Protein AF-0000000067694926 (afdb_homodimer)

Sequence (454 aa):
MHTILTSVLLLLLLIFFNCFLLGLPHVFVLHGKDLHLDIEKPVKLDEQTDLFWKVNSRNNIAKCGFNNDPVVYNKYAGRVELFGPNFSLKLKNNVQHSDSGNYTAVTISGKEQRVAEYEVIVQDSVTPTKLTVDPVSSSSDSCNLTVTCSTVDFNISSSFRCDGKNCSHAGEKELKATKKCSSLKVYLQQDTIFCNHSNKVSWNQTMKMLKSYCETKTGENKGHNNEMHTILTSVLLLLLLIFFNCFLLGLPHVFVLHGKDLHLDIEKPVKLDEQTDLFWKVNSRNNIAKCGFNNDPVVYNKYAGRVELFGPNFSLKLKNNVQHSDSGNYTAVTISGKEQRVAEYEVIVQDSVTPTKLTVDPVSSSSDSCNLTVTCSTVDFNISSSFRCDGKNCSHAGEKELKATKKCSSLKVYLQQDTIFCNHSNKVSWNQTMKMLKSYCETKTGENKGHNNE

Nearest PDB structures (foldseek):
  7tps-assembly1_A  TM=8.224E-01  e=8.759E-07  Homo sapiens
  6df0-assembly1_L  TM=3.811E-01  e=6.032E-06  synthetic construct
  8tzy-assembly1_B  TM=4.540E-01  e=6.641E-05  Homo sapiens
  7n62-assembly1_L  TM=3.344E-01  e=1.389E-05  Homo sapiens
  4ouo-assembly1_A-2  TM=3.636E-01  e=1.452E-04  Gallus gallus

InterPro domains:
  IPR013783 Immunoglobulin-like fold [G3DSA:2.60.40.10] (24-134)
  IPR015631 CD2/SLAM family receptor [PTHR12080] (29-214)
  IPR036179 Immunoglobulin-like domain superfamily [SSF48726] (24-124)

Secondary structure (DSSP, 8-state):
-HHHHHHHHHHHHHHHT--------EEEEETTS-EEE---S-----TT-EEEEEETTTEEEEEE-TTS--EE-GGGTTTEEEETTTTEEEE-S---GGG-EEEEEEEESSSEEEEEEEEEEEEPPPPPPEEEEEEEEE-SSEEEEEEEEE-SS-EEEEEEEEETTEEEESSSS-EEEEETTEEEEEEEETTEEEEEEEESS-EEEEEEEGGGGS-------------/-HHHHHHHHHHHHHHHT--------EEEEETTS-EEE---S-----TT-EEEEEETTTEEEEEE-TTS--EE-GGGTTTEEEETTTTEEEE-S---GGG-EEEEEEEESSSEEEEEEEEEEEEPPPPPPEEEEEEEEE-SSEEEEEEEEE-SS-EEEEEEEEETTEEEESSSS-EEEEETTEEEEEEEETTEEEEEEEESS-EEEEEEEGGGGS-------------

Foldseek 3Di:
DVVVVVVVVVVVVVVVVCPVPPDFAEDEDEFQAKDWFDQPDADDADQQKKKWKAFPVPRTAWIDHDPDDIDGDPVCPPQWAFDDRRRIIMGHGGDDQVNFGKMWMWMDGVHIDTRHIYGYGYDHAFFAKDKDKDWDDADQFKTKIKIWIDDPVDIWIAIWMDGHQFIGGPDDDWRKDDDDFWIWGWDDDTQKIKIKIDGPYYIYMDMDRRVVNHDNPPVPPPPPPPD/DVVVVVVVVVVVVVVVVCPPVPDFAEDEDEFQAKDWFDQPDADDADQQKKKWKAFPVPGTAWIDHDPDDIDGDPVCPPQWAQDDRRRIIMGHGGDDQVNFGKMWMWMDGVHIDTRHIYGYGYDHAFFAKDKDKDWDDADQFKTKIKIWIDGPPDIWIAIWMDGHQFIDGPDDDWRKDDDDFWIWGWDDDTQKIKIWIDGPYYIYMDMDRRVVNHDNPPVPPPPPPPD

Organism: Oreochromis niloticus (NCBI:txid8128)

Structure (mmCIF, N/CA/C/O backbone):
data_AF-0000000067694926-model_v1
#
loop_
_entity.id
_entity.type
_entity.pdbx_description
1 polymer 'Immunoglobulin subtype domain-containing protein'
#
loop_
_atom_site.group_PDB
_atom_site.id
_atom_site.type_symbol
_atom_site.label_atom_id
_atom_site.label_alt_id
_atom_site.label_comp_id
_atom_site.label_asym_id
_atom_site.label_entity_id
_atom_site.label_seq_id
_atom_site.pdbx_PDB_ins_code
_atom_site.Cartn_x
_atom_site.Cartn_y
_atom_site.Cartn_z
_atom_site.occupancy
_atom_site.B_iso_or_equiv
_atom_site.auth_seq_id
_atom_site.auth_comp_id
_atom_site.auth_asym_id
_atom_site.auth_atom_id
_atom_site.pdbx_PDB_model_num
ATOM 1 N N . MET A 1 1 ? 33.188 -12.484 35.344 1 51.16 1 MET A N 1
ATOM 2 C CA . MET A 1 1 ? 33.219 -12.07 33.969 1 51.16 1 MET A CA 1
ATOM 3 C C . MET A 1 1 ? 31.859 -12.305 33.312 1 51.16 1 MET A C 1
ATOM 5 O O . MET A 1 1 ? 31.531 -11.648 32.312 1 51.16 1 MET A O 1
ATOM 9 N N . HIS A 1 2 ? 31.031 -13.195 33.938 1 69 2 HIS A N 1
ATOM 10 C CA . HIS A 1 2 ? 29.766 -13.555 33.312 1 69 2 HIS A CA 1
ATOM 11 C C . HIS A 1 2 ? 28.672 -12.523 33.625 1 69 2 HIS A C 1
ATOM 13 O O . HIS A 1 2 ? 27.797 -12.297 32.812 1 69 2 HIS A O 1
ATOM 19 N N . THR A 1 3 ? 28.75 -11.852 34.75 1 72 3 THR A N 1
ATOM 20 C CA . THR A 1 3 ? 27.719 -10.891 35.188 1 72 3 THR A CA 1
ATOM 21 C C . THR A 1 3 ? 27.875 -9.578 34.406 1 72 3 THR A C 1
ATOM 23 O O . THR A 1 3 ? 26.875 -8.93 34.094 1 72 3 THR A O 1
ATOM 26 N N . ILE A 1 4 ? 29.109 -9.273 34.031 1 71.94 4 ILE A N 1
ATOM 27 C CA . ILE A 1 4 ? 29.359 -8.047 33.281 1 71.94 4 ILE A CA 1
ATOM 28 C C . ILE A 1 4 ? 28.906 -8.242 31.828 1 71.94 4 ILE A C 1
ATOM 30 O O . ILE A 1 4 ? 28.281 -7.355 31.234 1 71.94 4 ILE A O 1
ATOM 34 N N . LEU A 1 5 ? 29 -9.492 31.328 1 67.81 5 LEU A N 1
ATOM 35 C CA . LEU A 1 5 ? 28.641 -9.773 29.938 1 67.81 5 LEU A CA 1
ATOM 36 C C . LEU A 1 5 ? 27.125 -9.766 29.766 1 67.81 5 LEU A C 1
ATOM 38 O O . LEU A 1 5 ? 26.609 -9.227 28.766 1 67.81 5 LEU A O 1
ATOM 42 N N . THR A 1 6 ? 26.406 -10.195 30.812 1 74.81 6 THR A N 1
ATOM 43 C CA . THR A 1 6 ? 24.938 -10.188 30.766 1 74.81 6 THR A CA 1
ATOM 44 C C . THR A 1 6 ? 24.406 -8.766 30.891 1 74.81 6 THR A C 1
ATOM 46 O O . THR A 1 6 ? 23.422 -8.406 30.25 1 74.81 6 THR A O 1
ATOM 49 N N . SER A 1 7 ? 25.094 -7.91 31.625 1 69.5 7 SER A N 1
ATOM 50 C CA . SER A 1 7 ? 24.672 -6.527 31.812 1 69.5 7 SER A CA 1
ATOM 51 C C . SER A 1 7 ? 24.953 -5.691 30.562 1 69.5 7 SER A C 1
ATOM 53 O O . SER A 1 7 ? 24.125 -4.863 30.172 1 69.5 7 SER A O 1
ATOM 55 N N . VAL A 1 8 ? 26.047 -6.016 29.891 1 72.38 8 VAL A N 1
ATOM 56 C CA . VAL A 1 8 ? 26.375 -5.32 28.656 1 72.38 8 VAL A CA 1
ATOM 57 C C . VAL A 1 8 ? 25.422 -5.777 27.547 1 72.38 8 VAL A C 1
ATOM 59 O O . VAL A 1 8 ? 24.969 -4.969 26.734 1 72.38 8 VAL A O 1
ATOM 62 N N . LEU A 1 9 ? 25 -7.062 27.547 1 67.31 9 LEU A N 1
ATOM 63 C CA . LEU A 1 9 ? 24.062 -7.578 26.547 1 67.31 9 LEU A CA 1
ATOM 64 C C . LEU A 1 9 ? 22.672 -7.008 26.781 1 67.31 9 LEU A C 1
ATOM 66 O O . LEU A 1 9 ? 21.984 -6.637 25.828 1 67.31 9 LEU A O 1
ATOM 70 N N . LEU A 1 10 ? 22.25 -6.797 28.031 1 65 10 LEU A N 1
ATOM 71 C CA . LEU A 1 10 ? 20.969 -6.184 28.359 1 65 10 LEU A CA 1
ATOM 72 C C . LEU A 1 10 ? 20.984 -4.691 28.047 1 65 10 LEU A C 1
ATOM 74 O O . LEU A 1 10 ? 20 -4.152 27.531 1 65 10 LEU A O 1
ATOM 78 N N . LEU A 1 11 ? 22.141 -4.027 28.25 1 63.97 11 LEU A N 1
ATOM 79 C CA . LEU A 1 11 ? 22.266 -2.617 27.906 1 63.97 11 LEU A CA 1
ATOM 80 C C . LEU A 1 11 ? 22.281 -2.424 26.391 1 63.97 11 LEU A C 1
ATOM 82 O O . LEU A 1 11 ? 21.672 -1.485 25.875 1 63.97 11 LEU A O 1
ATOM 86 N N . LEU A 1 12 ? 22.938 -3.381 25.625 1 62.53 12 LEU A N 1
ATOM 87 C CA . LEU A 1 12 ? 22.953 -3.309 24.156 1 62.53 12 LEU A CA 1
ATOM 88 C C . LEU A 1 12 ? 21.562 -3.611 23.594 1 62.53 12 LEU A C 1
ATOM 90 O O . LEU A 1 12 ? 21.141 -2.988 22.625 1 62.53 12 LEU A O 1
ATOM 94 N N . LEU A 1 13 ? 20.812 -4.52 24.25 1 61.38 13 LEU A N 1
ATOM 95 C CA . LEU A 1 13 ? 19.438 -4.762 23.844 1 61.38 13 LEU A CA 1
ATOM 96 C C . LEU A 1 13 ? 18.547 -3.557 24.156 1 61.38 13 LEU A C 1
ATOM 98 O O . LEU A 1 13 ? 17.656 -3.227 23.391 1 61.38 13 LEU A O 1
ATOM 102 N N . LEU A 1 14 ? 18.844 -2.799 25.281 1 58.53 14 LEU A N 1
ATOM 103 C CA . LEU A 1 14 ? 18.094 -1.601 25.625 1 58.53 14 LEU A CA 1
ATOM 104 C C . LEU A 1 14 ? 18.406 -0.46 24.656 1 58.53 14 LEU A C 1
ATOM 106 O O . LEU A 1 14 ? 17.531 0.329 24.312 1 58.53 14 LEU A O 1
ATOM 110 N N . ILE A 1 15 ? 19.719 -0.35 24.25 1 56.19 15 ILE A N 1
ATOM 111 C CA . ILE A 1 15 ? 20.078 0.702 23.297 1 56.19 15 ILE A CA 1
ATOM 112 C C . ILE A 1 15 ? 19.453 0.415 21.938 1 56.19 15 ILE A C 1
ATOM 114 O O . ILE A 1 15 ? 19.016 1.335 21.25 1 56.19 15 ILE A O 1
ATOM 118 N N . PHE A 1 16 ? 19.453 -0.868 21.484 1 52.91 16 PHE A N 1
ATOM 119 C CA . PHE A 1 16 ? 18.891 -1.175 20.172 1 52.91 16 PHE A CA 1
ATOM 120 C C . PHE A 1 16 ? 17.391 -0.962 20.156 1 52.91 16 PHE A C 1
ATOM 122 O O . PHE A 1 16 ? 16.797 -0.685 19.109 1 52.91 16 PHE A O 1
ATOM 129 N N . PHE A 1 17 ? 16.781 -1.168 21.281 1 48.72 17 PHE A N 1
ATOM 130 C CA . PHE A 1 17 ? 15.328 -0.988 21.25 1 48.72 17 PHE A CA 1
ATOM 131 C C . PHE A 1 17 ? 14.969 0.491 21.297 1 48.72 17 PHE A C 1
ATOM 133 O O . PHE A 1 17 ? 13.797 0.844 21.422 1 48.72 17 PHE A O 1
ATOM 140 N N . ASN A 1 18 ? 15.914 1.276 21.578 1 43.69 18 ASN A N 1
ATOM 141 C CA . ASN A 1 18 ? 15.438 2.65 21.469 1 43.69 18 ASN A CA 1
ATOM 142 C C . ASN A 1 18 ? 15.055 3.004 20.047 1 43.69 18 ASN A C 1
ATOM 144 O O . ASN A 1 18 ? 15.727 3.812 19.391 1 43.69 18 ASN A O 1
ATOM 148 N N . CYS A 1 19 ? 14.836 2.068 19.141 1 45.72 19 CYS A N 1
ATOM 149 C CA . CYS A 1 19 ? 14.047 2.545 18.016 1 45.72 19 CYS A CA 1
ATOM 150 C C . CYS A 1 19 ? 12.984 3.545 18.469 1 45.72 19 CYS A C 1
ATOM 152 O O . CYS A 1 19 ? 12.008 3.168 19.109 1 45.72 19 CYS A O 1
ATOM 154 N N . PHE A 1 20 ? 13.375 4.605 19.031 1 45.47 20 PHE A N 1
ATOM 155 C CA . PHE A 1 20 ? 12.539 5.789 19.188 1 45.47 20 PHE A CA 1
ATOM 156 C C . PHE A 1 20 ? 11.375 5.762 18.203 1 45.47 20 PHE A C 1
ATOM 158 O O . PHE A 1 20 ? 11.586 5.641 17 1 45.47 20 PHE A O 1
ATOM 165 N N . LEU A 1 21 ? 10.328 5.133 18.422 1 48.47 21 LEU A N 1
ATOM 166 C CA . LEU A 1 21 ? 9.055 5.48 17.797 1 48.47 21 LEU A CA 1
ATOM 167 C C . LEU A 1 21 ? 9.016 6.957 17.422 1 48.47 21 LEU A C 1
ATOM 169 O O . LEU A 1 21 ? 8.602 7.797 18.219 1 48.47 21 LEU A O 1
ATOM 173 N N . LEU A 1 22 ? 10.078 7.578 17.047 1 54.12 22 LEU A N 1
ATOM 174 C CA . LEU A 1 22 ? 9.914 8.945 16.562 1 54.12 22 LEU A CA 1
ATOM 175 C C . LEU A 1 22 ? 8.617 9.102 15.789 1 54.12 22 LEU A C 1
ATOM 177 O O . LEU A 1 22 ? 8.391 8.398 14.805 1 54.12 22 LEU A O 1
ATOM 181 N N . GLY A 1 23 ? 7.551 9.305 16.5 1 70.88 23 GLY A N 1
ATOM 182 C CA . GLY A 1 23 ? 6.293 9.68 15.883 1 70.88 23 GLY A CA 1
ATOM 183 C C . GLY A 1 23 ? 6.473 10.492 14.609 1 70.88 23 GLY A C 1
ATOM 184 O O . GLY A 1 23 ? 7.539 11.062 14.375 1 70.88 23 GLY A O 1
ATOM 185 N N . LEU A 1 24 ? 5.629 10.391 13.602 1 83.25 24 LEU A N 1
ATOM 186 C CA . LEU A 1 24 ? 5.656 11.211 12.398 1 83.25 24 LEU A CA 1
ATOM 187 C C . LEU A 1 24 ? 5.836 12.688 12.75 1 83.25 24 LEU A C 1
ATOM 189 O O . LEU A 1 24 ? 5.211 13.188 13.688 1 83.25 24 LEU A O 1
ATOM 193 N N . PRO A 1 25 ? 6.832 13.344 12.203 1 91.75 25 PRO A N 1
ATOM 194 C CA . PRO A 1 25 ? 6.91 14.797 12.391 1 91.75 25 PRO A CA 1
ATOM 195 C C . PRO A 1 25 ? 5.57 15.492 12.172 1 91.75 25 PRO A C 1
ATOM 197 O O . PRO A 1 25 ? 4.859 15.188 11.211 1 91.75 25 PRO A O 1
ATOM 200 N N . HIS A 1 26 ? 5.219 16.312 13.062 1 95.44 26 HIS A N 1
ATOM 201 C CA . HIS A 1 26 ? 3.996 17.094 12.945 1 95.44 26 HIS A CA 1
ATOM 202 C C . HIS A 1 26 ? 4.25 18.406 12.211 1 95.44 26 HIS A C 1
ATOM 204 O O . HIS A 1 26 ? 5.266 19.062 12.445 1 95.44 26 HIS A O 1
ATOM 210 N N . VAL A 1 27 ? 3.352 18.656 11.375 1 97.5 27 VAL A N 1
ATOM 211 C CA . VAL A 1 27 ? 3.355 19.969 10.711 1 97.5 27 VAL A CA 1
ATOM 212 C C . VAL A 1 27 ? 2.039 20.688 10.984 1 97.5 27 VAL A C 1
ATOM 214 O O . VAL A 1 27 ? 0.971 20.219 10.586 1 97.5 27 VAL A O 1
ATOM 217 N N . PHE A 1 28 ? 2.143 21.812 11.672 1 97.5 28 PHE A N 1
ATOM 218 C CA . PHE A 1 28 ? 0.966 22.625 11.945 1 97.5 28 PHE A CA 1
ATOM 219 C C . PHE A 1 28 ? 0.85 23.766 10.938 1 97.5 28 PHE A C 1
ATOM 221 O O . PHE A 1 28 ? 1.838 24.438 10.633 1 97.5 28 PHE A O 1
ATOM 228 N N . VAL A 1 29 ? -0.358 23.938 10.445 1 97.5 29 VAL A N 1
ATOM 229 C CA . VAL A 1 29 ? -0.537 24.969 9.438 1 97.5 29 VAL A CA 1
ATOM 230 C C . VAL A 1 29 ? -1.807 25.766 9.727 1 97.5 29 VAL A C 1
ATOM 232 O O . VAL A 1 29 ? -2.803 25.203 10.188 1 97.5 29 VAL A O 1
ATOM 235 N N . LEU A 1 30 ? -1.661 27.094 9.477 1 97.5 30 LEU A N 1
ATOM 236 C CA . LEU A 1 30 ? -2.805 27.984 9.648 1 97.5 30 LEU A CA 1
ATOM 237 C C . LEU A 1 30 ? -3.83 27.781 8.539 1 97.5 30 LEU A C 1
ATOM 239 O O . LEU A 1 30 ? -3.475 27.734 7.359 1 97.5 30 LEU A O 1
ATOM 243 N N . HIS A 1 31 ? -5.082 27.656 8.977 1 97.5 31 HIS A N 1
ATOM 244 C CA . HIS A 1 31 ? -6.18 27.547 8.023 1 97.5 31 HIS A CA 1
ATOM 245 C C . HIS A 1 31 ? -6.109 28.656 6.977 1 97.5 31 HIS A C 1
ATOM 247 O O . HIS A 1 31 ? -5.895 29.828 7.316 1 97.5 31 HIS A O 1
ATOM 253 N N . GLY A 1 32 ? -6.266 28.297 5.734 1 97 32 GLY A N 1
ATOM 254 C CA . GLY A 1 32 ? -6.316 29.25 4.648 1 97 32 GLY A CA 1
ATOM 255 C C . GLY A 1 32 ? -4.949 29.578 4.07 1 97 32 GLY A C 1
ATOM 256 O O . GLY A 1 32 ? -4.844 30.281 3.062 1 97 32 GLY A O 1
ATOM 257 N N . LYS A 1 33 ? -3.883 29.109 4.691 1 96.69 33 LYS A N 1
ATOM 258 C CA . LYS A 1 33 ? -2.535 29.391 4.207 1 96.69 33 LYS A CA 1
ATOM 259 C C . LYS A 1 33 ? -1.991 28.234 3.381 1 96.69 33 LYS A C 1
ATOM 261 O O . LYS A 1 33 ? -2.738 27.328 3.008 1 96.69 33 LYS A O 1
ATOM 266 N N . ASP A 1 34 ? -0.751 28.391 2.949 1 97.25 34 ASP A N 1
ATOM 267 C CA . ASP A 1 34 ? -0.106 27.344 2.17 1 97.25 34 ASP A CA 1
ATOM 268 C C . ASP A 1 34 ? 0.532 26.297 3.08 1 97.25 34 ASP A C 1
ATOM 270 O O . ASP A 1 34 ? 0.939 26.609 4.203 1 97.25 34 ASP A O 1
ATOM 274 N N . LEU A 1 35 ? 0.521 25.141 2.59 1 97.88 35 LEU A N 1
ATOM 275 C CA . LEU A 1 35 ? 1.226 24.031 3.244 1 97.88 35 LEU A CA 1
ATOM 276 C C . LEU A 1 35 ? 2.432 23.594 2.422 1 97.88 35 LEU A C 1
ATOM 278 O O . LEU A 1 35 ? 2.314 23.359 1.219 1 97.88 35 LEU A O 1
ATOM 282 N N . HIS A 1 36 ? 3.551 23.516 3.037 1 97 36 HIS A N 1
ATOM 283 C CA . HIS A 1 36 ? 4.773 23.062 2.393 1 97 36 HIS A CA 1
ATOM 284 C C . HIS A 1 36 ? 5.309 21.797 3.07 1 97 36 HIS A C 1
ATOM 286 O O . HIS A 1 36 ? 5.535 21.797 4.281 1 97 36 HIS A O 1
ATOM 292 N N . LEU A 1 37 ? 5.492 20.812 2.334 1 97.75 37 LEU A N 1
ATOM 293 C CA . LEU A 1 37 ? 6.09 19.578 2.816 1 97.75 37 LEU A CA 1
ATOM 294 C C . LEU A 1 37 ? 7.34 19.234 2.012 1 97.75 37 LEU A C 1
ATOM 296 O O . LEU A 1 37 ? 7.25 18.891 0.832 1 97.75 37 LEU A O 1
ATOM 300 N N . ASP A 1 38 ? 8.43 19.203 2.68 1 96.69 38 ASP A N 1
ATOM 301 C CA . ASP A 1 38 ? 9.711 19.062 1.985 1 96.69 38 ASP A CA 1
ATOM 302 C C . ASP A 1 38 ? 10.227 17.625 2.068 1 96.69 38 ASP A C 1
ATOM 304 O O . ASP A 1 38 ? 10.023 16.953 3.076 1 96.69 38 ASP A O 1
ATOM 308 N N . ILE A 1 39 ? 10.82 17.219 0.986 1 96.38 39 ILE A N 1
ATOM 309 C CA . ILE A 1 39 ? 11.648 16.031 1.037 1 96.38 39 ILE A CA 1
ATOM 310 C C . ILE A 1 39 ? 13.094 16.406 1.353 1 96.38 39 ILE A C 1
ATOM 312 O O . ILE A 1 39 ? 13.742 17.109 0.57 1 96.38 39 ILE A O 1
ATOM 316 N N . GLU A 1 40 ? 13.602 15.945 2.455 1 89.38 40 GLU A N 1
ATOM 317 C CA . GLU A 1 40 ? 14.891 16.406 2.959 1 89.38 40 GLU A CA 1
ATOM 318 C C . GLU A 1 40 ? 16.047 15.75 2.213 1 89.38 40 GLU A C 1
ATOM 320 O O . GLU A 1 40 ? 17.031 16.406 1.882 1 89.38 40 GLU A O 1
ATOM 325 N N . LYS A 1 41 ? 15.852 14.492 1.928 1 89.56 41 LYS A N 1
ATOM 326 C CA . LYS A 1 41 ? 16.922 13.773 1.243 1 89.56 41 LYS A CA 1
ATOM 327 C C . LYS A 1 41 ? 16.719 13.797 -0.27 1 89.56 41 LYS A C 1
ATOM 329 O O . LYS A 1 41 ? 15.594 13.688 -0.754 1 89.56 41 LYS A O 1
ATOM 334 N N . PRO A 1 42 ? 17.828 13.969 -0.938 1 91.06 42 PRO A N 1
ATOM 335 C CA . PRO A 1 42 ? 17.703 14.016 -2.396 1 91.06 42 PRO A CA 1
ATOM 336 C C . PRO A 1 42 ? 17.062 12.758 -2.973 1 91.06 42 PRO A C 1
ATOM 338 O O . PRO A 1 42 ? 17.344 11.648 -2.512 1 91.06 42 PRO A O 1
ATOM 341 N N . VAL A 1 43 ? 16.188 13.047 -3.887 1 89.75 43 VAL A N 1
ATOM 342 C CA . VAL A 1 43 ? 15.516 11.961 -4.594 1 89.75 43 VAL A CA 1
ATOM 343 C C . VAL A 1 43 ? 15.945 11.953 -6.059 1 89.75 43 VAL A C 1
ATOM 345 O O . VAL A 1 43 ? 15.758 12.945 -6.766 1 89.75 43 VAL A O 1
ATOM 348 N N . LYS A 1 44 ? 16.609 10.93 -6.449 1 88.62 44 LYS A N 1
ATOM 349 C CA . LYS A 1 44 ? 16.984 10.789 -7.852 1 88.62 44 LYS A CA 1
ATOM 350 C C . LYS A 1 44 ? 15.969 9.938 -8.609 1 88.62 44 LYS A C 1
ATOM 352 O O . LYS A 1 44 ? 15.742 8.773 -8.266 1 88.62 44 LYS A O 1
ATOM 357 N N . LEU A 1 45 ? 15.414 10.617 -9.57 1 93.12 45 LEU A N 1
ATOM 358 C CA . LEU A 1 45 ? 14.492 9.883 -10.43 1 93.12 45 LEU A CA 1
ATOM 359 C C . LEU A 1 45 ? 15.203 9.367 -11.672 1 93.12 45 LEU A C 1
ATOM 361 O O . LEU A 1 45 ? 16 10.086 -12.281 1 93.12 45 LEU A O 1
ATOM 365 N N . ASP A 1 46 ? 15.102 8.109 -11.938 1 93.38 46 ASP A N 1
ATOM 366 C CA . ASP A 1 46 ? 15.562 7.5 -13.18 1 93.38 46 ASP A CA 1
ATOM 367 C C . ASP A 1 46 ? 14.453 6.684 -13.844 1 93.38 46 ASP A C 1
ATOM 369 O O . ASP A 1 46 ? 13.289 6.809 -13.477 1 93.38 46 ASP A O 1
ATOM 373 N N . GLU A 1 47 ? 14.758 5.996 -14.859 1 91.25 47 GLU A N 1
ATOM 374 C CA . GLU A 1 47 ? 13.758 5.273 -15.641 1 91.25 47 GLU A CA 1
ATOM 375 C C . GLU A 1 47 ? 13.039 4.234 -14.781 1 91.25 47 GLU A C 1
ATOM 377 O O . GLU A 1 47 ? 11.898 3.867 -15.078 1 91.25 47 GLU A O 1
ATOM 382 N N . GLN A 1 48 ? 13.695 3.883 -13.695 1 93 48 GLN A N 1
ATOM 383 C CA . GLN A 1 48 ? 13.172 2.805 -12.859 1 93 48 GLN A CA 1
ATOM 384 C C . GLN A 1 48 ? 12.383 3.357 -11.68 1 93 48 GLN A C 1
ATOM 386 O O . GLN A 1 48 ? 11.727 2.604 -10.953 1 93 48 GLN A O 1
ATOM 391 N N . THR A 1 49 ? 12.469 4.625 -11.531 1 95.19 49 THR A N 1
ATOM 392 C CA . THR A 1 49 ? 11.992 5.152 -10.266 1 95.19 49 THR A CA 1
ATOM 393 C C . THR A 1 49 ? 10.938 6.238 -10.484 1 95.19 49 THR A C 1
ATOM 395 O O . THR A 1 49 ? 11.148 7.156 -11.281 1 95.19 49 THR A O 1
ATOM 398 N N . ASP A 1 50 ? 9.805 6.164 -9.797 1 95.38 50 ASP A N 1
ATOM 399 C CA . ASP A 1 50 ? 8.773 7.191 -9.758 1 95.38 50 ASP A CA 1
ATOM 400 C C . ASP A 1 50 ? 8.555 7.695 -8.328 1 95.38 50 ASP A C 1
ATOM 402 O O . ASP A 1 50 ? 8.836 6.98 -7.363 1 95.38 50 ASP A O 1
ATOM 406 N N . LEU A 1 51 ? 8.164 8.898 -8.258 1 97.25 51 LEU A N 1
ATOM 407 C CA . LEU A 1 51 ? 7.816 9.484 -6.961 1 97.25 51 LEU A CA 1
ATOM 408 C C . LEU A 1 51 ? 6.316 9.742 -6.863 1 97.25 51 LEU A C 1
ATOM 410 O O . LEU A 1 51 ? 5.707 10.242 -7.812 1 97.25 51 LEU A O 1
ATOM 414 N N . PHE A 1 52 ? 5.75 9.352 -5.719 1 97.31 52 PHE A N 1
ATOM 415 C CA . PHE A 1 52 ? 4.336 9.594 -5.445 1 97.31 52 PHE A CA 1
ATOM 416 C C . PHE A 1 52 ? 4.156 10.312 -4.117 1 97.31 52 PHE A C 1
ATOM 418 O O . PHE A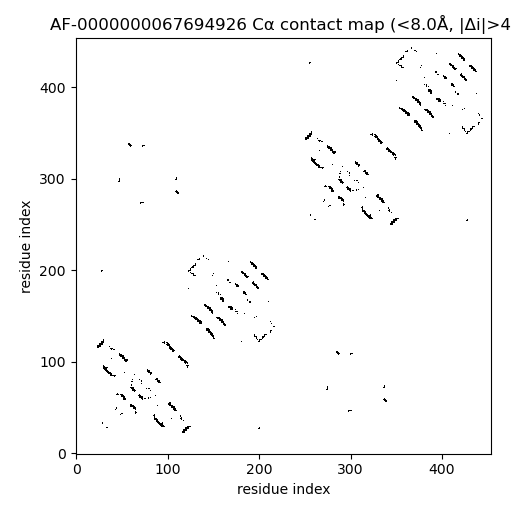 1 52 ? 4.828 10 -3.135 1 97.31 52 PHE A O 1
ATOM 425 N N . TRP A 1 53 ? 3.312 11.289 -4.102 1 98 53 TRP A N 1
ATOM 426 C CA . TRP A 1 53 ? 2.797 11.844 -2.855 1 98 53 TRP A CA 1
ATOM 427 C C . TRP A 1 53 ? 1.405 11.297 -2.551 1 98 53 TRP A C 1
ATOM 429 O O . TRP A 1 53 ? 0.535 11.281 -3.424 1 98 53 TRP A O 1
ATOM 439 N N . LYS A 1 54 ? 1.248 10.898 -1.34 1 97.75 54 LYS A N 1
ATOM 440 C CA . LYS A 1 54 ? -0.014 10.32 -0.891 1 97.75 54 LYS A CA 1
ATOM 441 C C . LYS A 1 54 ? -0.469 10.945 0.425 1 97.75 54 LYS A C 1
ATOM 443 O O . LYS A 1 54 ? 0.348 11.461 1.186 1 97.75 54 LYS A O 1
ATOM 448 N N . VAL A 1 55 ? -1.763 10.914 0.589 1 97.5 55 VAL A N 1
ATOM 449 C CA . VAL A 1 55 ? -2.309 11.32 1.88 1 97.5 55 VAL A CA 1
ATOM 450 C C . VAL A 1 55 ? -3.193 10.211 2.441 1 97.5 55 VAL A C 1
ATOM 452 O O . VAL A 1 55 ? -3.953 9.586 1.702 1 97.5 55 VAL A O 1
ATOM 455 N N . ASN A 1 56 ? -2.969 9.859 3.664 1 96.38 56 ASN A N 1
ATOM 456 C CA . ASN A 1 56 ? -3.697 8.828 4.391 1 96.38 56 ASN A CA 1
ATOM 457 C C . ASN A 1 56 ? -3.588 7.473 3.703 1 96.38 56 ASN A C 1
ATOM 459 O O . ASN A 1 56 ? -4.578 6.75 3.584 1 96.38 56 ASN A O 1
ATOM 463 N N . SER A 1 57 ? -2.516 7.152 3.123 1 89.75 57 SER A N 1
ATOM 464 C CA . SER A 1 57 ? -2.068 5.875 2.58 1 89.75 57 SER A CA 1
ATOM 465 C C . SER A 1 57 ? -2.816 5.527 1.296 1 89.75 57 SER A C 1
ATOM 467 O O . SER A 1 57 ? -2.26 4.883 0.403 1 89.75 57 SER A O 1
ATOM 469 N N . ARG A 1 58 ? -3.955 6.062 1.006 1 87.94 58 ARG A N 1
ATOM 470 C CA . ARG A 1 58 ? -4.766 5.516 -0.078 1 87.94 58 ARG A CA 1
ATOM 471 C C . ARG A 1 58 ? -5.023 6.566 -1.152 1 87.94 58 ARG A C 1
ATOM 473 O O . ARG A 1 58 ? -5.438 6.234 -2.266 1 87.94 58 ARG A O 1
ATOM 480 N N . ASN A 1 59 ? -4.879 7.734 -0.739 1 95.25 59 ASN A N 1
ATOM 481 C CA . ASN A 1 59 ? -5.191 8.797 -1.687 1 95.25 59 ASN A CA 1
ATOM 482 C C . ASN A 1 59 ? -3.926 9.383 -2.312 1 95.25 59 ASN A C 1
ATOM 484 O O . ASN A 1 59 ? -3.092 9.961 -1.614 1 95.25 59 ASN A O 1
ATOM 488 N N . ASN A 1 60 ? -3.869 9.211 -3.594 1 97.62 60 ASN A N 1
ATOM 489 C CA . ASN A 1 60 ? -2.725 9.773 -4.301 1 97.62 60 ASN A CA 1
ATOM 490 C C . ASN A 1 60 ? -2.955 11.242 -4.668 1 97.62 60 ASN A C 1
ATOM 492 O O . ASN A 1 60 ? -4.035 11.602 -5.133 1 97.62 60 ASN A O 1
ATOM 496 N N . ILE A 1 61 ? -1.982 12.031 -4.434 1 97.94 61 ILE A N 1
ATOM 497 C CA . ILE A 1 61 ? -2.086 13.469 -4.664 1 97.94 61 ILE A CA 1
ATOM 498 C C . ILE A 1 61 ? -1.431 13.82 -5.996 1 97.94 61 ILE A C 1
ATOM 500 O O . ILE A 1 61 ? -2.035 14.5 -6.832 1 97.94 61 ILE A O 1
ATOM 504 N N . ALA A 1 62 ? -0.209 13.398 -6.203 1 97.62 62 ALA A N 1
ATOM 505 C CA . ALA A 1 62 ? 0.583 13.727 -7.383 1 97.62 62 ALA A CA 1
ATOM 506 C C . ALA A 1 62 ? 1.693 12.703 -7.605 1 97.62 62 ALA A C 1
ATOM 508 O O . ALA A 1 62 ? 2.055 11.969 -6.684 1 97.62 62 ALA A O 1
ATOM 509 N N . LYS A 1 63 ? 2.197 12.664 -8.836 1 96.81 63 LYS A N 1
ATOM 510 C CA . LYS A 1 63 ? 3.312 11.789 -9.18 1 96.81 63 LYS A CA 1
ATOM 511 C C . LYS A 1 63 ? 4.32 12.5 -10.078 1 96.81 63 LYS A C 1
ATOM 513 O O . LYS A 1 63 ? 3.979 13.484 -10.742 1 96.81 63 LYS A O 1
ATOM 518 N N . CYS A 1 64 ? 5.547 12.008 -10.008 1 95.56 64 CYS A N 1
ATOM 519 C CA . CYS A 1 64 ? 6.594 12.492 -10.898 1 95.56 64 CYS A CA 1
ATOM 520 C C . CYS A 1 64 ? 7.504 11.352 -11.344 1 95.56 64 CYS A C 1
ATOM 522 O O . CYS A 1 64 ? 7.996 10.586 -10.516 1 95.56 64 CYS A O 1
ATOM 524 N N . GLY A 1 65 ? 7.633 11.289 -12.656 1 92 65 GLY A N 1
ATOM 525 C CA . GLY A 1 65 ? 8.523 10.289 -13.227 1 92 65 GLY A CA 1
ATOM 526 C C . GLY A 1 65 ? 9.75 10.891 -13.891 1 92 65 GLY A C 1
ATOM 527 O O . GLY A 1 65 ? 9.875 12.109 -13.977 1 92 65 GLY A O 1
ATOM 528 N N . PHE A 1 66 ? 10.586 9.977 -14.398 1 89.12 66 PHE A N 1
ATOM 529 C CA . PHE A 1 66 ? 11.852 10.367 -15.023 1 89.12 66 PHE A CA 1
ATOM 530 C C . PHE A 1 66 ? 11.602 11.227 -16.25 1 89.12 66 PHE A C 1
ATOM 532 O O . PHE A 1 66 ? 10.828 10.844 -17.141 1 89.12 66 PHE A O 1
ATOM 539 N N . ASN A 1 67 ? 12.109 12.367 -16.234 1 87.12 67 ASN A N 1
ATOM 540 C CA . ASN A 1 67 ? 12.07 13.297 -17.359 1 87.12 67 ASN A CA 1
ATOM 541 C C . ASN A 1 67 ? 10.633 13.664 -17.719 1 87.12 67 ASN A C 1
ATOM 543 O O . ASN A 1 67 ? 10.32 13.859 -18.906 1 87.12 67 ASN A O 1
ATOM 547 N N . ASN A 1 68 ? 9.734 13.633 -16.922 1 88.38 68 ASN A N 1
ATOM 548 C CA . ASN A 1 68 ? 8.344 14.031 -17.125 1 88.38 68 ASN A CA 1
ATOM 549 C C . ASN A 1 68 ? 7.93 15.125 -16.156 1 88.38 68 ASN A C 1
ATOM 551 O O . ASN A 1 68 ? 8.477 15.234 -15.055 1 88.38 68 ASN A O 1
ATOM 555 N N . ASP A 1 69 ? 7.008 15.891 -16.594 1 91.25 69 ASP A N 1
ATOM 556 C CA . ASP A 1 69 ? 6.406 16.859 -15.68 1 91.25 69 ASP A CA 1
ATOM 557 C C . ASP A 1 69 ? 5.559 16.172 -14.617 1 91.25 69 ASP A C 1
ATOM 559 O O . ASP A 1 69 ? 4.977 15.109 -14.883 1 91.25 69 ASP A O 1
ATOM 563 N N . PRO A 1 70 ? 5.477 16.781 -13.523 1 95.31 70 PRO A N 1
ATOM 564 C CA . PRO A 1 70 ? 4.621 16.203 -12.492 1 95.31 70 PRO A CA 1
ATOM 565 C C . PRO A 1 70 ? 3.152 16.141 -12.906 1 95.31 70 PRO A C 1
ATOM 567 O O . PRO A 1 70 ? 2.676 17.016 -13.633 1 95.31 70 PRO A O 1
ATOM 570 N N . VAL A 1 71 ? 2.539 15.102 -12.477 1 95.5 71 VAL A N 1
ATOM 571 C CA . VAL A 1 71 ? 1.107 14.938 -12.711 1 95.5 71 VAL A CA 1
ATOM 572 C C . VAL A 1 71 ? 0.351 15.055 -11.383 1 95.5 71 VAL A C 1
ATOM 574 O O . VAL A 1 71 ? 0.608 14.297 -10.445 1 95.5 71 VAL A O 1
ATOM 577 N N . VAL A 1 72 ? -0.534 16.031 -11.328 1 97.31 72 VAL A N 1
ATOM 578 C CA . VAL A 1 72 ? -1.423 16.172 -10.18 1 97.31 72 VAL A CA 1
ATOM 579 C C . VAL A 1 72 ? -2.758 15.484 -10.469 1 97.31 72 VAL A C 1
ATOM 581 O O . VAL A 1 72 ? -3.373 15.727 -11.508 1 97.31 72 VAL A O 1
ATOM 584 N N . TYR A 1 73 ? -3.127 14.672 -9.578 1 97.12 73 TYR A N 1
ATOM 585 C CA . TYR A 1 73 ? -4.355 13.922 -9.812 1 97.12 73 TYR A CA 1
ATOM 586 C C . TYR A 1 73 ? -5.578 14.828 -9.711 1 97.12 73 TYR A C 1
ATOM 588 O O . TYR A 1 73 ? -5.547 15.852 -9.016 1 97.12 73 TYR A O 1
ATOM 596 N N . ASN A 1 74 ? -6.629 14.375 -10.305 1 95.69 74 ASN A N 1
ATOM 597 C CA . ASN A 1 74 ? -7.789 15.219 -10.555 1 95.69 74 ASN A CA 1
ATOM 598 C C . ASN A 1 74 ? -8.359 15.797 -9.258 1 95.69 74 ASN A C 1
ATOM 600 O O . ASN A 1 74 ? -8.734 16.969 -9.211 1 95.69 74 ASN A O 1
ATOM 604 N N . LYS A 1 75 ? -8.391 15.047 -8.242 1 94.06 75 LYS A N 1
ATOM 605 C CA . LYS A 1 75 ? -8.961 15.492 -6.973 1 94.06 75 LYS A CA 1
ATOM 606 C C . LYS A 1 75 ? -8.219 16.719 -6.43 1 94.06 75 LYS A C 1
ATOM 608 O O . LYS A 1 75 ? -8.789 17.516 -5.688 1 94.06 75 LYS A O 1
ATOM 613 N N . TYR A 1 76 ? -7 16.922 -6.84 1 95.94 76 TYR A N 1
ATOM 614 C CA . TYR A 1 76 ? -6.176 17.984 -6.277 1 95.94 76 TYR A CA 1
ATOM 615 C C . TYR A 1 76 ? -5.762 18.984 -7.355 1 95.94 76 TYR A C 1
ATOM 617 O O . TYR A 1 76 ? -4.859 19.797 -7.145 1 95.94 76 TYR A O 1
ATOM 625 N N . ALA A 1 77 ? -6.398 18.875 -8.461 1 94.38 77 ALA A N 1
ATOM 626 C CA . ALA A 1 77 ? -6.059 19.75 -9.578 1 94.38 77 ALA A CA 1
ATOM 627 C C . ALA A 1 77 ? -6.188 21.219 -9.172 1 94.38 77 ALA A C 1
ATOM 629 O O . ALA A 1 77 ? -7.195 21.625 -8.586 1 94.38 77 ALA A O 1
ATOM 630 N N . GLY A 1 78 ? -5.184 21.984 -9.438 1 94.44 78 GLY A N 1
ATOM 631 C CA . GLY A 1 78 ? -5.203 23.422 -9.18 1 94.44 78 GLY A CA 1
ATOM 632 C C . GLY A 1 78 ? -4.832 23.766 -7.75 1 94.44 78 GLY A C 1
ATOM 633 O O . GLY A 1 78 ? -4.625 24.938 -7.43 1 94.44 78 GLY A O 1
ATOM 634 N N . ARG A 1 79 ? -4.746 22.766 -6.891 1 95.88 79 ARG A N 1
ATOM 635 C CA . ARG A 1 79 ? -4.512 23.031 -5.473 1 95.88 79 ARG A CA 1
ATOM 636 C C . ARG A 1 79 ? -3.088 22.656 -5.074 1 95.88 79 ARG A C 1
ATOM 638 O O . ARG A 1 79 ? -2.602 23.078 -4.027 1 95.88 79 ARG A O 1
ATOM 645 N N . VAL A 1 80 ? -2.455 21.844 -5.941 1 96.69 80 VAL A N 1
ATOM 646 C CA . VAL A 1 80 ? -1.18 21.266 -5.531 1 96.69 80 VAL A CA 1
ATOM 647 C C . VAL A 1 80 ? -0.117 21.547 -6.59 1 96.69 80 VAL A C 1
ATOM 649 O O . VAL A 1 80 ? -0.425 21.641 -7.777 1 96.69 80 VAL A O 1
ATOM 652 N N . GLU A 1 81 ? 1.067 21.688 -6.051 1 96.31 81 GLU A N 1
ATOM 653 C CA . GLU A 1 81 ? 2.244 21.828 -6.902 1 96.31 81 GLU A CA 1
ATOM 654 C C . GLU A 1 81 ? 3.449 21.109 -6.305 1 96.31 81 GLU A C 1
ATOM 656 O O . GLU A 1 81 ? 3.658 21.156 -5.09 1 96.31 81 GLU A O 1
ATOM 661 N N . LEU A 1 82 ? 4.137 20.438 -7.152 1 96.75 82 LEU A N 1
ATOM 662 C CA . LEU A 1 82 ? 5.434 19.922 -6.734 1 96.75 82 LEU A CA 1
ATOM 663 C C . LEU A 1 82 ? 6.555 20.891 -7.102 1 96.75 82 LEU A C 1
ATOM 665 O O . LEU A 1 82 ? 6.574 21.422 -8.203 1 96.75 82 LEU A O 1
ATOM 669 N N . PHE A 1 83 ? 7.41 21.062 -6.105 1 93.5 83 PHE A N 1
ATOM 670 C CA . PHE A 1 83 ? 8.414 22.094 -6.363 1 93.5 83 PHE A CA 1
ATOM 671 C C . PHE A 1 83 ? 9.789 21.641 -5.902 1 93.5 83 PHE A C 1
ATOM 673 O O . PHE A 1 83 ? 9.906 20.703 -5.113 1 93.5 83 PHE A O 1
ATOM 680 N N . GLY A 1 84 ? 10.836 22.328 -6.523 1 92.12 84 GLY A N 1
ATOM 681 C CA . GLY A 1 84 ? 12.211 22.062 -6.145 1 92.12 84 GLY A CA 1
ATOM 682 C C . GLY A 1 84 ? 12.789 20.828 -6.801 1 92.12 84 GLY A C 1
ATOM 683 O O . GLY A 1 84 ? 12.078 20.094 -7.496 1 92.12 84 GLY A O 1
ATOM 684 N N . PRO A 1 85 ? 14.008 20.609 -6.523 1 90.31 85 PRO A N 1
ATOM 685 C CA . PRO A 1 85 ? 14.68 19.469 -7.152 1 90.31 85 PRO A CA 1
ATOM 686 C C . PRO A 1 85 ? 14.234 18.125 -6.582 1 90.31 85 PRO A C 1
ATOM 688 O O . PRO A 1 85 ? 14.391 17.094 -7.234 1 90.31 85 PRO A O 1
ATOM 691 N N . ASN A 1 86 ? 13.633 18.172 -5.352 1 93.25 86 ASN A N 1
ATOM 692 C CA . ASN A 1 86 ? 13.258 16.938 -4.695 1 93.25 86 ASN A CA 1
ATOM 693 C C . ASN A 1 86 ? 11.758 16.672 -4.789 1 93.25 86 ASN A C 1
ATOM 695 O O . ASN A 1 86 ? 11.234 15.75 -4.172 1 93.25 86 ASN A O 1
ATOM 699 N N . PHE A 1 87 ? 11.078 17.531 -5.496 1 96.12 87 PHE A N 1
ATOM 700 C CA . PHE A 1 87 ? 9.648 17.344 -5.727 1 96.12 87 PHE A CA 1
ATOM 701 C C . PHE A 1 87 ? 8.875 17.438 -4.418 1 96.12 87 PHE A C 1
ATOM 703 O O . PHE A 1 87 ? 8.039 16.578 -4.125 1 96.12 87 PHE A O 1
ATOM 710 N N . SER A 1 88 ? 9.188 18.375 -3.658 1 97.44 88 SER A N 1
ATOM 711 C CA . SER A 1 88 ? 8.43 18.656 -2.445 1 97.44 88 SER A CA 1
ATOM 712 C C . SER A 1 88 ? 7.004 19.094 -2.771 1 97.44 88 SER A C 1
ATOM 714 O O . SER A 1 88 ? 6.719 19.516 -3.896 1 97.44 88 SER A O 1
ATOM 716 N N . LEU A 1 89 ? 6.148 19.016 -1.782 1 98.19 89 LEU A N 1
ATOM 717 C CA . LEU A 1 89 ? 4.73 19.234 -2.031 1 98.19 89 LEU A CA 1
ATOM 718 C C . LEU A 1 89 ? 4.281 20.578 -1.451 1 98.19 89 LEU A C 1
ATOM 720 O O . LEU A 1 89 ? 4.598 20.891 -0.304 1 98.19 89 LEU A O 1
ATOM 724 N N . LYS A 1 90 ? 3.621 21.344 -2.262 1 98 90 LYS A N 1
ATOM 725 C CA . LYS A 1 90 ? 2.973 22.562 -1.81 1 98 90 LYS A CA 1
ATOM 726 C C . LYS A 1 90 ? 1.468 22.516 -2.053 1 98 90 LYS A C 1
ATOM 728 O O . LYS A 1 90 ? 1.022 22.312 -3.184 1 98 90 LYS A O 1
ATOM 733 N N . LEU A 1 91 ? 0.7 22.531 -1.038 1 97.38 91 LEU A N 1
ATOM 734 C CA . LEU A 1 91 ? -0.73 22.781 -1.178 1 97.38 91 LEU A CA 1
ATOM 735 C C . LEU A 1 91 ? -1.021 24.281 -1.156 1 97.38 91 LEU A C 1
ATOM 737 O O . LEU A 1 91 ? -0.696 24.969 -0.185 1 97.38 91 LEU A O 1
ATOM 741 N N . LYS A 1 92 ? -1.575 24.609 -2.25 1 93.75 92 LYS A N 1
ATOM 742 C CA . LYS A 1 92 ? -1.695 26.047 -2.469 1 93.75 92 LYS A CA 1
ATOM 743 C C . LYS A 1 92 ? -2.873 26.625 -1.691 1 93.75 92 LYS A C 1
ATOM 745 O O . LYS A 1 92 ? -3.846 25.922 -1.41 1 93.75 92 LYS A O 1
ATOM 750 N N . ASN A 1 93 ? -2.828 27.875 -1.558 1 84.56 93 ASN A N 1
ATOM 751 C CA . ASN A 1 93 ? -3.689 28.828 -0.867 1 84.56 93 ASN A CA 1
ATOM 752 C C . ASN A 1 93 ? -5.051 28.219 -0.537 1 84.56 93 ASN A C 1
ATOM 754 O O . ASN A 1 93 ? -5.633 27.516 -1.36 1 84.56 93 ASN A O 1
ATOM 758 N N . ASN A 1 94 ? -5.363 28.188 0.84 1 90.06 94 ASN A N 1
ATOM 759 C CA . ASN A 1 94 ? -6.691 27.828 1.32 1 90.06 94 ASN A CA 1
ATOM 760 C C . ASN A 1 94 ? -6.727 26.391 1.857 1 90.06 94 ASN A C 1
ATOM 762 O O . ASN A 1 94 ? -7.602 25.609 1.493 1 90.06 94 ASN A O 1
ATOM 766 N N . VAL A 1 95 ? -5.641 26.062 2.5 1 97.12 95 VAL A N 1
ATOM 767 C CA . VAL A 1 95 ? -5.66 24.766 3.172 1 97.12 95 VAL A CA 1
ATOM 768 C C . VAL A 1 95 ? -6.859 24.688 4.113 1 97.12 95 VAL A C 1
ATOM 770 O O . VAL A 1 95 ? -7.16 25.641 4.824 1 97.12 95 VAL A O 1
ATOM 773 N N . GLN A 1 96 ? -7.613 23.594 4.051 1 97.31 96 GLN A N 1
ATOM 774 C CA . GLN A 1 96 ? -8.812 23.375 4.852 1 97.31 96 GLN A CA 1
ATOM 775 C C . GLN A 1 96 ? -8.562 22.359 5.957 1 97.31 96 GLN A C 1
ATOM 777 O O . GLN A 1 96 ? -7.594 21.609 5.906 1 97.31 96 GLN A O 1
ATOM 782 N N . HIS A 1 97 ? -9.469 22.391 6.934 1 97.5 97 HIS A N 1
ATOM 783 C CA . HIS A 1 97 ? -9.352 21.422 8.016 1 97.5 97 HIS A CA 1
ATOM 784 C C . HIS A 1 97 ? -9.383 20 7.48 1 97.5 97 HIS A C 1
ATOM 786 O O . HIS A 1 97 ? -8.734 19.109 8.039 1 97.5 97 HIS A O 1
ATOM 792 N N . SER A 1 98 ? -10.062 19.797 6.359 1 96.56 98 SER A N 1
ATOM 793 C CA . SER A 1 98 ? -10.18 18.469 5.75 1 96.56 98 SER A CA 1
ATOM 794 C C . SER A 1 98 ? -8.867 18.031 5.121 1 96.56 98 SER A C 1
ATOM 796 O O . SER A 1 98 ? -8.703 16.859 4.766 1 96.56 98 SER A O 1
ATOM 798 N N . ASP A 1 99 ? -7.926 18.938 5.023 1 97.56 99 ASP A N 1
ATOM 799 C CA . ASP A 1 99 ? -6.625 18.594 4.457 1 97.56 99 ASP A CA 1
ATOM 800 C C . ASP A 1 99 ? -5.691 18.031 5.523 1 97.56 99 ASP A C 1
ATOM 802 O O . ASP A 1 99 ? -4.574 17.609 5.219 1 97.56 99 ASP A O 1
ATOM 806 N N . SER A 1 100 ? -6.102 18.031 6.758 1 97.81 100 SER A N 1
ATOM 807 C CA . SER A 1 100 ? -5.301 17.375 7.781 1 97.81 100 SER A CA 1
ATOM 808 C C . SER A 1 100 ? -5.184 15.875 7.508 1 97.81 100 SER A C 1
ATOM 810 O O . SER A 1 100 ? -6.098 15.266 6.945 1 97.81 100 SER A O 1
ATOM 812 N N . GLY A 1 101 ? -4.02 15.344 7.934 1 97.56 101 GLY A N 1
ATOM 813 C CA . GLY A 1 101 ? -3.805 13.922 7.723 1 97.56 101 GLY A CA 1
ATOM 814 C C . GLY A 1 101 ? -2.338 13.547 7.621 1 97.56 101 GLY A C 1
ATOM 815 O O . GLY A 1 101 ? -1.462 14.367 7.906 1 97.56 101 GLY A O 1
ATOM 816 N N . ASN A 1 102 ? -2.135 12.305 7.312 1 97.88 102 ASN A N 1
ATOM 817 C CA . ASN A 1 102 ? -0.786 11.766 7.164 1 97.88 102 ASN A CA 1
ATOM 818 C C . ASN A 1 102 ? -0.331 11.789 5.707 1 97.88 102 ASN A C 1
ATOM 820 O O . ASN A 1 102 ? -0.865 11.055 4.871 1 97.88 102 ASN A O 1
ATOM 824 N N . TYR A 1 103 ? 0.624 12.609 5.414 1 97.94 103 TYR A N 1
ATOM 825 C CA . TYR A 1 103 ? 1.181 12.742 4.074 1 97.94 103 TYR A CA 1
ATOM 826 C C . TYR A 1 103 ? 2.48 11.953 3.941 1 97.94 103 TYR A C 1
ATOM 828 O O . TYR A 1 103 ? 3.316 11.969 4.848 1 97.94 103 TYR A O 1
ATOM 836 N N . THR A 1 104 ? 2.627 11.328 2.838 1 97.62 104 THR A N 1
ATOM 837 C CA . THR A 1 104 ? 3.828 10.531 2.613 1 97.62 104 THR A CA 1
ATOM 838 C C . THR A 1 104 ? 4.312 10.68 1.173 1 97.62 104 THR A C 1
ATOM 840 O O . THR A 1 104 ? 3.506 10.68 0.24 1 97.62 104 THR A O 1
ATOM 843 N N . ALA A 1 105 ? 5.59 10.883 1.001 1 97.56 105 ALA A N 1
ATOM 844 C CA . ALA A 1 105 ? 6.238 10.734 -0.3 1 97.56 105 ALA A CA 1
ATOM 845 C C . ALA A 1 105 ? 6.863 9.352 -0.451 1 97.56 105 ALA A C 1
ATOM 847 O O . ALA A 1 105 ? 7.625 8.914 0.415 1 97.56 105 ALA A O 1
ATOM 848 N N . VAL A 1 106 ? 6.57 8.68 -1.54 1 96.44 106 VAL A N 1
ATOM 849 C CA . VAL A 1 106 ? 7.039 7.312 -1.758 1 96.44 106 VAL A CA 1
ATOM 850 C C . VAL A 1 106 ? 7.734 7.215 -3.113 1 96.44 106 VAL A C 1
ATOM 852 O O . VAL A 1 106 ? 7.211 7.691 -4.121 1 96.44 106 VAL A O 1
ATOM 855 N N . THR A 1 107 ? 8.883 6.691 -3.16 1 96.19 107 THR A N 1
ATOM 856 C CA . THR A 1 107 ? 9.508 6.32 -4.426 1 96.19 107 THR A CA 1
ATOM 857 C C . THR A 1 107 ? 9.219 4.859 -4.762 1 96.19 107 THR A C 1
ATOM 859 O O . THR A 1 107 ? 9.289 3.992 -3.891 1 96.19 107 THR A O 1
ATOM 862 N N . ILE A 1 108 ? 8.82 4.613 -5.992 1 94.56 108 ILE A N 1
ATOM 863 C CA . ILE A 1 108 ? 8.523 3.26 -6.445 1 94.56 108 ILE A CA 1
ATOM 864 C C . ILE A 1 108 ? 9.531 2.838 -7.512 1 94.56 108 ILE A C 1
ATOM 866 O O . ILE A 1 108 ? 9.617 3.461 -8.57 1 94.56 108 ILE A O 1
ATOM 870 N N . SER A 1 109 ? 10.266 1.861 -7.281 1 94.81 109 SER A N 1
ATOM 871 C CA . SER A 1 109 ? 11.125 1.113 -8.195 1 94.81 109 SER A CA 1
ATOM 872 C C . SER A 1 109 ? 10.906 -0.389 -8.055 1 94.81 109 SER A C 1
ATOM 874 O O . SER A 1 109 ? 9.766 -0.863 -8.086 1 94.81 109 SER A O 1
ATOM 876 N N . GLY A 1 110 ? 11.953 -1.13 -7.883 1 93.12 110 GLY A N 1
ATOM 877 C CA . GLY A 1 110 ? 11.758 -2.531 -7.547 1 93.12 110 GLY A CA 1
ATOM 878 C C . GLY A 1 110 ? 11.047 -2.734 -6.223 1 93.12 110 GLY A C 1
ATOM 879 O O . GLY A 1 110 ? 10.32 -3.713 -6.047 1 93.12 110 GLY A O 1
ATOM 880 N N . LYS A 1 111 ? 11.25 -1.798 -5.441 1 93.94 111 LYS A N 1
ATOM 881 C CA . LYS A 1 111 ? 10.578 -1.744 -4.148 1 93.94 111 LYS A CA 1
ATOM 882 C C . LYS A 1 111 ? 10.07 -0.337 -3.85 1 93.94 111 LYS A C 1
ATOM 884 O O . LYS A 1 111 ? 10.453 0.622 -4.523 1 93.94 111 LYS A O 1
ATOM 889 N N . GLU A 1 112 ? 9.211 -0.279 -2.916 1 93.38 112 GLU A N 1
ATOM 890 C CA . GLU A 1 112 ? 8.688 1.013 -2.477 1 93.38 112 GLU A CA 1
ATOM 891 C C . GLU A 1 112 ? 9.461 1.539 -1.271 1 93.38 112 GLU A C 1
ATOM 893 O O . GLU A 1 112 ? 9.797 0.777 -0.362 1 93.38 112 GLU A O 1
ATOM 898 N N . GLN A 1 113 ? 9.797 2.789 -1.292 1 94.31 113 GLN A N 1
ATOM 899 C CA . GLN A 1 113 ? 10.5 3.424 -0.183 1 94.31 113 GLN A CA 1
ATOM 900 C C . GLN A 1 113 ? 9.852 4.754 0.192 1 94.31 113 GLN A C 1
ATOM 902 O O . GLN A 1 113 ? 9.609 5.598 -0.672 1 94.31 113 GLN A O 1
ATOM 907 N N . ARG A 1 114 ? 9.57 4.918 1.467 1 95 114 ARG A N 1
ATOM 908 C CA . ARG A 1 114 ? 9.102 6.207 1.954 1 95 114 ARG A CA 1
ATOM 909 C C . ARG A 1 114 ? 10.25 7.191 2.113 1 95 114 ARG A C 1
ATOM 911 O O . ARG A 1 114 ? 11.25 6.887 2.773 1 95 114 ARG A O 1
ATOM 918 N N . VAL A 1 115 ? 10.133 8.336 1.533 1 96.62 115 VAL A N 1
ATOM 919 C CA . VAL A 1 115 ? 11.25 9.273 1.569 1 96.62 115 VAL A CA 1
ATOM 920 C C . VAL A 1 115 ? 10.867 10.508 2.379 1 96.62 115 VAL A C 1
ATOM 922 O O . VAL A 1 115 ? 11.727 11.312 2.746 1 96.62 115 VAL A O 1
ATOM 925 N N . ALA A 1 116 ? 9.594 10.68 2.717 1 96.69 116 ALA A N 1
ATOM 926 C CA . ALA A 1 116 ? 9.102 11.719 3.619 1 96.69 116 ALA A CA 1
ATOM 927 C C . ALA A 1 116 ? 7.762 11.32 4.23 1 96.69 116 ALA A C 1
ATOM 929 O O . ALA A 1 116 ? 6.949 10.656 3.582 1 96.69 116 ALA A O 1
ATOM 930 N N . GLU A 1 117 ? 7.555 11.758 5.445 1 96.69 117 GLU A N 1
ATOM 931 C CA . GLU A 1 117 ? 6.301 11.516 6.148 1 96.69 117 GLU A CA 1
ATOM 932 C C . GLU A 1 117 ? 5.98 12.656 7.109 1 96.69 117 GLU A C 1
ATOM 934 O O . GLU A 1 117 ? 6.852 13.117 7.855 1 96.69 117 GLU A O 1
ATOM 939 N N . TYR A 1 118 ? 4.75 13.047 7.055 1 97.56 118 TYR A N 1
ATOM 940 C CA . TYR A 1 118 ? 4.305 14.141 7.914 1 97.56 118 TYR A CA 1
ATOM 941 C C . TYR A 1 118 ? 2.896 13.883 8.438 1 97.56 118 TYR A C 1
ATOM 943 O O . TYR A 1 118 ? 2.045 13.367 7.711 1 97.56 118 TYR A O 1
ATOM 951 N N . GLU A 1 119 ? 2.67 14.297 9.594 1 98.06 119 GLU A N 1
ATOM 952 C CA . GLU A 1 119 ? 1.303 14.484 10.07 1 98.06 119 GLU A CA 1
ATOM 953 C C . GLU A 1 119 ? 0.91 15.961 10.039 1 98.06 119 GLU A C 1
ATOM 955 O O . GLU A 1 119 ? 1.438 16.766 10.805 1 98.06 119 GLU A O 1
ATOM 960 N N . VAL A 1 120 ? 0.01 16.219 9.234 1 98.19 120 VAL A N 1
ATOM 961 C CA . VAL A 1 120 ? -0.397 17.609 9.055 1 98.19 120 VAL A CA 1
ATOM 962 C C . VAL A 1 120 ? -1.621 17.906 9.914 1 98.19 120 VAL A C 1
ATOM 964 O O . VAL A 1 120 ? -2.598 17.141 9.898 1 98.19 120 VAL A O 1
ATOM 967 N N . ILE A 1 121 ? -1.586 18.984 10.617 1 97.56 121 ILE A N 1
ATOM 968 C CA . ILE A 1 121 ? -2.697 19.453 11.445 1 97.56 121 ILE A CA 1
ATOM 9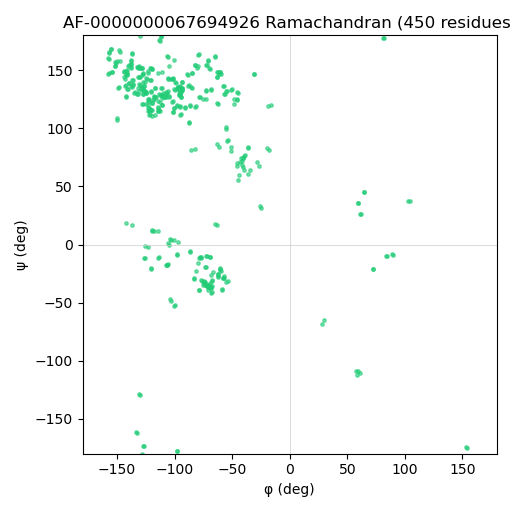69 C C . ILE A 1 121 ? -3.023 20.906 11.094 1 97.56 121 ILE A C 1
ATOM 971 O O . ILE A 1 121 ? -2.178 21.797 11.242 1 97.56 121 ILE A O 1
ATOM 975 N N . VAL A 1 122 ? -4.23 21.109 10.68 1 97.69 122 VAL A N 1
ATOM 976 C CA . VAL A 1 122 ? -4.672 22.453 10.328 1 97.69 122 VAL A CA 1
ATOM 977 C C . VAL A 1 122 ? -5.375 23.094 11.523 1 97.69 122 VAL A C 1
ATOM 979 O O . VAL A 1 122 ? -6.262 22.484 12.125 1 97.69 122 VAL A O 1
ATOM 982 N N . GLN A 1 123 ? -4.992 24.312 11.859 1 97.44 123 GLN A N 1
ATOM 983 C CA . GLN A 1 123 ? -5.586 25.031 12.984 1 97.44 123 GLN A CA 1
ATOM 984 C C . GLN A 1 123 ? -6.012 26.438 12.586 1 97.44 123 GLN A C 1
ATOM 986 O O . GLN A 1 123 ? -5.43 27.031 11.672 1 97.44 123 GLN A O 1
ATOM 991 N N . ASP A 1 124 ? -7.031 26.953 13.273 1 96.38 124 ASP A N 1
ATOM 992 C CA . ASP A 1 124 ? -7.422 28.359 13.125 1 96.38 124 ASP A CA 1
ATOM 993 C C . ASP A 1 124 ? -6.551 29.266 13.992 1 96.38 124 ASP A C 1
ATOM 995 O O . ASP A 1 124 ? -5.953 28.812 14.969 1 96.38 124 ASP A O 1
ATOM 999 N N . SER A 1 125 ? -6.473 30.531 13.516 1 96.5 125 SER A N 1
ATOM 1000 C CA . SER A 1 125 ? -5.852 31.516 14.398 1 96.5 125 SER A CA 1
ATOM 1001 C C . SER A 1 125 ? -6.617 31.641 15.711 1 96.5 125 SER A C 1
ATOM 1003 O O . SER A 1 125 ? -7.84 31.484 15.742 1 96.5 125 SER A O 1
ATOM 1005 N N . VAL A 1 126 ? -5.93 31.922 16.719 1 97.19 126 VAL A N 1
ATOM 1006 C CA . VAL A 1 126 ? -6.598 32.062 18 1 97.19 126 VAL A CA 1
ATOM 1007 C C . VAL A 1 126 ? -7.391 33.375 18.016 1 97.19 126 VAL A C 1
ATOM 1009 O O . VAL A 1 126 ? -7.086 34.312 17.266 1 97.19 126 VAL A O 1
ATOM 1012 N N . THR A 1 127 ? -8.477 33.375 18.891 1 96.69 127 THR A N 1
ATOM 1013 C CA . THR A 1 127 ? -9.281 34.594 19.016 1 96.69 127 THR A CA 1
ATOM 1014 C C . THR A 1 127 ? -8.594 35.594 19.922 1 96.69 127 THR A C 1
ATOM 1016 O O . THR A 1 127 ? -7.793 35.25 20.781 1 96.69 127 THR A O 1
ATOM 1019 N N . PRO A 1 128 ? -8.867 36.875 19.734 1 97.69 128 PRO A N 1
ATOM 1020 C CA . PRO A 1 128 ? -8.25 37.938 20.547 1 97.69 128 PRO A CA 1
ATOM 1021 C C . PRO A 1 128 ? -8.602 37.812 22.031 1 97.69 128 PRO A C 1
ATOM 1023 O O . PRO A 1 128 ? -9.711 37.375 22.375 1 97.69 128 PRO A O 1
ATOM 1026 N N . THR A 1 129 ? -7.676 38.188 22.828 1 98 129 THR A N 1
ATOM 1027 C CA . THR A 1 129 ? -7.863 38.156 24.281 1 98 129 THR A CA 1
ATOM 1028 C C . THR A 1 129 ? -8.461 39.469 24.766 1 98 129 THR A C 1
ATOM 1030 O O . THR A 1 129 ? -8.203 40.531 24.188 1 98 129 THR A O 1
ATOM 1033 N N . LYS A 1 130 ? -9.281 39.312 25.812 1 97.94 130 LYS A N 1
ATOM 1034 C CA . LYS A 1 130 ? -9.789 40.469 26.562 1 97.94 130 LYS A CA 1
ATOM 1035 C C . LYS A 1 130 ? -9.297 40.438 28.016 1 97.94 130 LYS A C 1
ATOM 1037 O O . LYS A 1 130 ? -9.422 39.406 28.703 1 97.94 130 LYS A O 1
ATOM 1042 N N . LEU A 1 131 ? -8.711 41.562 28.391 1 97.75 131 LEU A N 1
ATOM 1043 C CA . LEU A 1 131 ? -8.18 41.656 29.734 1 97.75 131 LEU A CA 1
ATOM 1044 C C . LEU A 1 131 ? -8.859 42.781 30.5 1 97.75 131 LEU A C 1
ATOM 1046 O O . LEU A 1 131 ? -8.836 43.938 30.078 1 97.75 131 LEU A O 1
ATOM 1050 N N . THR A 1 132 ? -9.484 42.438 31.625 1 96.94 132 THR A N 1
ATOM 1051 C CA . THR A 1 132 ? -10.117 43.438 32.469 1 96.94 132 THR A CA 1
ATOM 1052 C C . THR A 1 132 ? -9.523 43.406 33.875 1 96.94 132 THR A C 1
ATOM 1054 O O . THR A 1 132 ? -9.164 42.344 34.406 1 96.94 132 THR A O 1
ATOM 1057 N N . VAL A 1 133 ? -9.383 44.531 34.406 1 95.19 133 VAL A N 1
ATOM 1058 C CA . VAL A 1 133 ? -8.906 44.719 35.781 1 95.19 133 VAL A CA 1
ATOM 1059 C C . VAL A 1 133 ? -9.93 45.5 36.562 1 95.19 133 VAL A C 1
ATOM 1061 O O . VAL A 1 133 ? -10.305 46.594 36.219 1 95.19 133 VAL A O 1
ATOM 1064 N N . ASP A 1 134 ? -10.297 44.844 37.688 1 93.69 134 ASP A N 1
ATOM 1065 C CA . ASP A 1 134 ? -11.297 45.469 38.531 1 93.69 134 ASP A CA 1
ATOM 1066 C C . ASP A 1 134 ? -10.766 45.656 39.938 1 93.69 134 ASP A C 1
ATOM 1068 O O . ASP A 1 134 ? -10.43 44.656 40.625 1 93.69 134 ASP A O 1
ATOM 1072 N N . PRO A 1 135 ? -10.781 46.938 40.438 1 92 135 PRO A N 1
ATOM 1073 C CA . PRO A 1 135 ? -10.406 47.125 41.844 1 92 135 PRO A CA 1
ATOM 1074 C C . PRO A 1 135 ? -11.438 46.531 42.812 1 92 135 PRO A C 1
ATOM 1076 O O . PRO A 1 135 ? -12.641 46.719 42.625 1 92 135 PRO A O 1
ATOM 1079 N N . VAL A 1 136 ? -10.914 45.844 43.719 1 88.06 136 VAL A N 1
ATOM 1080 C CA . VAL A 1 136 ? -11.797 45.219 44.719 1 88.06 136 VAL A CA 1
ATOM 1081 C C . VAL A 1 136 ? -11.734 46 46 1 88.06 136 VAL A C 1
ATOM 1083 O O . VAL A 1 136 ? -12.773 46.312 46.625 1 88.06 136 VAL A O 1
ATOM 1086 N N . SER A 1 137 ? -10.578 46.312 46.469 1 84.38 137 SER A N 1
ATOM 1087 C CA . SER A 1 137 ? -10.375 47.062 47.719 1 84.38 137 SER A CA 1
ATOM 1088 C C . SER A 1 137 ? -9.039 47.812 47.688 1 84.38 137 SER A C 1
ATOM 1090 O O . SER A 1 137 ? -8.133 47.438 46.938 1 84.38 137 SER A O 1
ATOM 1092 N N . SER A 1 138 ? -9.164 49 48.438 1 83.12 138 SER A N 1
ATOM 1093 C CA . SER A 1 138 ? -7.918 49.781 48.531 1 83.12 138 SER A CA 1
ATOM 1094 C C . SER A 1 138 ? -7.688 50.25 49.969 1 83.12 138 SER A C 1
ATOM 1096 O O . SER A 1 138 ? -8.641 50.562 50.688 1 83.12 138 SER A O 1
ATOM 1098 N N . SER A 1 139 ? -6.516 50 50.344 1 82.62 139 SER A N 1
ATOM 1099 C CA . SER A 1 139 ? -6.047 50.625 51.562 1 82.62 139 SER A CA 1
ATOM 1100 C C . SER A 1 139 ? -4.934 51.625 51.281 1 82.62 139 SER A C 1
ATOM 1102 O O . SER A 1 139 ? -4.559 51.844 50.125 1 82.62 139 SER A O 1
ATOM 1104 N N . SER A 1 140 ? -4.422 52.375 52.344 1 78.62 140 SER A N 1
ATOM 1105 C CA . SER A 1 140 ? -3.383 53.406 52.188 1 78.62 140 SER A CA 1
ATOM 1106 C C . SER A 1 140 ? -2.125 52.781 51.562 1 78.62 140 SER A C 1
ATOM 1108 O O . SER A 1 140 ? -1.399 53.469 50.844 1 78.62 140 SER A O 1
ATOM 1110 N N . ASP A 1 141 ? -1.937 51.5 51.812 1 82.25 141 ASP A N 1
ATOM 1111 C CA . ASP A 1 141 ? -0.643 50.969 51.406 1 82.25 141 ASP A CA 1
ATOM 1112 C C . ASP A 1 141 ? -0.814 49.781 50.438 1 82.25 141 ASP A C 1
ATOM 1114 O O . ASP A 1 141 ? 0.161 49.125 50.094 1 82.25 141 ASP A O 1
ATOM 1118 N N . SER A 1 142 ? -2.135 49.469 50.219 1 87.5 142 SER A N 1
ATOM 1119 C CA . SER A 1 142 ? -2.295 48.281 49.375 1 87.5 142 SER A CA 1
ATOM 1120 C C . SER A 1 142 ? -3.594 48.344 48.594 1 87.5 142 SER A C 1
ATOM 1122 O O . SER A 1 142 ? -4.512 49.062 48.938 1 87.5 142 SER A O 1
ATOM 1124 N N . CYS A 1 143 ? -3.537 47.594 47.531 1 89.88 143 CYS A N 1
ATOM 1125 C CA . CYS A 1 143 ? -4.723 47.5 46.688 1 89.88 143 CYS A CA 1
ATOM 1126 C C . CYS A 1 143 ? -4.957 46.062 46.219 1 89.88 143 CYS A C 1
ATOM 1128 O O . CYS A 1 143 ? -4.004 45.344 45.906 1 89.88 143 CYS A O 1
ATOM 1130 N N . ASN A 1 144 ? -6.23 45.625 46.281 1 91.06 144 ASN A N 1
ATOM 1131 C CA . ASN A 1 144 ? -6.652 44.312 45.781 1 91.06 144 ASN A CA 1
ATOM 1132 C C . ASN A 1 144 ? -7.406 44.438 44.469 1 91.06 144 ASN A C 1
ATOM 1134 O O . ASN A 1 144 ? -8.328 45.25 44.344 1 91.06 144 ASN A O 1
ATOM 1138 N N . LEU A 1 145 ? -6.891 43.656 43.531 1 93.12 145 LEU A N 1
ATOM 1139 C CA . LEU A 1 145 ? -7.461 43.719 42.188 1 93.12 145 LEU A CA 1
ATOM 1140 C C . LEU A 1 145 ? -7.93 42.375 41.719 1 93.12 145 LEU A C 1
ATOM 1142 O O . LEU A 1 145 ? -7.309 41.344 42.031 1 93.12 145 LEU A O 1
ATOM 1146 N N . THR A 1 146 ? -9 42.312 41.031 1 93.62 146 THR A N 1
ATOM 1147 C CA . THR A 1 146 ? -9.414 41.094 40.281 1 93.62 146 THR A CA 1
ATOM 1148 C C . THR A 1 146 ? -9.109 41.25 38.812 1 93.62 146 THR A C 1
ATOM 1150 O O . THR A 1 146 ? -9.539 42.219 38.156 1 93.62 146 THR A O 1
ATOM 1153 N N . VAL A 1 147 ? -8.359 40.312 38.375 1 94.94 147 VAL A N 1
ATOM 1154 C CA . VAL A 1 147 ? -7.992 40.312 36.969 1 94.94 147 VAL A CA 1
ATOM 1155 C C . VAL A 1 147 ? -8.758 39.188 36.25 1 94.94 147 VAL A C 1
ATOM 1157 O O . VAL A 1 147 ? -8.836 38.062 36.719 1 94.94 147 VAL A O 1
ATOM 1160 N N . THR A 1 148 ? -9.383 39.562 35.094 1 96.25 148 THR A N 1
ATOM 1161 C CA . THR A 1 148 ? -10.094 38.594 34.25 1 96.25 148 THR A CA 1
ATOM 1162 C C . THR A 1 148 ? -9.539 38.594 32.844 1 96.25 148 THR A C 1
ATOM 1164 O O . THR A 1 148 ? -9.461 39.625 32.188 1 96.25 148 THR A O 1
ATOM 1167 N N . CYS A 1 149 ? -9.07 37.5 32.469 1 97.25 149 CYS A N 1
ATOM 1168 C CA . CYS A 1 149 ? -8.656 37.25 31.078 1 97.25 149 CYS A CA 1
ATOM 1169 C C . CYS A 1 149 ? -9.641 36.312 30.375 1 97.25 149 CYS A C 1
ATOM 1171 O O . CYS A 1 149 ? -9.922 35.219 30.844 1 97.25 149 CYS A O 1
ATOM 1173 N N . SER A 1 150 ? -10.125 36.844 29.156 1 96.88 150 SER A N 1
ATOM 1174 C CA . SER A 1 150 ? -11.148 36.031 28.484 1 96.88 150 SER A CA 1
ATOM 1175 C C . SER A 1 150 ? -10.961 36.031 26.984 1 96.88 150 SER A C 1
ATOM 1177 O O . SER A 1 150 ? -10.336 36.969 26.438 1 96.88 150 SER A O 1
ATOM 1179 N N . THR A 1 151 ? -11.352 34.969 26.359 1 96.81 151 THR A N 1
ATOM 1180 C CA . THR A 1 151 ? -11.555 34.812 24.922 1 96.81 151 THR A CA 1
ATOM 1181 C C . THR A 1 151 ? -12.922 34.188 24.625 1 96.81 151 THR A C 1
ATOM 1183 O O . THR A 1 151 ? -13.734 34.031 25.531 1 96.81 151 THR A O 1
ATOM 1186 N N . VAL A 1 152 ? -13.234 34 23.359 1 94.38 152 VAL A N 1
ATOM 1187 C CA . VAL A 1 152 ? -14.492 33.344 23.016 1 94.38 152 VAL A CA 1
ATOM 1188 C C . VAL A 1 152 ? -14.602 32 23.734 1 94.38 152 VAL A C 1
ATOM 1190 O O . VAL A 1 152 ? -15.688 31.609 24.172 1 94.38 152 VAL A O 1
ATOM 1193 N N . ASP A 1 153 ? -13.445 31.281 24 1 93.5 153 ASP A N 1
ATOM 1194 C CA . ASP A 1 153 ? -13.461 29.906 24.484 1 93.5 153 ASP A CA 1
ATOM 1195 C C . ASP A 1 153 ? -13.055 29.844 25.953 1 93.5 153 ASP A C 1
ATOM 1197 O O . ASP A 1 153 ? -13.273 28.844 26.625 1 93.5 153 ASP A O 1
ATOM 1201 N N . PHE A 1 154 ? -12.445 30.875 26.438 1 96.12 154 PHE A N 1
ATOM 1202 C CA . PHE A 1 154 ? -11.844 30.828 27.75 1 96.12 154 PHE A CA 1
ATOM 1203 C C . PHE A 1 154 ? -12.297 32 28.609 1 96.12 154 PHE A C 1
ATOM 1205 O O . PHE A 1 154 ? -12.641 33.062 28.078 1 96.12 154 PHE A O 1
ATOM 1212 N N . ASN A 1 155 ? -12.312 31.766 29.953 1 95.38 155 ASN A N 1
ATOM 1213 C CA . ASN A 1 155 ? -12.531 32.781 30.953 1 95.38 155 ASN A CA 1
ATOM 1214 C C . ASN A 1 155 ? -11.812 32.469 32.25 1 95.38 155 ASN A C 1
ATOM 1216 O O . ASN A 1 155 ? -12.234 31.578 33 1 95.38 155 ASN A O 1
ATOM 1220 N N . ILE A 1 156 ? -10.789 33.156 32.531 1 94.31 156 ILE A N 1
ATOM 1221 C CA . ILE A 1 156 ? -9.992 32.938 33.719 1 94.31 156 ILE A CA 1
ATOM 1222 C C . ILE A 1 156 ? -9.992 34.219 34.562 1 94.31 156 ILE A C 1
ATOM 1224 O O . ILE A 1 156 ? -9.766 35.312 34.062 1 94.31 156 ILE A O 1
ATOM 1228 N N . SER A 1 157 ? -10.242 34.062 35.781 1 93.12 157 SER A N 1
ATOM 1229 C CA . SER A 1 157 ? -10.203 35.188 36.688 1 93.12 157 SER A CA 1
ATOM 1230 C C . SER A 1 157 ? -9.391 34.875 37.938 1 93.12 157 SER A C 1
ATOM 1232 O O . SER A 1 157 ? -9.422 33.75 38.438 1 93.12 157 SER A O 1
ATOM 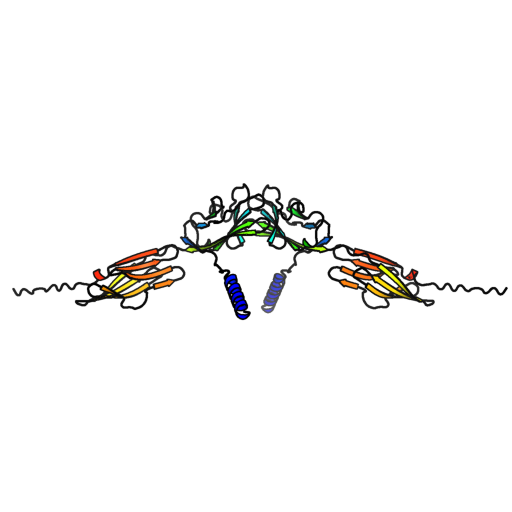1234 N N . SER A 1 158 ? -8.68 35.906 38.438 1 92.62 158 SER A N 1
ATOM 1235 C CA . SER A 1 158 ? -7.906 35.719 39.656 1 92.62 158 SER A CA 1
ATOM 1236 C C . SER A 1 158 ? -7.68 37.031 40.375 1 92.62 158 SER A C 1
ATOM 1238 O O . SER A 1 158 ? -7.922 38.094 39.781 1 92.62 158 SER A O 1
ATOM 1240 N N . SER A 1 159 ? -7.184 36.844 41.656 1 91.75 159 SER A N 1
ATOM 1241 C CA . SER A 1 159 ? -6.953 38.031 42.438 1 91.75 159 SER A CA 1
ATOM 1242 C C . SER A 1 159 ? -5.465 38.344 42.562 1 91.75 159 SER A C 1
ATOM 1244 O O . SER A 1 159 ? -4.645 37.438 42.719 1 91.75 159 SER A O 1
ATOM 1246 N N . PHE A 1 160 ? -5.273 39.625 42.531 1 92.06 160 PHE A N 1
ATOM 1247 C CA . PHE A 1 160 ? -3.918 40.125 42.688 1 92.06 160 PHE A CA 1
ATOM 1248 C C . PHE A 1 160 ? -3.885 41.219 43.75 1 92.06 160 PHE A C 1
ATOM 1250 O O . PHE A 1 160 ? -4.891 41.906 43.969 1 92.06 160 PHE A O 1
ATOM 1257 N N . ARG A 1 161 ? -2.689 41.281 44.344 1 90.69 161 ARG A N 1
ATOM 1258 C CA . ARG A 1 161 ? -2.488 42.312 45.344 1 90.69 161 ARG A CA 1
ATOM 1259 C C . ARG A 1 161 ? -1.263 43.188 45.031 1 90.69 161 ARG A C 1
ATOM 1261 O O . ARG A 1 161 ? -0.214 42.656 44.656 1 90.69 161 ARG A O 1
ATOM 1268 N N . CYS A 1 162 ? -1.526 44.438 45.125 1 90.44 162 CYS A N 1
ATOM 1269 C CA . CYS A 1 162 ? -0.406 45.375 44.969 1 90.44 162 CYS A CA 1
ATOM 1270 C C . CYS A 1 162 ? -0.111 46.094 46.281 1 90.44 162 CYS A C 1
ATOM 1272 O O . CYS A 1 162 ? -1.009 46.688 46.875 1 90.44 162 CYS A O 1
ATOM 1274 N N . ASP A 1 163 ? 1.18 45.875 46.656 1 85.38 163 ASP A N 1
ATOM 1275 C CA . ASP A 1 163 ? 1.646 46.562 47.844 1 85.38 163 ASP A CA 1
ATOM 1276 C C . ASP A 1 163 ? 2.787 47.531 47.531 1 85.38 163 ASP A C 1
ATOM 1278 O O . ASP A 1 163 ? 3.887 47.094 47.188 1 85.38 163 ASP A O 1
ATOM 1282 N N . GLY A 1 164 ? 2.518 48.812 47.656 1 75.56 164 GLY A N 1
ATOM 1283 C CA . GLY A 1 164 ? 3.562 49.781 47.312 1 75.56 164 GLY A CA 1
ATOM 1284 C C . GLY A 1 164 ? 4.023 49.656 45.875 1 75.56 164 GLY A C 1
ATOM 1285 O O . GLY A 1 164 ? 3.215 49.781 44.938 1 75.56 164 GLY A O 1
ATOM 1286 N N . LYS A 1 165 ? 5.367 49.094 45.75 1 71.25 165 LYS A N 1
ATOM 1287 C CA . LYS A 1 165 ? 5.953 49.125 44.406 1 71.25 165 LYS A CA 1
ATOM 1288 C C . LYS A 1 165 ? 5.816 47.75 43.75 1 71.25 165 LYS A C 1
ATOM 1290 O O . LYS A 1 165 ? 6.18 47.594 42.562 1 71.25 165 LYS A O 1
ATOM 1295 N N . ASN A 1 166 ? 5.129 46.844 44.5 1 85.38 166 ASN A N 1
ATOM 1296 C CA . ASN A 1 166 ? 5.129 45.5 43.906 1 85.38 166 ASN A CA 1
ATOM 1297 C C . ASN A 1 166 ? 3.723 44.906 43.875 1 85.38 166 ASN A C 1
ATOM 1299 O O . ASN A 1 166 ? 2.941 45.094 44.812 1 85.38 166 ASN A O 1
ATOM 1303 N N . CYS A 1 167 ? 3.461 44.375 42.781 1 90.06 167 CYS A N 1
ATOM 1304 C CA . CYS A 1 167 ? 2.229 43.625 42.656 1 90.06 167 CYS A CA 1
ATOM 1305 C C . CYS A 1 167 ? 2.523 42.125 42.688 1 90.06 167 CYS A C 1
ATOM 1307 O O . CYS A 1 167 ? 3.57 41.688 42.219 1 90.06 167 CYS A O 1
ATOM 1309 N N . SER A 1 168 ? 1.619 41.281 43.344 1 89.44 168 SER A N 1
ATOM 1310 C CA . SER A 1 168 ? 1.78 39.812 43.406 1 89.44 168 SER A CA 1
ATOM 1311 C C . SER A 1 168 ? 0.444 39.094 43.25 1 89.44 168 SER A C 1
ATOM 1313 O O . SER A 1 168 ? -0.615 39.688 43.469 1 89.44 168 SER A O 1
ATOM 1315 N N . HIS A 1 169 ? 0.543 37.844 42.75 1 87.88 169 HIS A N 1
ATOM 1316 C CA . HIS A 1 169 ? -0.642 37 42.656 1 87.88 169 HIS A CA 1
ATOM 1317 C C . HIS A 1 169 ? -1.082 36.5 44.031 1 87.88 169 HIS A C 1
ATOM 1319 O O . HIS A 1 169 ? -0.278 35.938 44.812 1 87.88 169 HIS A O 1
ATOM 1325 N N . ALA A 1 170 ? -2.32 36.781 44.281 1 73.25 170 ALA A N 1
ATOM 1326 C CA . ALA A 1 170 ? -2.814 36.344 45.594 1 73.25 170 ALA A CA 1
ATOM 1327 C C . ALA A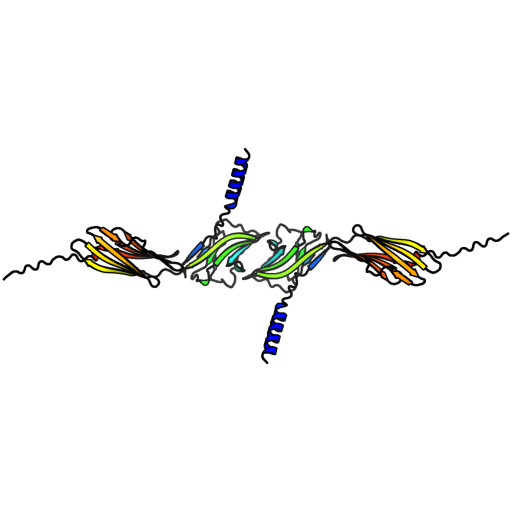 1 170 ? -2.9 34.812 45.656 1 73.25 170 ALA A C 1
ATOM 1329 O O . ALA A 1 170 ? -2.814 34.25 46.75 1 73.25 170 ALA A O 1
ATOM 1330 N N . GLY A 1 171 ? -3.066 34.25 44.438 1 67.25 171 GLY A N 1
ATOM 1331 C CA . GLY A 1 171 ? -3.172 32.781 44.406 1 67.25 171 GLY A CA 1
ATOM 1332 C C . GLY A 1 171 ? -1.885 32.094 44 1 67.25 171 GLY A C 1
ATOM 1333 O O . GLY A 1 171 ? -0.888 32.75 43.688 1 67.25 171 GLY A O 1
ATOM 1334 N N . GLU A 1 172 ? -1.682 30.75 44.344 1 59.34 172 GLU A N 1
ATOM 1335 C CA . GLU A 1 172 ? -0.459 29.953 44.25 1 59.34 172 GLU A CA 1
ATOM 1336 C C . GLU A 1 172 ? -0.254 29.438 42.812 1 59.34 172 GLU A C 1
ATOM 1338 O O . GLU A 1 172 ? 0.835 28.969 42.469 1 59.34 172 GLU A O 1
ATOM 1343 N N . LYS A 1 173 ? -1.233 29.312 41.969 1 63.06 173 LYS A N 1
ATOM 1344 C CA . LYS A 1 173 ? -1.039 28.438 40.812 1 63.06 173 LYS A CA 1
ATOM 1345 C C . LYS A 1 173 ? -0.959 29.219 39.5 1 63.06 173 LYS A C 1
ATOM 1347 O O . LYS A 1 173 ? -1.451 30.344 39.438 1 63.06 173 LYS A O 1
ATOM 1352 N N . GLU A 1 174 ? -0.243 28.719 38.625 1 69.75 174 GLU A N 1
ATOM 1353 C CA . GLU A 1 174 ? -0.2 29.219 37.281 1 69.75 174 GLU A CA 1
ATOM 1354 C C . GLU A 1 174 ? -1.605 29.422 36.719 1 69.75 174 GLU A C 1
ATOM 1356 O O . GLU A 1 174 ? -2.475 28.578 36.875 1 69.75 174 GLU A O 1
ATOM 1361 N N . LEU A 1 175 ? -1.899 30.609 36.25 1 89.5 175 LEU A N 1
ATOM 1362 C CA . LEU A 1 175 ? -3.201 30.875 35.656 1 89.5 175 LEU A CA 1
ATOM 1363 C C . LEU A 1 175 ? -3.203 30.5 34.188 1 89.5 175 LEU A C 1
ATOM 1365 O O . LEU A 1 175 ? -2.877 31.328 33.312 1 89.5 175 LEU A O 1
ATOM 1369 N N . LYS A 1 176 ? -3.389 29.172 33.969 1 91.62 176 LYS A N 1
ATOM 1370 C CA . LYS A 1 176 ? -3.406 28.641 32.625 1 91.62 176 LYS A CA 1
ATOM 1371 C C . LYS A 1 176 ? -4.621 27.734 32.406 1 91.62 176 LYS A C 1
ATOM 1373 O O . LYS A 1 176 ? -5.004 26.969 33.281 1 91.62 176 LYS A O 1
ATOM 1378 N N . ALA A 1 177 ? -5.223 27.859 31.312 1 93.94 177 ALA A N 1
ATOM 1379 C CA . ALA A 1 177 ? -6.297 27 30.844 1 93.94 177 ALA A CA 1
ATOM 1380 C C . ALA A 1 177 ? -6.004 26.469 29.438 1 93.94 177 ALA A C 1
ATOM 1382 O O . ALA A 1 177 ? -5.445 27.188 28.594 1 93.94 177 ALA A O 1
ATOM 1383 N N . THR A 1 178 ? -6.324 25.141 29.172 1 94.19 178 THR A N 1
ATOM 1384 C CA . THR A 1 178 ? -6.082 24.531 27.875 1 94.19 178 THR A CA 1
ATOM 1385 C C . THR A 1 178 ? -7.352 23.875 27.328 1 94.19 178 THR A C 1
ATOM 1387 O O . THR A 1 178 ? -8.078 23.219 28.078 1 94.19 178 THR A O 1
ATOM 1390 N N . LYS A 1 179 ? -7.699 24.062 26.125 1 90.06 179 LYS A N 1
ATOM 1391 C CA . LYS A 1 179 ? -8.766 23.375 25.391 1 90.06 179 LYS A CA 1
ATOM 1392 C C . LYS A 1 179 ? -8.266 22.859 24.047 1 90.06 179 LYS A C 1
ATOM 1394 O O . LYS A 1 179 ? -7.742 23.625 23.234 1 90.06 179 LYS A O 1
ATOM 1399 N N . LYS A 1 180 ? -8.641 21.75 23.5 1 80.88 180 LYS A N 1
ATOM 1400 C CA . LYS A 1 180 ? -8.469 21.031 22.234 1 80.88 180 LYS A CA 1
ATOM 1401 C C . LYS A 1 180 ? -7.113 21.359 21.594 1 80.88 180 LYS A C 1
ATOM 1403 O O . LYS A 1 180 ? -6.238 20.484 21.516 1 80.88 180 LYS A O 1
ATOM 1408 N N . CYS A 1 181 ? -6.977 22.766 21.188 1 87.94 181 CYS A N 1
ATOM 1409 C CA . CYS A 1 181 ? -5.738 23.031 20.469 1 87.94 181 CYS A CA 1
ATOM 1410 C C . CYS A 1 181 ? -5.16 24.391 20.859 1 87.94 181 CYS A C 1
ATOM 1412 O O . CYS A 1 181 ? -4.359 24.969 20.109 1 87.94 181 CYS A O 1
ATOM 1414 N N . SER A 1 182 ? -5.586 24.953 21.984 1 96.19 182 SER A N 1
ATOM 1415 C CA . SER A 1 182 ? -5.07 26.266 22.391 1 96.19 182 SER A CA 1
ATOM 1416 C C . SER A 1 182 ? -5.004 26.391 23.906 1 96.19 182 SER A C 1
ATOM 1418 O O . SER A 1 182 ? -5.504 25.531 24.625 1 96.19 182 SER A O 1
ATOM 1420 N N . SER A 1 183 ? -4.312 27.375 24.281 1 96.69 183 SER A N 1
ATOM 1421 C CA . SER A 1 183 ? -4.191 27.625 25.719 1 96.69 183 SER A CA 1
ATOM 1422 C C . SER A 1 183 ? -4.23 29.109 26.031 1 96.69 183 SER A C 1
ATOM 1424 O O . SER A 1 183 ? -3.885 29.938 25.172 1 96.69 183 SER A O 1
ATOM 1426 N N . LEU A 1 184 ? -4.809 29.359 27.203 1 96.81 184 LEU A N 1
ATOM 1427 C CA . LEU A 1 184 ? -4.828 30.703 27.734 1 96.81 184 LEU A CA 1
ATOM 1428 C C . LEU A 1 184 ? -3.971 30.812 29 1 96.81 184 LEU A C 1
ATOM 1430 O O . LEU A 1 184 ? -4.105 30 29.906 1 96.81 184 LEU A O 1
ATOM 1434 N N . LYS A 1 185 ? -3.107 31.781 28.984 1 95.81 185 LYS A N 1
ATOM 1435 C CA . LYS A 1 185 ? -2.209 31.953 30.125 1 95.81 185 LYS A CA 1
ATOM 1436 C C . LYS A 1 185 ? -2.242 33.375 30.656 1 95.81 185 LYS A C 1
ATOM 1438 O O . LYS A 1 185 ? -2.236 34.344 29.875 1 95.81 185 LYS A O 1
ATOM 1443 N N . VAL A 1 186 ? -2.312 33.469 31.969 1 95.06 186 VAL A N 1
ATOM 1444 C CA . VAL A 1 186 ? -2.23 34.781 32.656 1 95.06 186 VAL A CA 1
ATOM 1445 C C . VAL A 1 186 ? -1.003 34.812 33.562 1 95.06 186 VAL A C 1
ATOM 1447 O O . VAL A 1 186 ? -0.796 33.906 34.375 1 95.06 186 VAL A O 1
ATOM 1450 N N . TYR A 1 187 ? -0.279 35.812 33.344 1 93.12 187 TYR A N 1
ATOM 1451 C CA . TYR A 1 187 ? 0.892 35.875 34.219 1 93.12 187 TYR A CA 1
ATOM 1452 C C . TYR A 1 187 ? 1.289 37.312 34.469 1 93.12 187 TYR A C 1
ATOM 1454 O O . TYR A 1 187 ? 0.968 38.219 33.688 1 93.12 187 TYR A O 1
ATOM 1462 N N . LEU A 1 188 ? 2.023 37.438 35.594 1 92.31 188 LEU A N 1
ATOM 1463 C CA . LEU A 1 188 ? 2.473 38.75 36.031 1 92.31 188 LEU A CA 1
ATOM 1464 C C . LEU A 1 188 ? 3.98 38.875 35.875 1 92.31 188 LEU A C 1
ATOM 1466 O O . LEU A 1 188 ? 4.746 38 36.25 1 92.31 188 LEU A O 1
ATOM 1470 N N . GLN A 1 189 ? 4.352 39.906 35.188 1 90.19 189 GLN A N 1
ATOM 1471 C CA . GLN A 1 189 ? 5.754 40.312 35.094 1 90.19 189 GLN A CA 1
ATOM 1472 C C . GLN A 1 189 ? 5.961 41.719 35.594 1 90.19 189 GLN A C 1
ATOM 1474 O O . GLN A 1 189 ? 5.492 42.688 35 1 90.19 189 GLN A O 1
ATOM 1479 N N . GLN A 1 190 ? 6.645 41.781 36.688 1 86.88 190 GLN A N 1
ATOM 1480 C CA . GLN A 1 190 ? 6.758 43.031 37.406 1 86.88 190 GLN A CA 1
ATOM 1481 C C . GLN A 1 190 ? 5.383 43.594 37.781 1 86.88 190 GLN A C 1
ATOM 1483 O O . GLN A 1 190 ? 4.645 42.969 38.531 1 86.88 190 GLN A O 1
ATOM 1488 N N . ASP A 1 191 ? 4.898 44.688 37.156 1 88.69 191 ASP A N 1
ATOM 1489 C CA . ASP A 1 191 ? 3.609 45.281 37.531 1 88.69 191 ASP A CA 1
ATOM 1490 C C . ASP A 1 191 ? 2.637 45.219 36.344 1 88.69 191 ASP A C 1
ATOM 1492 O O . ASP A 1 191 ? 1.565 45.812 36.375 1 88.69 191 ASP A O 1
ATOM 1496 N N . THR A 1 192 ? 3.133 44.438 35.406 1 93.06 192 THR A N 1
ATOM 1497 C CA . THR A 1 192 ? 2.309 44.312 34.219 1 93.06 192 THR A CA 1
ATOM 1498 C C . THR A 1 192 ? 1.718 42.906 34.125 1 93.06 192 THR A C 1
ATOM 1500 O O . THR A 1 192 ? 2.439 41.906 34.219 1 93.06 192 THR A O 1
ATOM 1503 N N . ILE A 1 193 ? 0.41 42.875 33.906 1 94.19 193 ILE A N 1
ATOM 1504 C CA . ILE A 1 193 ? -0.275 41.594 33.75 1 94.19 193 ILE A CA 1
ATOM 1505 C C . ILE A 1 193 ? -0.438 41.281 32.25 1 94.19 193 ILE A C 1
ATOM 1507 O O . ILE A 1 193 ? -0.771 42.188 31.469 1 94.19 193 ILE A O 1
ATOM 1511 N N . PHE A 1 194 ? -0.133 40 31.953 1 95.69 194 PHE A N 1
ATOM 1512 C CA . PHE A 1 194 ? -0.246 39.562 30.562 1 95.69 194 PHE A CA 1
ATOM 1513 C C . PHE A 1 194 ? -1.307 38.469 30.438 1 95.69 194 PHE A C 1
ATOM 1515 O O . PHE A 1 194 ? -1.401 37.594 31.281 1 95.69 194 PHE A O 1
ATOM 1522 N N . CYS A 1 195 ? -2.102 38.656 29.422 1 97.12 195 CYS A N 1
ATOM 1523 C CA . CYS A 1 195 ? -3.041 37.625 28.969 1 97.12 195 CYS A CA 1
ATOM 1524 C C . CYS A 1 195 ? -2.684 37.125 27.578 1 97.12 195 CYS A C 1
ATOM 1526 O O . CYS A 1 195 ? -2.768 37.875 26.609 1 97.12 195 CYS A O 1
ATOM 1528 N N . ASN A 1 196 ? -2.307 35.844 27.531 1 97.38 196 ASN A N 1
ATOM 1529 C CA . ASN A 1 196 ? -1.795 35.312 26.281 1 97.38 196 ASN A CA 1
ATOM 1530 C C . ASN A 1 196 ? -2.619 34.094 25.812 1 97.38 196 ASN A C 1
ATOM 1532 O O . ASN A 1 196 ? -2.707 33.094 26.516 1 97.38 196 ASN A O 1
ATOM 1536 N N . HIS A 1 197 ? -3.271 34.281 24.703 1 97.88 197 HIS A N 1
ATOM 1537 C CA . HIS A 1 197 ? -3.945 33.188 24.016 1 97.88 197 HIS A CA 1
ATOM 1538 C C . HIS A 1 197 ? -3.088 32.625 22.875 1 97.88 197 HIS A C 1
ATOM 1540 O O . HIS A 1 197 ? -2.691 33.375 21.969 1 97.88 197 HIS A O 1
ATOM 1546 N N . SER A 1 198 ? -2.723 31.312 22.922 1 97 198 SER A N 1
ATOM 1547 C CA . SER A 1 198 ? -1.796 30.797 21.906 1 97 198 SER A CA 1
ATOM 1548 C C . SER A 1 198 ? -2.141 29.375 21.531 1 97 198 SER A C 1
ATOM 1550 O O . SER A 1 198 ? -2.744 28.641 22.312 1 97 198 SER A O 1
ATOM 1552 N N . ASN A 1 199 ? -1.866 29.031 20.312 1 96.75 199 ASN A N 1
ATOM 1553 C CA . ASN A 1 199 ? -1.809 27.656 19.844 1 96.75 199 ASN A CA 1
ATOM 1554 C C . ASN A 1 199 ? -0.554 27.406 19 1 96.75 199 ASN A C 1
ATOM 1556 O O . ASN A 1 199 ? 0.427 28.141 19.125 1 96.75 199 ASN A O 1
ATOM 1560 N N . LYS A 1 200 ? -0.526 26.344 18.188 1 97.06 200 LYS A N 1
ATOM 1561 C CA . LYS A 1 200 ? 0.71 25.953 17.516 1 97.06 200 LYS A CA 1
ATOM 1562 C C . LYS A 1 200 ? 0.998 26.859 16.312 1 97.06 200 LYS A C 1
ATOM 1564 O O . LYS A 1 200 ? 2.123 26.891 15.812 1 97.06 200 LYS A O 1
ATOM 1569 N N . VAL A 1 201 ? -0.038 27.703 15.938 1 97.56 201 VAL A N 1
ATOM 1570 C CA . VAL A 1 201 ? 0.172 28.422 14.68 1 97.56 201 VAL A CA 1
ATOM 1571 C C . VAL A 1 201 ? -0.002 29.922 14.891 1 97.56 201 VAL A C 1
ATOM 1573 O O . VAL A 1 201 ? 0.308 30.719 14.008 1 97.56 201 VAL A O 1
ATOM 1576 N N . SER A 1 202 ? -0.529 30.328 16.047 1 97.19 202 SER A N 1
ATOM 1577 C CA . SER A 1 202 ? -0.763 31.75 16.266 1 97.19 202 SER A CA 1
ATOM 1578 C C . SER A 1 202 ? -0.817 32.094 17.75 1 97.19 202 SER A C 1
ATOM 1580 O O . SER A 1 202 ? -0.92 31.188 18.578 1 97.19 202 SER A O 1
ATOM 1582 N N . TRP A 1 203 ? -0.709 33.406 17.984 1 97.06 203 TRP A N 1
ATOM 1583 C CA . TRP A 1 203 ? -0.898 33.875 19.359 1 97.06 203 TRP A CA 1
ATOM 1584 C C . TRP A 1 203 ? -1.434 35.312 19.375 1 97.06 203 TRP A C 1
ATOM 1586 O O . TRP A 1 203 ? -1.28 36.062 18.391 1 97.06 203 TRP A O 1
ATOM 1596 N N . ASN A 1 204 ? -2.129 35.625 20.453 1 98 204 ASN A N 1
ATOM 1597 C CA . ASN A 1 204 ? -2.629 36.969 20.781 1 98 204 ASN A CA 1
ATOM 1598 C C . ASN A 1 204 ? -2.404 37.312 22.234 1 98 204 ASN A C 1
ATOM 1600 O O . ASN A 1 204 ? -2.609 36.5 23.125 1 98 204 ASN A O 1
ATOM 1604 N N . GLN A 1 205 ? -1.992 38.531 22.422 1 97.69 205 GLN A N 1
ATOM 1605 C CA . GLN A 1 205 ? -1.69 38.906 23.797 1 97.69 205 GLN A CA 1
ATOM 1606 C C . GLN A 1 205 ? -2.17 40.312 24.094 1 97.69 205 GLN A C 1
ATOM 1608 O O . GLN A 1 205 ? -2.039 41.219 23.25 1 97.69 205 GLN A O 1
ATOM 1613 N N . THR A 1 206 ? -2.729 40.5 25.281 1 98.06 206 THR A N 1
ATOM 1614 C CA . THR A 1 206 ? -3.047 41.812 25.844 1 98.06 206 THR A CA 1
ATOM 1615 C C . THR A 1 206 ? -2.359 42 27.203 1 98.06 206 THR A C 1
ATOM 1617 O O . THR A 1 206 ? -2.033 41.031 27.875 1 98.06 206 THR A O 1
ATOM 1620 N N . MET A 1 207 ? -2.057 43.25 27.438 1 97.06 207 MET A N 1
ATOM 1621 C CA . MET A 1 207 ? -1.4 43.531 28.719 1 97.06 207 MET A CA 1
ATOM 1622 C C . MET A 1 207 ? -1.949 44.781 29.359 1 97.06 207 MET A C 1
ATOM 1624 O O . MET A 1 207 ? -2.475 45.656 28.656 1 97.06 207 MET A O 1
ATOM 1628 N N . LYS A 1 208 ? -1.889 44.875 30.672 1 96.31 208 LYS A N 1
ATOM 1629 C CA . LYS A 1 208 ? -2.26 46.062 31.453 1 96.31 208 LYS A CA 1
ATOM 1630 C C . LYS A 1 208 ? -1.336 46.219 32.656 1 96.31 208 LYS A C 1
ATOM 1632 O O . LYS A 1 208 ? -0.926 45.25 33.281 1 96.31 208 LYS A O 1
ATOM 1637 N N . MET A 1 209 ? -1.065 47.438 32.938 1 93.56 209 MET A N 1
ATOM 1638 C CA . MET A 1 209 ? -0.312 47.75 34.125 1 93.56 209 MET A CA 1
ATOM 1639 C C . MET A 1 209 ? -1.231 47.781 35.344 1 93.56 209 MET A C 1
ATOM 1641 O O . MET A 1 209 ? -2.098 48.656 35.438 1 93.56 209 MET A O 1
ATOM 1645 N N . LEU A 1 210 ? -0.978 46.906 36.312 1 92.19 210 LEU A N 1
ATOM 1646 C CA . LEU A 1 210 ? -1.906 46.75 37.438 1 92.19 210 LEU A CA 1
ATOM 1647 C C . LEU A 1 210 ? -1.927 48 38.344 1 92.19 210 LEU A C 1
ATOM 1649 O O . LEU A 1 210 ? -2.988 48.406 38.812 1 92.19 210 LEU A O 1
ATOM 1653 N N . LYS A 1 211 ? -0.799 48.625 38.531 1 86.81 211 LYS A N 1
ATOM 1654 C CA . LYS A 1 211 ? -0.69 49.75 39.469 1 86.81 211 LYS A CA 1
ATOM 1655 C C . LYS A 1 211 ? -1.586 50.906 39.031 1 86.81 211 LYS A C 1
ATOM 1657 O O . LYS A 1 211 ? -2.025 51.688 39.844 1 86.81 211 LYS A O 1
ATOM 1662 N N . SER A 1 212 ? -1.858 50.969 37.781 1 88.31 212 SER A N 1
ATOM 1663 C CA . SER A 1 212 ? -2.662 52.062 37.25 1 88.31 212 SER A CA 1
ATOM 1664 C C . SER A 1 212 ? -4.109 51.969 37.719 1 88.31 212 SER A C 1
ATOM 1666 O O . SER A 1 212 ? -4.867 52.938 37.625 1 88.31 212 SER A O 1
ATOM 1668 N N . TYR A 1 213 ? -4.422 50.906 38.281 1 89.19 213 TYR A N 1
ATOM 1669 C CA . TYR A 1 213 ? -5.805 50.688 38.688 1 89.19 213 TYR A CA 1
ATOM 1670 C C . TYR A 1 213 ? -5.949 50.844 40.219 1 89.19 213 TYR A C 1
ATOM 1672 O O . TYR A 1 213 ? -7.051 50.688 40.75 1 89.19 213 TYR A O 1
ATOM 1680 N N . CYS A 1 214 ? -4.879 51.125 40.875 1 85.5 214 CYS A N 1
ATOM 1681 C CA . CYS A 1 214 ? -4.914 51.344 42.344 1 85.5 214 CYS A CA 1
ATOM 1682 C C . CYS A 1 214 ? -5.234 52.812 42.656 1 85.5 214 CYS A C 1
ATOM 1684 O O . CYS A 1 214 ? -4.773 53.719 41.969 1 85.5 214 CYS A O 1
ATOM 1686 N N . GLU A 1 215 ? -6.473 53.219 43.094 1 72.19 215 GLU A N 1
ATOM 1687 C CA . GLU A 1 215 ? -6.887 54.594 43.438 1 72.19 215 GLU A CA 1
ATOM 1688 C C . GLU A 1 215 ? -5.945 55.188 44.5 1 72.19 215 GLU A C 1
ATOM 1690 O O . GLU A 1 215 ? -5.609 54.531 45.469 1 72.19 215 GLU A O 1
ATOM 1695 N N . THR A 1 216 ? -5.051 56 44.062 1 60 216 THR A N 1
ATOM 1696 C CA . THR A 1 216 ? -4.414 56.781 45.094 1 60 216 THR A CA 1
ATOM 1697 C C . THR A 1 216 ? -5.43 57.688 45.781 1 60 216 THR A C 1
ATOM 1699 O O . THR A 1 216 ? -6.16 58.438 45.125 1 60 216 THR A O 1
ATOM 1702 N N . LYS A 1 217 ? -6.184 57.344 46.781 1 54.06 217 LYS A N 1
ATOM 1703 C CA . LYS A 1 217 ? -6.902 58.344 47.594 1 54.06 217 LYS A CA 1
ATOM 1704 C C . LYS A 1 217 ? -6.031 59.562 47.844 1 54.06 217 LYS A C 1
ATOM 1706 O O . LYS A 1 217 ? -5.051 59.5 48.562 1 54.06 217 LYS A O 1
ATOM 1711 N N . THR A 1 218 ? -5.75 60.25 46.812 1 48.66 218 THR A N 1
ATOM 1712 C CA . THR A 1 218 ? -5.301 61.594 47.25 1 48.66 218 THR A CA 1
ATOM 1713 C C . THR A 1 218 ? -6.309 62.188 48.219 1 48.66 218 THR A C 1
ATOM 1715 O O . THR A 1 218 ? -7.484 62.344 47.875 1 48.66 218 THR A O 1
ATOM 1718 N N . GLY A 1 219 ? -6.246 61.875 49.438 1 44.91 219 GLY A N 1
ATOM 1719 C CA . GLY A 1 219 ? -6.926 62.625 50.469 1 44.91 219 GLY A CA 1
ATOM 1720 C C . GLY A 1 219 ? -7.113 64.125 50.094 1 44.91 219 GLY A C 1
ATOM 1721 O O . GLY A 1 219 ? -6.141 64.812 49.969 1 44.91 219 GLY A O 1
ATOM 1722 N N . GLU A 1 220 ? -7.961 64.438 49.156 1 44.31 220 GLU A N 1
ATOM 1723 C CA . GLU A 1 220 ? -8.352 65.812 49.094 1 44.31 220 GLU A CA 1
ATOM 1724 C C . GLU A 1 220 ? -8.695 66.375 50.5 1 44.31 220 GLU A C 1
ATOM 1726 O O . GLU A 1 220 ? -9.641 65.875 51.125 1 44.31 220 GLU A O 1
ATOM 1731 N N . ASN A 1 221 ? -7.672 66.5 51.375 1 42.19 221 ASN A N 1
ATOM 1732 C CA . ASN A 1 221 ? -7.926 67.375 52.5 1 42.19 221 ASN A CA 1
ATOM 1733 C C . ASN A 1 221 ? -8.656 68.625 52.094 1 42.19 221 ASN A C 1
ATOM 1735 O O . ASN A 1 221 ? -8.102 69.438 51.344 1 42.19 221 ASN A O 1
ATOM 1739 N N . LYS A 1 222 ? -9.922 68.562 51.75 1 46.34 222 LYS A N 1
ATOM 1740 C CA . LYS A 1 222 ? -10.758 69.75 51.719 1 46.34 222 LYS A CA 1
ATOM 1741 C C . LYS A 1 222 ? -10.484 70.688 52.906 1 46.34 222 LYS A C 1
ATOM 1743 O O . LYS A 1 222 ? -10.742 70.25 54.062 1 46.34 222 LYS A O 1
ATOM 1748 N N . GLY A 1 223 ? -9.414 71.375 52.875 1 41.84 223 GLY A N 1
ATOM 1749 C CA . GLY A 1 223 ? -9.273 72.562 53.75 1 41.84 223 GLY A CA 1
ATOM 1750 C C . GLY A 1 223 ? -10.555 73.375 53.875 1 41.84 223 GLY A C 1
ATOM 1751 O O . GLY A 1 223 ? -11.086 73.875 52.906 1 41.84 223 GLY A O 1
ATOM 1752 N N . HIS A 1 224 ? -11.445 72.875 54.656 1 40.94 224 HIS A N 1
ATOM 1753 C CA . HIS A 1 224 ? -12.531 73.688 55.156 1 40.94 224 HIS A CA 1
ATOM 1754 C C . HIS A 1 224 ? -12.023 75.062 55.594 1 40.94 224 HIS A C 1
ATOM 1756 O O . HIS A 1 224 ? -11.266 75.188 56.562 1 40.94 224 HIS A O 1
ATOM 1762 N N . ASN A 1 225 ? -11.625 75.938 54.594 1 35.22 225 ASN A N 1
ATOM 1763 C CA . ASN A 1 225 ? -11.484 77.312 54.969 1 35.22 225 ASN A CA 1
ATOM 1764 C C . ASN A 1 225 ? -12.758 77.875 55.625 1 35.22 225 ASN A C 1
ATOM 1766 O O . ASN A 1 225 ? -13.828 77.812 55 1 35.22 225 ASN A O 1
ATOM 1770 N N . ASN A 1 226 ? -12.859 77.75 56.906 1 36.81 226 ASN A N 1
ATOM 1771 C CA . ASN A 1 226 ? -13.727 78.562 57.75 1 36.81 226 ASN A CA 1
ATOM 1772 C C . ASN A 1 226 ? -13.656 80.062 57.375 1 36.81 226 ASN A C 1
ATOM 1774 O O . ASN A 1 226 ? -12.625 80.688 57.562 1 36.81 226 ASN A O 1
ATOM 1778 N N . GLU A 1 227 ? -14.008 80.438 56.094 1 26.94 227 GLU A N 1
ATOM 1779 C CA . GLU A 1 227 ? -14.547 81.75 56.094 1 26.94 227 GLU A CA 1
ATOM 1780 C C . GLU A 1 227 ? -15.945 81.812 56.688 1 26.94 227 GLU A C 1
ATOM 1782 O O . GLU A 1 227 ? -16.766 80.938 56.438 1 26.94 227 GLU A O 1
ATOM 1787 N N . MET B 1 1 ? -46.938 -11.414 10.164 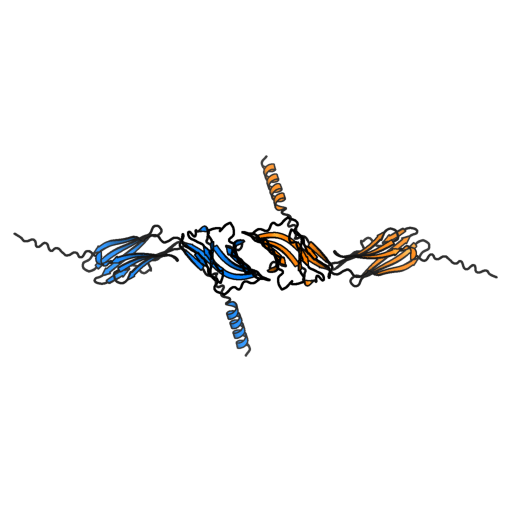1 52.78 1 MET B N 1
ATOM 1788 C CA . MET B 1 1 ? -46.219 -10.711 9.094 1 52.78 1 MET B CA 1
ATOM 1789 C C . MET B 1 1 ? -44.844 -10.289 9.547 1 52.78 1 MET B C 1
ATOM 1791 O O . MET B 1 1 ? -43.938 -10.133 8.719 1 52.78 1 MET B O 1
ATOM 1795 N N . HIS B 1 2 ? -44.625 -10.211 10.898 1 69.12 2 HIS B N 1
ATOM 1796 C CA . HIS B 1 2 ? -43.344 -9.703 11.406 1 69.12 2 HIS B CA 1
ATOM 1797 C C . HIS B 1 2 ? -42.281 -10.797 11.43 1 69.12 2 HIS B C 1
ATOM 1799 O O . HIS B 1 2 ? -41.125 -10.531 11.234 1 69.12 2 HIS B O 1
ATOM 1805 N N . THR B 1 3 ? -42.656 -12.07 11.609 1 72.06 3 THR B N 1
ATOM 1806 C CA . THR B 1 3 ? -41.75 -13.18 11.703 1 72.06 3 THR B CA 1
ATOM 1807 C C . THR B 1 3 ? -41.188 -13.531 10.32 1 72.06 3 THR B C 1
ATOM 1809 O O . THR B 1 3 ? -40 -13.906 10.195 1 72.06 3 THR B O 1
ATOM 1812 N N . ILE B 1 4 ? -42 -13.328 9.289 1 71.81 4 ILE B N 1
ATOM 1813 C CA . ILE B 1 4 ? -41.562 -13.609 7.926 1 71.81 4 ILE B CA 1
ATOM 1814 C C . ILE B 1 4 ? -40.594 -12.523 7.461 1 71.81 4 ILE B C 1
ATOM 1816 O O . ILE B 1 4 ? -39.594 -12.82 6.848 1 71.81 4 ILE B O 1
ATOM 1820 N N . LEU B 1 5 ? -40.781 -11.281 7.965 1 69.25 5 LEU B N 1
ATOM 1821 C CA . LEU B 1 5 ? -39.938 -10.164 7.566 1 69.25 5 LEU B CA 1
ATOM 1822 C C . LEU B 1 5 ? -38.562 -10.273 8.203 1 69.25 5 LEU B C 1
ATOM 1824 O O . LEU B 1 5 ? -37.531 -10.023 7.547 1 69.25 5 LEU B O 1
ATOM 1828 N N . THR B 1 6 ? -38.5 -10.812 9.438 1 74.44 6 THR B N 1
ATOM 1829 C CA . THR B 1 6 ? -37.219 -11 10.117 1 74.44 6 THR B CA 1
ATOM 1830 C C . THR B 1 6 ? -36.438 -12.164 9.508 1 74.44 6 THR B C 1
ATOM 1832 O O . THR B 1 6 ? -35.219 -12.109 9.383 1 74.44 6 THR B O 1
ATOM 1835 N N . SER B 1 7 ? -37.125 -13.195 9.023 1 69.5 7 SER B N 1
ATOM 1836 C CA . SER B 1 7 ? -36.5 -14.352 8.406 1 69.5 7 SER B CA 1
ATOM 1837 C C . SER B 1 7 ? -35.969 -14.016 7.012 1 69.5 7 SER B C 1
ATOM 1839 O O . SER B 1 7 ? -34.875 -14.438 6.633 1 69.5 7 SER B O 1
ATOM 1841 N N . VAL B 1 8 ? -36.688 -13.141 6.301 1 73.5 8 VAL B N 1
ATOM 1842 C CA . VAL B 1 8 ? -36.25 -12.703 4.984 1 73.5 8 VAL B CA 1
ATOM 1843 C C . VAL B 1 8 ? -35.094 -11.742 5.125 1 73.5 8 VAL B C 1
ATOM 1845 O O . VAL B 1 8 ? -34.125 -11.82 4.355 1 73.5 8 VAL B O 1
ATOM 1848 N N . LEU B 1 9 ? -35.031 -10.922 6.184 1 67 9 LEU B N 1
ATOM 1849 C CA . LEU B 1 9 ? -33.906 -10.008 6.426 1 67 9 LEU B CA 1
ATOM 1850 C C . LEU B 1 9 ? -32.656 -10.773 6.859 1 67 9 LEU B C 1
ATOM 1852 O O . LEU B 1 9 ? -31.562 -10.461 6.41 1 67 9 LEU B O 1
ATOM 1856 N N . LEU B 1 10 ? -32.812 -11.852 7.637 1 65.12 10 LEU B N 1
ATOM 1857 C CA . LEU B 1 10 ? -31.688 -12.703 8.039 1 65.12 10 LEU B CA 1
ATOM 1858 C C . LEU B 1 10 ? -31.172 -13.516 6.855 1 65.12 10 LEU B C 1
ATOM 1860 O O . LEU B 1 10 ? -29.969 -13.68 6.684 1 65.12 10 LEU B O 1
ATOM 1864 N N . LEU B 1 11 ? -32.094 -13.984 5.957 1 63.75 11 LEU B N 1
ATOM 1865 C CA . LEU B 1 11 ? -31.703 -14.711 4.762 1 63.75 11 LEU B CA 1
ATOM 1866 C C . LEU B 1 11 ? -31 -13.781 3.77 1 63.75 11 LEU B C 1
ATOM 1868 O O . LEU B 1 11 ? -30.016 -14.156 3.145 1 63.75 11 LEU B O 1
ATOM 1872 N N . LEU B 1 12 ? -31.469 -12.469 3.684 1 63.03 12 LEU B N 1
ATOM 1873 C CA . LEU B 1 12 ? -30.812 -11.492 2.812 1 63.03 12 LEU B CA 1
ATOM 1874 C C . LEU B 1 12 ? -29.453 -11.086 3.369 1 63.03 12 LEU B C 1
ATOM 1876 O O . LEU B 1 12 ? -28.5 -10.898 2.611 1 63.03 12 LEU B O 1
ATOM 1880 N N . LEU B 1 13 ? -29.328 -11.008 4.699 1 61.56 13 LEU B N 1
ATOM 1881 C CA . LEU B 1 13 ? -28.016 -10.758 5.305 1 61.56 13 LEU B CA 1
ATOM 1882 C C . LEU B 1 13 ? -27.078 -11.945 5.09 1 61.56 13 LEU B C 1
ATOM 1884 O O . LEU B 1 13 ? -25.891 -11.758 4.871 1 61.56 13 LEU B O 1
ATOM 1888 N N . LEU B 1 14 ? -27.625 -13.227 5.121 1 58.53 14 LEU B N 1
ATOM 1889 C CA . LEU B 1 14 ? -26.812 -14.406 4.863 1 58.53 14 LEU B CA 1
ATOM 1890 C C . LEU B 1 14 ? -26.391 -14.477 3.4 1 58.53 14 LEU B C 1
ATOM 1892 O O . LEU B 1 14 ? -25.266 -14.883 3.09 1 58.53 14 LEU B O 1
ATOM 1896 N N . ILE B 1 15 ? -27.297 -14.078 2.465 1 56.91 15 ILE B N 1
ATOM 1897 C CA . ILE B 1 15 ? -26.938 -14.086 1.047 1 56.91 15 ILE B CA 1
ATOM 1898 C C . ILE B 1 15 ? -25.891 -13.016 0.765 1 56.91 15 ILE B C 1
ATOM 1900 O O . ILE B 1 15 ? -24.984 -13.227 -0.043 1 56.91 15 ILE B O 1
ATOM 1904 N N . PHE B 1 16 ? -26.047 -11.789 1.383 1 53.03 16 PHE B N 1
ATOM 1905 C CA . PHE B 1 16 ? -25.078 -10.734 1.122 1 53.03 16 PHE B CA 1
ATOM 1906 C C . PHE B 1 16 ? -23.703 -11.086 1.709 1 53.03 16 PHE B C 1
ATOM 1908 O O . PHE B 1 16 ? -22.672 -10.625 1.216 1 53.03 16 PHE B O 1
ATOM 1915 N N . PHE B 1 17 ? -23.719 -11.797 2.781 1 48.06 17 PHE B N 1
ATOM 1916 C CA . PHE B 1 17 ? -22.406 -12.133 3.332 1 48.06 17 PHE B CA 1
ATOM 1917 C C . PHE B 1 17 ? -21.766 -13.25 2.533 1 48.06 17 PHE B C 1
ATOM 1919 O O . PHE B 1 17 ? -20.719 -13.766 2.922 1 48.06 17 PHE B O 1
ATOM 1926 N N . ASN B 1 18 ? -22.531 -13.859 1.694 1 43.62 18 ASN B N 1
ATOM 1927 C CA . ASN B 1 18 ? -21.75 -14.797 0.898 1 43.62 18 ASN B CA 1
ATOM 1928 C C . ASN B 1 18 ? -20.703 -14.07 0.057 1 43.62 18 ASN B C 1
ATOM 1930 O O . ASN B 1 18 ? -20.828 -13.992 -1.166 1 43.62 18 ASN B O 1
ATOM 1934 N N . CYS B 1 19 ? -20.359 -12.828 0.324 1 45.69 19 CYS B N 1
ATOM 1935 C CA . CYS B 1 19 ? -19.062 -12.469 -0.243 1 45.69 19 CYS B CA 1
ATOM 1936 C C . CYS B 1 19 ? -18.109 -13.664 -0.233 1 45.69 19 CYS B C 1
ATOM 1938 O O . CYS B 1 19 ? -17.656 -14.094 0.83 1 45.69 19 CYS B O 1
ATOM 1940 N N . PHE B 1 20 ? -18.391 -14.68 -0.938 1 45.59 20 PHE B N 1
ATOM 1941 C CA . PHE B 1 20 ? -17.484 -15.734 -1.35 1 45.59 20 PHE B CA 1
ATOM 1942 C C . PHE B 1 20 ? -16.031 -15.281 -1.206 1 45.59 20 PHE B C 1
ATOM 1944 O O . PHE B 1 20 ? -15.648 -14.25 -1.75 1 45.59 20 PHE B O 1
ATOM 1951 N N . LEU B 1 21 ? -15.406 -15.297 -0.146 1 48.66 21 LEU B N 1
ATOM 1952 C CA . LEU B 1 21 ? -13.953 -15.383 -0.083 1 48.66 21 LEU B CA 1
ATOM 1953 C C . LEU B 1 21 ? -13.391 -16.047 -1.332 1 48.66 21 LEU B C 1
ATOM 1955 O O . LEU B 1 21 ? -13.219 -17.281 -1.359 1 48.66 21 LEU B O 1
ATOM 1959 N N . LEU B 1 22 ? -13.984 -15.922 -2.459 1 54.03 22 LEU B N 1
ATOM 1960 C CA . LEU B 1 22 ? -13.305 -16.484 -3.619 1 54.03 22 LEU B CA 1
ATOM 1961 C C . LEU B 1 22 ? -11.789 -16.312 -3.5 1 54.03 22 LEU B C 1
ATOM 1963 O O . LEU B 1 22 ? -11.297 -15.188 -3.357 1 54.03 22 LEU B O 1
ATOM 1967 N N . GLY B 1 23 ? -11.188 -17.219 -2.812 1 71.12 23 GLY B N 1
ATOM 1968 C CA . GLY B 1 23 ? -9.734 -17.281 -2.807 1 71.12 23 GLY B CA 1
ATOM 1969 C C . GLY B 1 23 ? -9.109 -16.812 -4.102 1 71.12 23 GLY B C 1
ATOM 1970 O O . GLY B 1 23 ? -9.773 -16.75 -5.137 1 71.12 23 GLY B O 1
ATOM 1971 N N . LEU B 1 24 ? -7.949 -16.203 -4.113 1 83.06 24 LEU B N 1
ATOM 1972 C CA . LEU B 1 24 ? -7.219 -15.812 -5.316 1 83.06 24 LEU B CA 1
ATOM 1973 C C . LEU B 1 24 ? -7.195 -16.953 -6.328 1 83.06 24 LEU B C 1
ATOM 1975 O O . LEU B 1 24 ? -6.988 -18.109 -5.957 1 83.06 24 LEU B O 1
ATOM 1979 N N . PRO B 1 25 ? -7.645 -16.734 -7.551 1 91.62 25 PRO B N 1
ATOM 1980 C CA . PRO B 1 25 ? -7.457 -17.766 -8.578 1 91.62 25 PRO B CA 1
ATOM 1981 C C . PRO B 1 25 ? -6.051 -18.359 -8.57 1 91.62 25 PRO B C 1
ATOM 1983 O O . PRO B 1 25 ? -5.066 -17.625 -8.484 1 91.62 25 PRO B O 1
ATOM 1986 N N . HIS B 1 26 ? -5.984 -19.625 -8.57 1 95.31 26 HIS B N 1
ATOM 1987 C CA . HIS B 1 26 ? -4.703 -20.312 -8.633 1 95.31 26 HIS B CA 1
ATOM 1988 C C . HIS B 1 26 ? -4.262 -20.531 -10.078 1 95.31 26 HIS B C 1
ATOM 1990 O O . HIS B 1 26 ? -5.074 -20.875 -10.93 1 95.31 26 HIS B O 1
ATOM 1996 N N . VAL B 1 27 ? -3.051 -20.281 -10.234 1 97.5 27 VAL B N 1
ATOM 1997 C CA . VAL B 1 27 ? -2.432 -20.594 -11.516 1 97.5 27 VAL B CA 1
ATOM 1998 C C . VAL B 1 27 ? -1.272 -21.562 -11.305 1 97.5 27 VAL B C 1
ATOM 2000 O O . VAL B 1 27 ? -0.286 -21.234 -10.648 1 97.5 27 VAL B O 1
ATOM 2003 N N . PHE B 1 28 ? -1.416 -22.766 -11.852 1 97.5 28 PHE B N 1
ATOM 2004 C CA . PHE B 1 28 ? -0.351 -23.75 -11.773 1 97.5 28 PHE B CA 1
ATOM 2005 C C . PHE B 1 28 ? 0.492 -23.734 -13.047 1 97.5 28 PHE B C 1
ATOM 2007 O O . PHE B 1 28 ? -0.047 -23.703 -14.156 1 97.5 28 PHE B O 1
ATOM 2014 N N . VAL B 1 29 ? 1.781 -23.781 -12.828 1 97.5 29 VAL B N 1
ATOM 2015 C CA . VAL B 1 29 ? 2.656 -23.719 -14 1 97.5 29 VAL B CA 1
ATOM 2016 C C . VAL B 1 29 ? 3.781 -24.734 -13.852 1 97.5 29 VAL B C 1
ATOM 2018 O O . VAL B 1 29 ? 4.285 -24.969 -12.75 1 97.5 29 VAL B O 1
ATOM 2021 N N . LEU B 1 30 ? 4.094 -25.344 -15.023 1 97.5 30 LEU B N 1
ATOM 2022 C CA . LEU B 1 30 ? 5.191 -26.312 -15.062 1 97.5 30 LEU B CA 1
ATOM 2023 C C . LEU B 1 30 ? 6.539 -25.594 -14.953 1 97.5 30 LEU B C 1
ATOM 2025 O O . LEU B 1 30 ? 6.785 -24.609 -15.656 1 97.5 30 LEU B O 1
ATOM 2029 N N . HIS B 1 31 ? 7.359 -26.141 -14.07 1 97.5 31 HIS B N 1
ATOM 2030 C CA . HIS B 1 31 ? 8.719 -25.625 -13.922 1 97.5 31 HIS B CA 1
ATOM 2031 C C . HIS B 1 31 ? 9.422 -25.531 -15.273 1 97.5 31 HIS B C 1
ATOM 2033 O O . HIS B 1 31 ? 9.352 -26.453 -16.078 1 97.5 31 HIS B O 1
ATOM 2039 N N . GLY B 1 32 ? 10.039 -24.406 -15.508 1 97 32 GLY B N 1
ATOM 2040 C CA . GLY B 1 32 ? 10.828 -24.219 -16.719 1 97 32 GLY B CA 1
ATOM 2041 C C . GLY B 1 32 ? 10.023 -23.672 -17.875 1 97 32 GLY B C 1
ATOM 2042 O O . GLY B 1 32 ? 10.578 -23.328 -18.922 1 97 32 GLY B O 1
ATOM 2043 N N . LYS B 1 33 ? 8.727 -23.594 -17.75 1 96.62 33 LYS B N 1
ATOM 2044 C CA . LYS B 1 33 ? 7.879 -23.094 -18.828 1 96.62 33 LYS B CA 1
ATOM 2045 C C . LYS B 1 33 ? 7.531 -21.625 -18.609 1 96.62 33 LYS B C 1
ATOM 2047 O O . LYS B 1 33 ? 8.133 -20.953 -17.766 1 96.62 33 LYS B O 1
ATOM 2052 N N . ASP B 1 34 ? 6.727 -21.109 -19.516 1 97.19 34 ASP B N 1
ATOM 2053 C CA . ASP B 1 34 ? 6.297 -19.719 -19.422 1 97.19 34 ASP B CA 1
ATOM 2054 C C . ASP B 1 34 ? 5.078 -19.578 -18.516 1 97.19 34 ASP B C 1
ATOM 2056 O O . ASP B 1 34 ? 4.273 -20.516 -18.406 1 97.19 34 ASP B O 1
ATOM 2060 N N . LEU B 1 35 ? 5.035 -18.5 -17.891 1 97.81 35 LEU B N 1
ATOM 2061 C CA . LEU B 1 35 ? 3.867 -18.125 -17.094 1 97.81 35 LEU B CA 1
ATOM 2062 C C . LEU B 1 35 ? 3.129 -16.953 -17.719 1 97.81 35 LEU B C 1
ATOM 2064 O O . LEU B 1 35 ? 3.742 -15.938 -18.062 1 97.81 35 LEU B O 1
ATOM 2068 N N . HIS B 1 36 ? 1.87 -17.094 -17.906 1 96.94 36 HIS B N 1
ATOM 2069 C CA . HIS B 1 36 ? 1.026 -16.031 -18.438 1 96.94 36 HIS B CA 1
ATOM 2070 C C . HIS B 1 36 ? -0.043 -15.617 -17.438 1 96.94 36 HIS B C 1
ATOM 2072 O O . HIS B 1 36 ? -0.815 -16.453 -16.969 1 96.94 36 HIS B O 1
ATOM 2078 N N . LEU B 1 37 ? -0.086 -14.414 -17.156 1 97.81 37 LEU B N 1
ATOM 2079 C CA . LEU B 1 37 ? -1.115 -13.852 -16.281 1 97.81 37 LEU B CA 1
ATOM 2080 C C . LEU B 1 37 ? -1.879 -12.734 -17 1 97.81 37 LEU B C 1
ATOM 2082 O O . LEU B 1 37 ? -1.324 -11.672 -17.266 1 97.81 37 LEU B O 1
ATOM 2086 N N . ASP B 1 38 ? -3.129 -12.953 -17.172 1 96.75 38 ASP B N 1
ATOM 2087 C CA . ASP B 1 38 ? -3.916 -12.047 -18 1 96.75 38 ASP B CA 1
ATOM 2088 C C . ASP B 1 38 ? -4.734 -11.086 -17.141 1 96.75 38 ASP B C 1
ATOM 2090 O O . ASP B 1 38 ? -5.207 -11.453 -16.062 1 96.75 38 ASP B O 1
ATOM 2094 N N . ILE B 1 39 ? -4.824 -9.898 -17.641 1 96.44 39 ILE B N 1
ATOM 2095 C CA . ILE B 1 39 ? -5.84 -8.984 -17.125 1 96.44 39 ILE B CA 1
ATOM 2096 C C . ILE B 1 39 ? -7.121 -9.125 -17.938 1 96.44 39 ILE B C 1
ATOM 2098 O O . ILE B 1 39 ? -7.133 -8.828 -19.141 1 96.44 39 ILE B O 1
ATOM 2102 N N . GLU B 1 40 ? -8.18 -9.523 -17.312 1 89.5 40 GLU B N 1
ATOM 2103 C CA . GLU B 1 40 ? -9.398 -9.883 -18.016 1 89.5 40 GLU B CA 1
ATOM 2104 C C . GLU B 1 40 ? -10.188 -8.648 -18.438 1 89.5 40 GLU B C 1
ATOM 2106 O O . GLU B 1 40 ? -10.703 -8.578 -19.562 1 89.5 40 GLU B O 1
ATOM 2111 N N . LYS B 1 41 ? -10.188 -7.699 -17.547 1 89.75 41 LYS B N 1
ATOM 2112 C CA . LYS B 1 41 ? -10.945 -6.488 -17.859 1 89.75 41 LYS B CA 1
ATOM 2113 C C . LYS B 1 41 ? -10.055 -5.426 -18.5 1 89.75 41 LYS B C 1
ATOM 2115 O O . LYS B 1 41 ? -8.898 -5.27 -18.109 1 89.75 41 LYS B O 1
ATOM 2120 N N . PRO B 1 42 ? -10.625 -4.773 -19.469 1 91.31 42 PRO B N 1
ATOM 2121 C CA . PRO B 1 42 ? -9.82 -3.744 -20.141 1 91.31 42 PRO B CA 1
ATOM 2122 C C . PRO B 1 42 ? -9.305 -2.682 -19.172 1 91.31 42 PRO B C 1
ATOM 2124 O O . PRO B 1 42 ? -10.023 -2.262 -18.266 1 91.31 42 PRO B O 1
ATOM 2127 N N . VAL B 1 43 ? -8.062 -2.393 -19.406 1 89.94 43 VAL B N 1
ATOM 2128 C CA . VAL B 1 43 ? -7.426 -1.343 -18.609 1 89.94 43 VAL B CA 1
ATOM 2129 C C . VAL B 1 43 ? -7.094 -0.152 -19.516 1 89.94 43 VAL B C 1
ATOM 2131 O O . VAL B 1 43 ? -6.375 -0.295 -20.5 1 89.94 43 VAL B O 1
ATOM 2134 N N . LYS B 1 44 ? -7.711 0.947 -19.25 1 88.69 44 LYS B N 1
ATOM 2135 C CA . LYS B 1 44 ? -7.402 2.168 -19.984 1 88.69 44 LYS B CA 1
ATOM 2136 C C . LYS B 1 44 ? -6.383 3.021 -19.234 1 88.69 44 LYS B C 1
ATOM 2138 O O . LYS B 1 44 ? -6.625 3.441 -18.109 1 88.69 44 LYS B O 1
ATOM 2143 N N . LEU B 1 45 ? -5.289 3.164 -19.938 1 93.19 45 LEU B N 1
ATOM 2144 C CA . LEU B 1 45 ? -4.273 4.043 -19.375 1 93.19 45 LEU B CA 1
ATOM 2145 C C . LEU B 1 45 ? -4.41 5.457 -19.922 1 93.19 45 LEU B C 1
ATOM 2147 O O . LEU B 1 45 ? -4.641 5.648 -21.109 1 93.19 45 LEU B O 1
ATOM 2151 N N . ASP B 1 46 ? -4.488 6.43 -19.062 1 93.38 46 ASP B N 1
ATOM 2152 C CA . ASP B 1 46 ? -4.441 7.84 -19.422 1 93.38 46 ASP B CA 1
ATOM 2153 C C . ASP B 1 46 ? -3.383 8.586 -18.609 1 93.38 46 ASP B C 1
ATOM 2155 O O . ASP B 1 46 ? -2.533 7.957 -17.969 1 93.38 46 ASP B O 1
ATOM 2159 N N . GLU B 1 47 ? -3.324 9.836 -18.719 1 91.31 47 GLU B N 1
ATOM 2160 C CA . GLU B 1 47 ? -2.281 10.633 -18.078 1 91.31 47 GLU B CA 1
ATOM 2161 C C . GLU B 1 47 ? -2.32 10.477 -16.562 1 91.31 47 GLU B C 1
ATOM 2163 O O . GLU B 1 47 ? -1.303 10.648 -15.883 1 91.31 47 GLU B O 1
ATOM 2168 N N . GLN B 1 48 ? -3.49 10.047 -16.094 1 93.19 48 GLN B N 1
ATOM 2169 C CA . GLN B 1 48 ? -3.691 9.977 -14.648 1 93.19 48 GLN B CA 1
ATOM 2170 C C . GLN B 1 48 ? -3.453 8.562 -14.125 1 93.19 48 GLN B C 1
ATOM 2172 O O . GLN B 1 48 ? -3.422 8.344 -12.914 1 93.19 48 GLN B O 1
ATOM 2177 N N . THR B 1 49 ? -3.291 7.688 -15.031 1 95.31 49 THR B N 1
ATOM 2178 C CA . THR B 1 49 ? -3.363 6.301 -14.594 1 95.31 49 THR B CA 1
ATOM 2179 C C . THR B 1 49 ? -2.109 5.535 -15.016 1 95.31 49 THR B C 1
ATOM 2181 O O . THR B 1 49 ? -1.705 5.586 -16.172 1 95.31 49 THR B O 1
ATOM 2184 N N . ASP B 1 50 ? -1.49 4.805 -14.102 1 95.38 50 ASP B N 1
ATOM 2185 C CA . ASP B 1 50 ? -0.386 3.887 -14.359 1 95.38 50 ASP B CA 1
ATOM 2186 C C . ASP B 1 50 ? -0.755 2.461 -13.953 1 95.38 50 ASP B C 1
ATOM 2188 O O . ASP B 1 50 ? -1.623 2.256 -13.102 1 95.38 50 ASP B O 1
ATOM 2192 N N . LEU B 1 51 ? -0.162 1.559 -14.617 1 97.25 51 LEU B N 1
ATOM 2193 C CA . LEU B 1 51 ? -0.343 0.153 -14.266 1 97.25 51 LEU B CA 1
ATOM 2194 C C . LEU B 1 51 ? 0.945 -0.441 -13.711 1 97.25 51 LEU B C 1
ATOM 2196 O O . LEU B 1 51 ? 2.029 -0.192 -14.242 1 97.25 51 LEU B O 1
ATOM 2200 N N . PHE B 1 52 ? 0.792 -1.186 -12.609 1 97.31 52 PHE B N 1
ATOM 2201 C CA . PHE B 1 52 ? 1.921 -1.872 -11.992 1 97.31 52 PHE B CA 1
ATOM 2202 C C . PHE B 1 52 ? 1.618 -3.354 -11.805 1 97.31 52 PHE B C 1
ATOM 2204 O O . PHE B 1 52 ? 0.507 -3.723 -11.414 1 97.31 52 PHE B O 1
ATOM 2211 N N . TRP B 1 53 ? 2.555 -4.168 -12.117 1 98 53 TRP B N 1
ATOM 2212 C CA . TRP B 1 53 ? 2.535 -5.562 -11.695 1 98 53 TRP B CA 1
ATOM 2213 C C . TRP B 1 53 ? 3.445 -5.781 -10.492 1 98 53 TRP B C 1
ATOM 2215 O O . TRP B 1 53 ? 4.59 -5.324 -10.477 1 98 53 TRP B O 1
ATOM 2225 N N . LYS B 1 54 ? 2.916 -6.473 -9.547 1 97.75 54 LYS B N 1
ATOM 2226 C CA . LYS B 1 54 ? 3.639 -6.742 -8.305 1 97.75 54 LYS B CA 1
ATOM 2227 C C . LYS B 1 54 ? 3.549 -8.219 -7.93 1 97.75 54 LYS B C 1
ATOM 2229 O O . LYS B 1 54 ? 2.617 -8.914 -8.336 1 97.75 54 LYS B O 1
ATOM 2234 N N . VAL B 1 55 ? 4.555 -8.641 -7.223 1 97.5 55 VAL B N 1
ATOM 2235 C CA . VAL B 1 55 ? 4.5 -9.984 -6.656 1 97.5 55 VAL B CA 1
ATOM 2236 C C . VAL B 1 55 ? 4.723 -9.914 -5.145 1 97.5 55 VAL B C 1
ATOM 2238 O O . VAL B 1 55 ? 5.566 -9.156 -4.672 1 97.5 55 VAL B O 1
ATOM 2241 N N . ASN B 1 56 ? 3.879 -10.539 -4.41 1 96.44 56 ASN B N 1
ATOM 2242 C CA . ASN B 1 56 ? 3.906 -10.609 -2.953 1 96.44 56 ASN B CA 1
ATOM 2243 C C . ASN B 1 56 ? 3.816 -9.219 -2.326 1 96.44 56 ASN B C 1
ATOM 2245 O O . ASN B 1 56 ? 4.543 -8.914 -1.378 1 96.44 56 ASN B O 1
ATOM 2249 N N . SER B 1 57 ? 3.104 -8.336 -2.861 1 90 57 SER B N 1
ATOM 2250 C CA . SER B 1 57 ? 2.676 -7.023 -2.385 1 90 57 SER B CA 1
ATOM 2251 C C . SER B 1 57 ? 3.834 -6.031 -2.385 1 90 57 SER B C 1
ATOM 2253 O O . SER B 1 57 ? 3.633 -4.832 -2.605 1 90 57 SER B O 1
ATOM 2255 N N . ARG B 1 58 ? 5.066 -6.43 -2.377 1 88.12 58 ARG B N 1
ATOM 2256 C CA . ARG B 1 58 ? 6.133 -5.473 -2.105 1 88.12 58 ARG B CA 1
ATOM 2257 C C . ARG B 1 58 ? 7.117 -5.402 -3.268 1 88.12 58 ARG B C 1
ATOM 2259 O O . ARG B 1 58 ? 7.918 -4.469 -3.355 1 88.12 58 ARG B O 1
ATOM 2266 N N . ASN B 1 59 ? 7.078 -6.398 -4.016 1 95.44 59 ASN B N 1
ATOM 2267 C CA . ASN B 1 59 ? 8.039 -6.441 -5.109 1 95.44 59 ASN B CA 1
ATOM 2268 C C . ASN B 1 59 ? 7.402 -6.039 -6.438 1 95.44 59 ASN B C 1
ATOM 2270 O O . ASN B 1 59 ? 6.5 -6.719 -6.926 1 95.44 59 ASN B O 1
ATOM 2274 N N . ASN B 1 60 ? 7.93 -4.977 -6.941 1 97.62 60 ASN B N 1
ATOM 2275 C CA . ASN B 1 60 ? 7.422 -4.527 -8.234 1 97.62 60 ASN B CA 1
ATOM 2276 C C . ASN B 1 60 ? 8.141 -5.227 -9.391 1 97.62 60 ASN B C 1
ATOM 2278 O O . ASN B 1 60 ? 9.359 -5.371 -9.367 1 97.62 60 ASN B O 1
ATOM 2282 N N . ILE B 1 61 ? 7.395 -5.652 -10.328 1 97.94 61 ILE B N 1
ATOM 2283 C CA . ILE B 1 61 ? 7.93 -6.406 -11.453 1 97.94 61 ILE B CA 1
ATOM 2284 C C . ILE B 1 61 ? 8.086 -5.484 -12.664 1 97.94 61 ILE B C 1
ATOM 2286 O O . ILE B 1 61 ? 9.156 -5.434 -13.281 1 97.94 61 ILE B O 1
ATOM 2290 N N . ALA B 1 62 ? 7.035 -4.793 -13.023 1 97.56 62 ALA B N 1
ATOM 2291 C CA . ALA B 1 62 ? 7 -3.936 -14.203 1 97.56 62 ALA B CA 1
ATOM 2292 C C . ALA B 1 62 ? 5.918 -2.867 -14.078 1 97.56 62 ALA B C 1
ATOM 2294 O O . ALA B 1 62 ? 5.004 -2.998 -13.258 1 97.56 62 ALA B O 1
ATOM 2295 N N . LYS B 1 63 ? 6.066 -1.807 -14.859 1 96.81 63 LYS B N 1
ATOM 2296 C CA . LYS B 1 63 ? 5.074 -0.735 -14.891 1 96.81 63 LYS B CA 1
ATOM 2297 C C . LYS B 1 63 ? 4.812 -0.277 -16.328 1 96.81 63 LYS B C 1
ATOM 2299 O O . LYS B 1 63 ? 5.648 -0.483 -17.203 1 96.81 63 LYS B O 1
ATOM 2304 N N . CYS B 1 64 ? 3.629 0.283 -16.5 1 95.56 64 CYS B N 1
ATOM 2305 C CA . CYS B 1 64 ? 3.273 0.885 -17.781 1 95.56 64 CYS B CA 1
ATOM 2306 C C . CYS B 1 64 ? 2.445 2.148 -17.578 1 95.56 64 CYS B C 1
ATOM 2308 O O . CYS B 1 64 ? 1.452 2.135 -16.859 1 95.56 64 CYS B O 1
ATOM 2310 N N . GLY B 1 65 ? 2.943 3.189 -18.219 1 92 65 GLY B N 1
ATOM 2311 C CA . GLY B 1 65 ? 2.223 4.453 -18.172 1 92 65 GLY B CA 1
ATOM 2312 C C . GLY B 1 65 ? 1.638 4.855 -19.516 1 92 65 GLY B C 1
ATOM 2313 O O . GLY B 1 65 ? 1.851 4.172 -20.531 1 92 65 GLY B O 1
ATOM 2314 N N . PHE B 1 66 ? 0.952 6.012 -19.484 1 89.06 66 PHE B N 1
ATOM 2315 C CA . PHE B 1 66 ? 0.271 6.523 -20.672 1 89.06 66 PHE B CA 1
ATOM 2316 C C . PHE B 1 66 ? 1.271 6.836 -21.781 1 89.06 66 PHE B C 1
ATOM 2318 O O . PHE B 1 66 ? 2.252 7.543 -21.562 1 89.06 66 PHE B O 1
ATOM 2325 N N . ASN B 1 67 ? 1.081 6.223 -22.844 1 87.19 67 ASN B N 1
ATOM 2326 C CA . ASN B 1 67 ? 1.867 6.461 -24.047 1 87.19 67 ASN B CA 1
ATOM 2327 C C . ASN B 1 67 ? 3.346 6.164 -23.828 1 87.19 67 ASN B C 1
ATOM 2329 O O . ASN B 1 67 ? 4.211 6.84 -24.375 1 87.19 67 ASN B O 1
ATOM 2333 N N . ASN B 1 68 ? 3.732 5.375 -22.984 1 88.56 68 ASN B N 1
ATOM 2334 C CA . ASN B 1 68 ? 5.102 4.945 -22.719 1 88.56 68 ASN B CA 1
ATOM 2335 C C . ASN B 1 68 ? 5.258 3.434 -22.875 1 88.56 68 ASN B C 1
ATOM 2337 O O . ASN B 1 68 ? 4.297 2.686 -22.703 1 88.56 68 ASN B O 1
ATOM 2341 N N . ASP B 1 69 ? 6.434 3.062 -23.219 1 91.31 69 ASP B N 1
ATOM 2342 C CA . ASP B 1 69 ? 6.738 1.636 -23.219 1 91.31 69 ASP B CA 1
ATOM 2343 C C . ASP B 1 69 ? 6.793 1.085 -21.797 1 91.31 69 ASP B C 1
ATOM 2345 O O . ASP B 1 69 ? 7.156 1.801 -20.859 1 91.31 69 ASP B O 1
ATOM 2349 N N . PRO B 1 70 ? 6.488 -0.142 -21.703 1 95.38 70 PRO B N 1
ATOM 2350 C CA . PRO B 1 70 ? 6.59 -0.745 -20.375 1 95.38 70 PRO B CA 1
ATOM 2351 C C . PRO B 1 70 ? 8.016 -0.75 -19.828 1 95.38 70 PRO B C 1
ATOM 2353 O O . PRO B 1 70 ? 8.969 -0.874 -20.609 1 95.38 70 PRO B O 1
ATOM 2356 N N . VAL B 1 71 ? 8.086 -0.562 -18.562 1 95.5 71 VAL B N 1
ATOM 2357 C CA . VAL B 1 71 ? 9.375 -0.625 -17.875 1 95.5 71 VAL B CA 1
ATOM 2358 C C . VAL B 1 71 ? 9.422 -1.857 -16.984 1 95.5 71 VAL B C 1
ATOM 2360 O O . VAL B 1 71 ? 8.57 -2.021 -16.094 1 95.5 71 VAL B O 1
ATOM 2363 N N . VAL B 1 72 ? 10.375 -2.715 -17.25 1 97.31 72 VAL B N 1
ATOM 2364 C CA . VAL B 1 72 ? 10.617 -3.867 -16.375 1 97.31 72 VAL B CA 1
ATOM 2365 C C . VAL B 1 72 ? 11.727 -3.541 -15.383 1 97.31 72 VAL B C 1
ATOM 2367 O O . VAL B 1 72 ? 12.797 -3.066 -15.766 1 97.31 72 VAL B O 1
ATOM 2370 N N . TYR B 1 73 ? 11.414 -3.785 -14.188 1 97.12 73 TYR B N 1
ATOM 2371 C CA . TYR B 1 73 ? 12.383 -3.434 -13.156 1 97.12 73 TYR B CA 1
ATOM 2372 C C . TYR B 1 73 ? 13.586 -4.367 -13.203 1 97.12 73 TYR B C 1
ATOM 2374 O O . TYR B 1 73 ? 13.477 -5.516 -13.648 1 97.12 73 TYR B O 1
ATOM 2382 N N . ASN B 1 74 ? 14.664 -3.889 -12.656 1 95.69 74 ASN B N 1
ATOM 2383 C CA . ASN B 1 74 ? 15.969 -4.508 -12.859 1 95.69 74 ASN B CA 1
ATOM 2384 C C . ASN B 1 74 ? 15.977 -5.965 -12.398 1 95.69 74 ASN B C 1
ATOM 2386 O O . ASN B 1 74 ? 16.547 -6.824 -13.07 1 95.69 74 ASN B O 1
ATOM 2390 N N . LYS B 1 75 ? 15.344 -6.27 -11.352 1 94.06 75 LYS B N 1
ATOM 2391 C CA . LYS B 1 75 ? 15.336 -7.625 -10.805 1 94.06 75 LYS B CA 1
ATOM 2392 C C . LYS B 1 75 ? 14.742 -8.617 -11.805 1 94.06 75 LYS B C 1
ATOM 2394 O O . LYS B 1 75 ? 15.062 -9.805 -11.773 1 94.06 75 LYS B O 1
ATOM 2399 N N . TYR B 1 76 ? 13.953 -8.148 -12.734 1 95.94 76 TYR B N 1
ATOM 2400 C CA . TYR B 1 76 ? 13.234 -9.031 -13.648 1 95.94 76 TYR B CA 1
ATOM 2401 C C . TYR B 1 76 ? 13.625 -8.758 -15.094 1 95.94 76 TYR B C 1
ATOM 2403 O O . TYR B 1 76 ? 12.953 -9.203 -16.016 1 95.94 76 TYR B O 1
ATOM 2411 N N . ALA B 1 77 ? 14.656 -8.008 -15.234 1 94.38 77 ALA B N 1
ATOM 2412 C CA . ALA B 1 77 ? 15.102 -7.652 -16.578 1 94.38 77 ALA B CA 1
ATOM 2413 C C . ALA B 1 77 ? 15.367 -8.898 -17.422 1 94.38 77 ALA B C 1
ATOM 2415 O O . ALA B 1 77 ? 16.047 -9.828 -16.953 1 94.38 77 ALA B O 1
ATOM 2416 N N . GLY B 1 78 ? 14.82 -8.953 -18.594 1 94.38 78 GLY B N 1
ATOM 2417 C CA . GLY B 1 78 ? 15.047 -10.047 -19.516 1 94.38 78 GLY B CA 1
ATOM 2418 C C . GLY B 1 78 ? 14.148 -11.242 -19.266 1 94.38 78 GLY B C 1
ATOM 2419 O O . GLY B 1 78 ? 14.094 -12.164 -20.078 1 94.38 78 GLY B O 1
ATOM 2420 N N . ARG B 1 79 ? 13.438 -11.234 -18.156 1 95.88 79 ARG B N 1
ATOM 2421 C CA . ARG B 1 79 ? 12.633 -12.391 -17.781 1 95.88 79 ARG B CA 1
ATOM 2422 C C . ARG B 1 79 ? 11.148 -12.117 -17.984 1 95.88 79 ARG B C 1
ATOM 2424 O O . ARG B 1 79 ? 10.336 -13.047 -18.031 1 95.88 79 ARG B O 1
ATOM 2431 N N . VAL B 1 80 ? 10.82 -10.812 -18.094 1 96.75 80 VAL B N 1
ATOM 2432 C CA . VAL B 1 80 ? 9.406 -10.453 -18.062 1 96.75 80 VAL B CA 1
ATOM 2433 C C . VAL B 1 80 ? 9.07 -9.594 -19.281 1 96.75 80 VAL B C 1
ATOM 2435 O O . VAL B 1 80 ? 9.914 -8.836 -19.766 1 96.75 80 VAL B O 1
ATOM 2438 N N . GLU B 1 81 ? 7.852 -9.797 -19.703 1 96.31 81 GLU B N 1
ATOM 2439 C CA . GLU B 1 81 ? 7.289 -8.969 -20.766 1 96.31 81 GLU B CA 1
ATOM 2440 C C . GLU B 1 81 ? 5.812 -8.68 -20.516 1 96.31 81 GLU B C 1
ATOM 2442 O O . GLU B 1 81 ? 5.066 -9.555 -20.062 1 96.31 81 GLU B O 1
ATOM 2447 N N . LEU B 1 82 ? 5.473 -7.469 -20.75 1 96.75 82 LEU B N 1
ATOM 2448 C CA . LEU B 1 82 ? 4.055 -7.141 -20.766 1 96.75 82 LEU B CA 1
ATOM 2449 C C . LEU B 1 82 ? 3.504 -7.211 -22.188 1 96.75 82 LEU B C 1
ATOM 2451 O O . LEU B 1 82 ? 4.141 -6.734 -23.125 1 96.75 82 LEU B O 1
ATOM 2455 N N . PHE B 1 83 ? 2.35 -7.852 -22.266 1 93.56 83 PHE B N 1
ATOM 2456 C CA . PHE B 1 83 ? 1.867 -8.07 -23.609 1 93.56 83 PHE B CA 1
ATOM 2457 C C . PHE B 1 83 ? 0.37 -7.801 -23.703 1 93.56 83 PHE B C 1
ATOM 2459 O O . PHE B 1 83 ? -0.324 -7.77 -22.688 1 93.56 83 PHE B O 1
ATOM 2466 N N . GLY B 1 84 ? -0.055 -7.52 -25.016 1 92.19 84 GLY B N 1
ATOM 2467 C CA . GLY B 1 84 ? -1.468 -7.309 -25.281 1 92.19 84 GLY B CA 1
ATOM 2468 C C . GLY B 1 84 ? -1.938 -5.906 -24.953 1 92.19 84 GLY B C 1
ATOM 2469 O O . GLY B 1 84 ? -1.178 -5.102 -24.406 1 92.19 84 GLY B O 1
ATOM 2470 N N . PRO B 1 85 ? -3.16 -5.68 -25.219 1 90.31 85 PRO B N 1
ATOM 2471 C CA . PRO B 1 85 ? -3.707 -4.34 -25 1 90.31 85 PRO B CA 1
ATOM 2472 C C . PRO B 1 85 ? -3.918 -4.031 -23.516 1 90.31 85 PRO B C 1
ATOM 2474 O O . PRO B 1 85 ? -3.994 -2.861 -23.141 1 90.31 85 PRO B O 1
ATOM 2477 N N . ASN B 1 86 ? -3.967 -5.125 -22.688 1 93.31 86 ASN B N 1
ATOM 2478 C CA . ASN B 1 86 ? -4.25 -4.922 -21.281 1 93.31 86 ASN B CA 1
ATOM 2479 C C . ASN B 1 86 ? -2.99 -5.051 -20.422 1 93.31 86 ASN B C 1
ATOM 2481 O O . ASN B 1 86 ? -3.062 -5.047 -19.203 1 93.31 86 ASN B O 1
ATOM 2485 N N . PHE B 1 87 ? -1.886 -5.215 -21.078 1 96.12 87 PHE B N 1
ATOM 2486 C CA . PHE B 1 87 ? -0.607 -5.266 -20.375 1 96.12 87 PHE B CA 1
ATOM 2487 C C . PHE B 1 87 ? -0.544 -6.473 -19.453 1 96.12 87 PHE B C 1
ATOM 2489 O O . PHE B 1 87 ? -0.174 -6.348 -18.281 1 96.12 87 PHE B O 1
ATOM 2496 N N . SER B 1 88 ? -0.951 -7.555 -19.938 1 97.44 88 SER B N 1
ATOM 2497 C CA . SER B 1 88 ? -0.815 -8.812 -19.203 1 97.44 88 SER B CA 1
ATOM 2498 C C . SER B 1 88 ? 0.652 -9.188 -19.016 1 97.44 88 SER B C 1
ATOM 2500 O O . SER B 1 88 ? 1.523 -8.68 -19.719 1 97.44 88 SER B O 1
ATOM 2502 N N . LEU B 1 89 ? 0.879 -10.062 -18.078 1 98.19 89 LEU B N 1
ATOM 2503 C CA . LEU B 1 89 ? 2.256 -10.359 -17.688 1 98.19 89 LEU B CA 1
ATOM 2504 C C . LEU B 1 89 ? 2.678 -11.734 -18.203 1 98.19 89 LEU B C 1
ATOM 2506 O O . LEU B 1 89 ? 1.94 -12.711 -18.047 1 98.19 89 LEU B O 1
ATOM 2510 N N . LYS B 1 90 ? 3.811 -11.781 -18.828 1 98 90 LYS B N 1
ATOM 2511 C CA . LYS B 1 90 ? 4.438 -13.039 -19.219 1 98 90 LYS B CA 1
ATOM 2512 C C . LYS B 1 90 ? 5.816 -13.188 -18.594 1 98 90 LYS B C 1
ATOM 2514 O O . LYS B 1 90 ? 6.684 -12.328 -18.766 1 98 90 LYS B O 1
ATOM 2519 N N . LEU B 1 91 ? 5.988 -14.133 -17.766 1 97.38 91 LEU B N 1
ATOM 2520 C CA . LEU B 1 91 ? 7.328 -14.531 -17.344 1 97.38 91 LEU B CA 1
ATOM 2521 C C . LEU B 1 91 ? 7.922 -15.555 -18.297 1 97.38 91 LEU B C 1
ATOM 2523 O O . LEU B 1 91 ? 7.355 -16.625 -18.5 1 97.38 91 LEU B O 1
ATOM 2527 N N . LYS B 1 92 ? 8.992 -15.07 -18.812 1 93.75 92 LYS B N 1
ATOM 2528 C CA . LYS B 1 92 ? 9.539 -15.844 -19.922 1 93.75 92 LYS B CA 1
ATOM 2529 C C . LYS B 1 92 ? 10.297 -17.062 -19.422 1 93.75 92 LYS B C 1
ATOM 2531 O O . LYS B 1 92 ? 10.812 -17.062 -18.297 1 93.75 92 LYS B O 1
ATOM 2536 N N . ASN B 1 93 ? 10.508 -17.922 -20.312 1 84.44 93 ASN B N 1
ATOM 2537 C CA . ASN B 1 93 ? 11.133 -19.25 -20.281 1 84.44 93 ASN B CA 1
ATOM 2538 C C . ASN B 1 93 ? 11.992 -19.438 -19.047 1 84.44 93 ASN B C 1
ATOM 2540 O O . ASN B 1 93 ? 12.734 -18.531 -18.656 1 84.44 93 ASN B O 1
ATOM 2544 N N . ASN B 1 94 ? 11.586 -20.5 -18.188 1 89.94 94 ASN B N 1
ATOM 2545 C CA . ASN B 1 94 ? 12.406 -20.938 -17.062 1 89.94 94 ASN B CA 1
ATOM 2546 C C . ASN B 1 94 ? 11.844 -20.453 -15.727 1 89.94 94 ASN B C 1
ATOM 2548 O O . ASN B 1 94 ? 12.578 -19.906 -14.906 1 89.94 94 ASN B O 1
ATOM 2552 N N . VAL B 1 95 ? 10.531 -20.469 -15.695 1 97.06 95 VAL B N 1
ATOM 2553 C CA . VAL B 1 95 ? 9.93 -20.156 -14.398 1 97.06 95 VAL B CA 1
ATOM 2554 C C . VAL B 1 95 ? 10.484 -21.094 -13.328 1 97.06 95 VAL B C 1
ATOM 2556 O O . VAL B 1 95 ? 10.633 -22.297 -13.562 1 97.06 95 VAL B O 1
ATOM 2559 N N . GLN B 1 96 ? 10.898 -20.547 -12.195 1 97.25 96 GLN B N 1
ATOM 2560 C CA . GLN B 1 96 ? 11.492 -21.281 -11.086 1 97.25 96 GLN B CA 1
ATOM 2561 C C . GLN B 1 96 ? 10.516 -21.406 -9.922 1 97.25 96 GLN B C 1
ATOM 2563 O O . GLN B 1 96 ? 9.539 -20.656 -9.844 1 97.25 96 GLN B O 1
ATOM 2568 N N . HIS B 1 97 ? 10.82 -22.375 -9.055 1 97.5 97 HIS B N 1
ATOM 2569 C CA . HIS B 1 97 ? 9.984 -22.531 -7.875 1 97.5 97 HIS B CA 1
ATOM 2570 C C . HIS B 1 97 ? 9.922 -21.25 -7.059 1 97.5 97 HIS B C 1
ATOM 2572 O O . HIS B 1 97 ? 8.898 -20.953 -6.438 1 97.5 97 HIS B O 1
ATOM 2578 N N . SER B 1 98 ? 10.977 -20.453 -7.133 1 96.56 98 SER B N 1
ATOM 2579 C CA . SER B 1 98 ? 11.055 -19.203 -6.387 1 96.56 98 SER B CA 1
ATOM 2580 C C . SER B 1 98 ? 10.125 -18.141 -6.98 1 96.56 98 SER B C 1
ATOM 2582 O O . SER B 1 98 ? 9.883 -17.109 -6.359 1 96.56 98 SER B O 1
ATOM 2584 N N . ASP B 1 99 ? 9.586 -18.422 -8.133 1 97.56 99 ASP B N 1
ATOM 2585 C CA . ASP B 1 99 ? 8.672 -17.484 -8.773 1 97.56 99 ASP B CA 1
ATOM 2586 C C . ASP B 1 99 ? 7.238 -17.703 -8.281 1 97.56 99 ASP B C 1
ATOM 2588 O O . ASP B 1 99 ? 6.332 -16.953 -8.648 1 97.56 99 ASP B O 1
ATOM 2592 N N . SER B 1 100 ? 7.012 -18.703 -7.512 1 97.81 100 SER B N 1
ATOM 2593 C CA . SER B 1 100 ? 5.695 -18.859 -6.902 1 97.81 100 SER B CA 1
ATOM 2594 C C . SER B 1 100 ? 5.371 -17.688 -5.984 1 97.81 100 SER B C 1
ATOM 2596 O O . SER B 1 100 ? 6.27 -17.109 -5.367 1 97.81 100 SER B O 1
ATOM 2598 N N . GLY B 1 101 ? 4.051 -17.391 -5.938 1 97.56 101 GLY B N 1
ATOM 2599 C CA . GLY B 1 101 ? 3.633 -16.281 -5.086 1 97.56 101 GLY B CA 1
ATOM 2600 C C . GLY B 1 101 ? 2.346 -15.625 -5.551 1 97.56 101 GLY B C 1
ATOM 2601 O O . GLY B 1 101 ? 1.667 -16.141 -6.441 1 97.56 101 GLY B O 1
ATOM 2602 N N . ASN B 1 102 ? 2.018 -14.57 -4.867 1 97.94 102 ASN B N 1
ATOM 2603 C CA . ASN B 1 102 ? 0.817 -13.805 -5.176 1 97.94 102 ASN B CA 1
ATOM 2604 C C . ASN B 1 102 ? 1.126 -12.633 -6.105 1 97.94 102 ASN B C 1
ATOM 2606 O O . ASN B 1 102 ? 1.796 -11.68 -5.703 1 97.94 102 ASN B O 1
ATOM 2610 N N . TYR B 1 103 ? 0.643 -12.711 -7.297 1 98 103 TYR B N 1
ATOM 2611 C CA . TYR B 1 103 ? 0.837 -11.664 -8.297 1 98 103 TYR B CA 1
ATOM 2612 C C . TYR B 1 103 ? -0.391 -10.766 -8.391 1 98 103 TYR B C 1
ATOM 2614 O O . TYR B 1 103 ? -1.525 -11.25 -8.359 1 98 103 TYR B O 1
ATOM 2622 N N . THR B 1 104 ? -0.14 -9.516 -8.523 1 97.62 104 THR B N 1
ATOM 2623 C CA . THR B 1 104 ? -1.243 -8.562 -8.609 1 97.62 104 THR B CA 1
ATOM 2624 C C . THR B 1 104 ? -0.938 -7.469 -9.625 1 97.62 104 THR B C 1
ATOM 2626 O O . THR B 1 104 ? 0.188 -6.969 -9.695 1 97.62 104 THR B O 1
ATOM 2629 N N . ALA B 1 105 ? -1.886 -7.168 -10.469 1 97.62 105 ALA B N 1
ATOM 2630 C CA . ALA B 1 105 ? -1.856 -5.961 -11.289 1 97.62 105 ALA B CA 1
ATOM 2631 C C . ALA B 1 105 ? -2.646 -4.832 -10.633 1 97.62 105 ALA B C 1
ATOM 2633 O O . ALA B 1 105 ? -3.805 -5.016 -10.25 1 97.62 105 ALA B O 1
ATOM 2634 N N . VAL B 1 106 ? -2.043 -3.666 -10.508 1 96.44 106 VAL B N 1
ATOM 2635 C CA . VAL B 1 106 ? -2.664 -2.539 -9.82 1 96.44 106 VAL B CA 1
ATOM 2636 C C . VAL B 1 106 ? -2.637 -1.307 -10.719 1 96.44 106 VAL B C 1
ATOM 2638 O O . VAL B 1 106 ? -1.602 -0.98 -11.305 1 96.44 106 VAL B O 1
ATOM 2641 N N . THR B 1 107 ? -3.701 -0.67 -10.898 1 96.25 107 THR B N 1
ATOM 2642 C CA . THR B 1 107 ? -3.723 0.649 -11.516 1 96.25 107 THR B CA 1
ATOM 2643 C C . THR B 1 107 ? -3.674 1.746 -10.461 1 96.25 107 THR B C 1
ATOM 2645 O O . THR B 1 107 ? -4.355 1.66 -9.438 1 96.25 107 THR B O 1
ATOM 2648 N N . ILE B 1 108 ? -2.814 2.721 -10.664 1 94.62 108 ILE B N 1
ATOM 2649 C CA . ILE B 1 108 ? -2.67 3.83 -9.727 1 94.62 108 ILE B CA 1
ATOM 2650 C C . ILE B 1 108 ? -3.117 5.129 -10.398 1 94.62 108 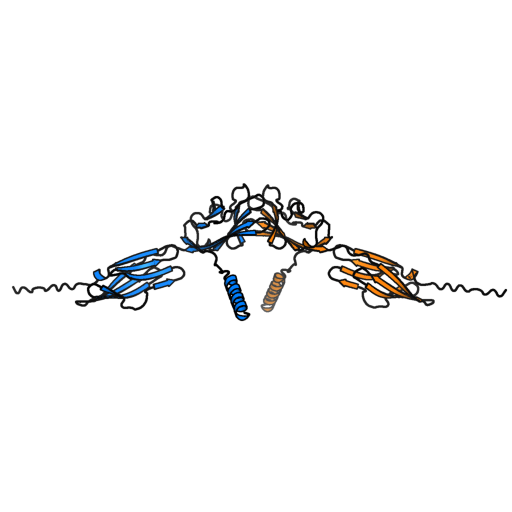ILE B C 1
ATOM 2652 O O . ILE B 1 108 ? -2.535 5.555 -11.398 1 94.62 108 ILE B O 1
ATOM 2656 N N . SER B 1 109 ? -4.082 5.742 -9.93 1 94.88 109 SER B N 1
ATOM 2657 C CA . SER B 1 109 ? -4.555 7.094 -10.211 1 94.88 109 SER B CA 1
ATOM 2658 C C . SER B 1 109 ? -4.789 7.879 -8.922 1 94.88 109 SER B C 1
ATOM 2660 O O . SER B 1 109 ? -3.924 7.91 -8.047 1 94.88 109 SER B O 1
ATOM 2662 N N . GLY B 1 110 ? -5.93 8.469 -8.797 1 93.19 110 GLY B N 1
ATOM 2663 C CA . GLY B 1 110 ? -6.25 9.055 -7.508 1 93.19 110 GLY B CA 1
ATOM 2664 C C . GLY B 1 110 ? -6.328 8.031 -6.391 1 93.19 110 GLY B C 1
ATOM 2665 O O . GLY B 1 110 ? -6.039 8.344 -5.234 1 93.19 110 GLY B O 1
ATOM 2666 N N . LYS B 1 111 ? -6.641 6.914 -6.812 1 94 111 LYS B N 1
ATOM 2667 C CA . LYS B 1 111 ? -6.676 5.762 -5.918 1 94 111 LYS B CA 1
ATOM 2668 C C . LYS B 1 111 ? -6.047 4.535 -6.574 1 94 111 LYS B C 1
ATOM 2670 O O . LYS B 1 111 ? -5.805 4.531 -7.781 1 94 111 LYS B O 1
ATOM 2675 N N . GLU B 1 112 ? -5.773 3.588 -5.77 1 93.44 112 GLU B N 1
ATOM 2676 C CA . GLU B 1 112 ? -5.227 2.328 -6.27 1 93.44 112 GLU B CA 1
ATOM 2677 C C . GLU B 1 112 ? -6.324 1.286 -6.453 1 93.44 112 GLU B C 1
ATOM 2679 O O . GLU B 1 112 ? -7.223 1.168 -5.613 1 93.44 112 GLU B O 1
ATOM 2684 N N . GLN B 1 113 ? -6.305 0.616 -7.555 1 94.38 113 GLN B N 1
ATOM 2685 C CA . GLN B 1 113 ? -7.273 -0.438 -7.832 1 94.38 113 GLN B CA 1
ATOM 2686 C C . GLN B 1 113 ? -6.582 -1.704 -8.328 1 94.38 113 GLN B C 1
ATOM 2688 O O . GLN B 1 113 ? -5.77 -1.65 -9.258 1 94.38 113 GLN B O 1
ATOM 2693 N N . ARG B 1 114 ? -6.914 -2.836 -7.719 1 95.06 114 ARG B N 1
ATOM 2694 C CA . ARG B 1 114 ? -6.43 -4.117 -8.211 1 95.06 114 ARG B CA 1
ATOM 2695 C C . ARG B 1 114 ? -7.246 -4.586 -9.414 1 95.06 114 ARG B C 1
ATOM 2697 O O . ARG B 1 114 ? -8.477 -4.668 -9.344 1 95.06 114 ARG B O 1
ATOM 2704 N N . VAL B 1 115 ? -6.594 -4.891 -10.477 1 96.69 115 VAL B N 1
ATOM 2705 C CA . VAL B 1 115 ? -7.34 -5.242 -11.688 1 96.69 115 VAL B CA 1
ATOM 2706 C C . VAL B 1 115 ? -7.098 -6.707 -12.031 1 96.69 115 VAL B C 1
ATOM 2708 O O . VAL B 1 115 ? -7.809 -7.281 -12.859 1 96.69 115 VAL B O 1
ATOM 2711 N N . ALA B 1 116 ? -6.148 -7.371 -11.391 1 96.81 116 ALA B N 1
ATOM 2712 C CA . ALA B 1 116 ? -5.91 -8.805 -11.508 1 96.81 116 ALA B CA 1
ATOM 2713 C C . ALA B 1 116 ? -5.148 -9.328 -10.289 1 96.81 116 ALA B C 1
ATOM 2715 O O . ALA B 1 116 ? -4.301 -8.633 -9.727 1 96.81 116 ALA B O 1
ATOM 2716 N N . GLU B 1 117 ? -5.457 -10.555 -9.93 1 96.75 117 GLU B N 1
ATOM 2717 C CA . GLU B 1 117 ? -4.781 -11.219 -8.82 1 96.75 117 GLU B CA 1
ATOM 2718 C C . GLU B 1 117 ? -4.688 -12.727 -9.062 1 96.75 117 GLU B C 1
ATOM 2720 O O . GLU B 1 117 ? -5.668 -13.359 -9.461 1 96.75 117 GLU B O 1
ATOM 2725 N N . TYR B 1 118 ? -3.521 -13.219 -8.789 1 97.56 118 TYR B N 1
ATOM 2726 C CA . TYR B 1 118 ? -3.291 -14.648 -8.977 1 97.56 118 TYR B CA 1
ATOM 2727 C C . TYR B 1 118 ? -2.404 -15.211 -7.875 1 97.56 118 TYR B C 1
ATOM 2729 O O . TYR B 1 118 ? -1.468 -14.547 -7.426 1 97.56 118 TYR B O 1
ATOM 2737 N N . GLU B 1 119 ? -2.658 -16.391 -7.527 1 98.06 119 GLU B N 1
ATOM 2738 C CA . GLU B 1 119 ? -1.679 -17.188 -6.793 1 98.06 119 GLU B CA 1
ATOM 2739 C C . GLU B 1 119 ? -0.979 -18.172 -7.715 1 98.06 119 GLU B C 1
ATOM 2741 O O . GLU B 1 119 ? -1.6 -19.125 -8.188 1 98.06 119 GLU B O 1
ATOM 2746 N N . VAL B 1 120 ? 0.216 -17.953 -7.863 1 98.12 120 VAL B N 1
ATOM 2747 C CA . VAL B 1 120 ? 0.979 -18.781 -8.789 1 98.12 120 VAL B CA 1
ATOM 2748 C C . VAL B 1 120 ? 1.682 -19.906 -8.016 1 98.12 120 VAL B C 1
ATOM 2750 O O . VAL B 1 120 ? 2.334 -19.656 -7 1 98.12 120 VAL B O 1
ATOM 2753 N N . ILE B 1 121 ? 1.574 -21.094 -8.508 1 97.5 121 ILE B N 1
ATOM 2754 C CA . ILE B 1 121 ? 2.238 -22.25 -7.934 1 97.5 121 ILE B CA 1
ATOM 2755 C C . ILE B 1 121 ? 3.023 -22.984 -9.023 1 97.5 121 ILE B C 1
ATOM 2757 O O . ILE B 1 121 ? 2.447 -23.453 -10.008 1 97.5 121 ILE B O 1
ATOM 2761 N N . VAL B 1 122 ? 4.289 -23.078 -8.797 1 97.69 122 VAL B N 1
ATOM 2762 C CA . VAL B 1 122 ? 5.148 -23.781 -9.75 1 97.69 122 VAL B CA 1
ATOM 2763 C C . VAL B 1 122 ? 5.328 -25.234 -9.328 1 97.69 122 VAL B C 1
ATOM 2765 O O . VAL B 1 122 ? 5.66 -25.516 -8.172 1 97.69 122 VAL B O 1
ATOM 2768 N N . GLN B 1 123 ? 5.145 -26.156 -10.258 1 97.44 123 GLN B N 1
ATOM 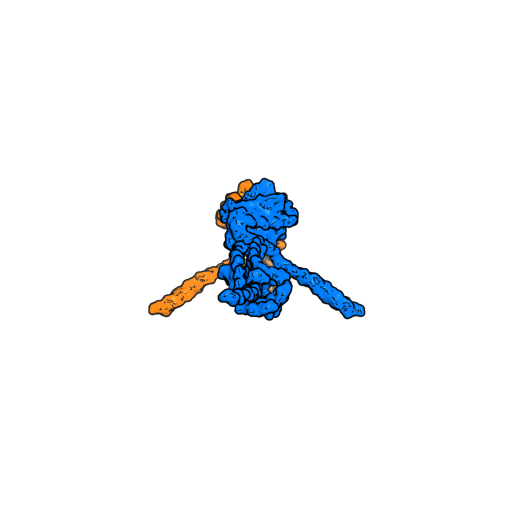2769 C CA . GLN B 1 123 ? 5.281 -27.578 -9.961 1 97.44 123 GLN B CA 1
ATOM 2770 C C . GLN B 1 123 ? 6.164 -28.266 -11 1 97.44 123 GLN B C 1
ATOM 2772 O O . GLN B 1 123 ? 6.234 -27.828 -12.148 1 97.44 123 GLN B O 1
ATOM 2777 N N . ASP B 1 124 ? 6.832 -29.344 -10.578 1 96.44 124 ASP B N 1
ATOM 2778 C CA . ASP B 1 124 ? 7.574 -30.203 -11.492 1 96.44 124 ASP B CA 1
ATOM 2779 C C . ASP B 1 124 ? 6.645 -31.203 -12.172 1 96.44 124 ASP B C 1
ATOM 2781 O O . ASP B 1 124 ? 5.566 -31.516 -11.664 1 96.44 124 ASP B O 1
ATOM 2785 N N . SER B 1 125 ? 7.117 -31.625 -13.367 1 96.56 125 SER B N 1
ATOM 2786 C CA . SER B 1 125 ? 6.406 -32.75 -13.977 1 96.56 125 SER B CA 1
AT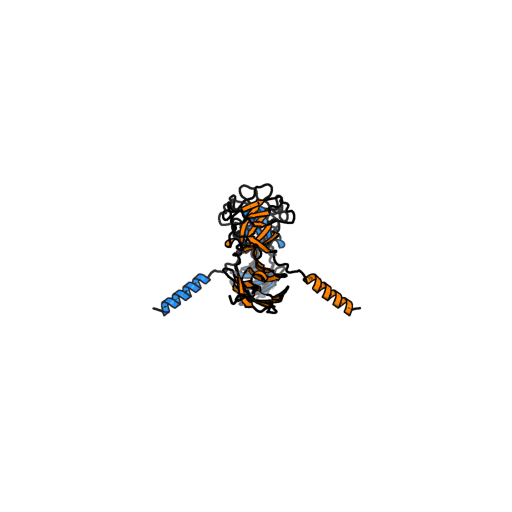OM 2787 C C . SER B 1 125 ? 6.461 -34 -13.078 1 96.56 125 SER B C 1
ATOM 2789 O O . SER B 1 125 ? 7.445 -34.188 -12.367 1 96.56 125 SER B O 1
ATOM 2791 N N . VAL B 1 126 ? 5.473 -34.75 -13.141 1 97.19 126 VAL B N 1
ATOM 2792 C CA . VAL B 1 126 ? 5.465 -35.969 -12.336 1 97.19 126 VAL B CA 1
ATOM 2793 C C . VAL B 1 126 ? 6.445 -36.969 -12.914 1 97.19 126 VAL B C 1
ATOM 2795 O O . VAL B 1 126 ? 6.766 -36.938 -14.109 1 97.19 126 VAL B O 1
ATOM 2798 N N . THR B 1 127 ? 6.949 -37.906 -11.992 1 96.69 127 THR B N 1
ATOM 2799 C CA . THR B 1 127 ? 7.863 -38.938 -12.445 1 96.69 127 THR B CA 1
ATOM 2800 C C . THR B 1 127 ? 7.09 -40.094 -13.102 1 96.69 127 THR B C 1
ATOM 2802 O O . THR B 1 127 ? 5.918 -40.312 -12.789 1 96.69 127 THR B O 1
ATOM 2805 N N . PRO B 1 128 ? 7.723 -40.781 -14.016 1 97.69 128 PRO B N 1
ATOM 2806 C CA . PRO B 1 128 ? 7.059 -41.906 -14.703 1 97.69 128 PRO B CA 1
ATOM 2807 C C . PRO B 1 128 ? 6.625 -43 -13.742 1 97.69 128 PRO B C 1
ATOM 2809 O O . PRO B 1 128 ? 7.297 -43.281 -12.742 1 97.69 128 PRO B O 1
ATOM 2812 N N . THR B 1 129 ? 5.543 -43.625 -14.078 1 98 129 THR B N 1
ATOM 2813 C CA . THR B 1 129 ? 5.016 -44.75 -13.289 1 98 129 THR B CA 1
ATOM 2814 C C . THR B 1 129 ? 5.605 -46.062 -13.75 1 98 129 THR B C 1
ATOM 2816 O O . THR B 1 129 ? 5.898 -46.25 -14.93 1 98 129 THR B O 1
ATOM 2819 N N . LYS B 1 130 ? 5.785 -46.938 -12.734 1 97.94 130 LYS B N 1
ATOM 2820 C CA . LYS B 1 130 ? 6.129 -48.344 -12.992 1 97.94 130 LYS B CA 1
ATOM 2821 C C . LYS B 1 130 ? 5.027 -49.281 -12.508 1 97.94 130 LYS B C 1
ATOM 2823 O O . LYS B 1 130 ? 4.578 -49.188 -11.367 1 97.94 130 LYS B O 1
ATOM 2828 N N . LEU B 1 131 ? 4.613 -50.125 -13.453 1 97.75 131 LEU B N 1
ATOM 2829 C CA . LEU B 1 131 ? 3.543 -51.062 -13.133 1 97.75 131 LEU B CA 1
ATOM 2830 C C . LEU B 1 131 ? 4.023 -52.5 -13.289 1 97.75 131 LEU B C 1
ATOM 2832 O O . LEU B 1 131 ? 4.48 -52.906 -14.359 1 97.75 131 LEU B O 1
ATOM 2836 N N . THR B 1 132 ? 3.93 -53.25 -12.172 1 96.94 132 THR B N 1
ATOM 2837 C CA . THR B 1 132 ? 4.301 -54.656 -12.211 1 96.94 132 THR B CA 1
ATOM 2838 C C . THR B 1 132 ? 3.123 -55.531 -11.812 1 96.94 132 THR B C 1
ATOM 2840 O O . THR B 1 132 ? 2.322 -55.156 -10.953 1 96.94 132 THR B O 1
ATOM 2843 N N . VAL B 1 133 ? 3.018 -56.594 -12.461 1 95.19 133 VAL B N 1
ATOM 2844 C CA . VAL B 1 133 ? 2.004 -57.625 -12.164 1 95.19 133 VAL B CA 1
ATOM 2845 C C . VAL B 1 133 ? 2.678 -58.938 -11.883 1 95.19 133 VAL B C 1
ATOM 2847 O O . VAL B 1 133 ? 3.436 -59.469 -12.703 1 95.19 133 VAL B O 1
ATOM 2850 N N . ASP B 1 134 ? 2.322 -59.438 -10.703 1 93.62 134 ASP B N 1
ATOM 2851 C CA . ASP B 1 134 ? 2.91 -60.719 -10.289 1 93.62 134 ASP B CA 1
ATOM 2852 C C . ASP B 1 134 ? 1.827 -61.75 -10 1 93.62 134 ASP B C 1
ATOM 2854 O O . ASP B 1 134 ? 0.988 -61.531 -9.125 1 93.62 134 ASP B O 1
ATOM 2858 N N . PRO B 1 135 ? 1.911 -62.906 -10.711 1 91.88 135 PRO B N 1
ATOM 2859 C CA . PRO B 1 135 ? 0.966 -63.969 -10.367 1 91.88 135 PRO B CA 1
ATOM 2860 C C . PRO B 1 135 ? 1.242 -64.562 -8.992 1 91.88 135 PRO B C 1
ATOM 2862 O O . PRO B 1 135 ? 2.396 -64.875 -8.656 1 91.88 135 PRO B O 1
ATOM 2865 N N . VAL B 1 136 ? 0.215 -64.688 -8.297 1 88.06 136 VAL B N 1
ATOM 2866 C CA . VAL B 1 136 ? 0.35 -65.25 -6.957 1 88.06 136 VAL B CA 1
ATOM 2867 C C . VAL B 1 136 ? -0.131 -66.688 -6.949 1 88.06 136 VAL B C 1
ATOM 2869 O O . VAL B 1 136 ? 0.531 -67.562 -6.395 1 88.06 136 VAL B O 1
ATOM 2872 N N . SER B 1 137 ? -1.241 -66.938 -7.508 1 84.25 137 SER B N 1
ATOM 2873 C CA . SER B 1 137 ? -1.812 -68.25 -7.59 1 84.25 137 SER B CA 1
ATOM 2874 C C . SER B 1 137 ? -2.756 -68.375 -8.781 1 84.25 137 SER B C 1
ATOM 2876 O O . SER B 1 137 ? -3.264 -67.375 -9.289 1 84.25 137 SER B O 1
ATOM 2878 N N . SER B 1 138 ? -2.719 -69.75 -9.281 1 82.88 138 SER B N 1
ATOM 2879 C CA . SER B 1 138 ? -3.639 -70 -10.391 1 82.88 138 SER B CA 1
ATOM 2880 C C . SER B 1 138 ? -4.391 -71.312 -10.195 1 82.88 138 SER B C 1
ATOM 2882 O O . SER B 1 138 ? -3.85 -72.25 -9.625 1 82.88 138 SER B O 1
ATOM 2884 N N . SER B 1 139 ? -5.617 -71.125 -10.359 1 82.19 139 SER B N 1
ATOM 2885 C CA . SER B 1 139 ? -6.441 -72.312 -10.477 1 82.19 139 SER B CA 1
ATOM 2886 C C . SER B 1 139 ? -7.016 -72.438 -11.875 1 82.19 139 SER B C 1
ATOM 2888 O O . SER B 1 139 ? -6.754 -71.625 -12.75 1 82.19 139 SER B O 1
ATOM 2890 N N . SER B 1 140 ? -7.773 -73.625 -12.195 1 78.19 140 SER B N 1
ATOM 2891 C CA . SER B 1 140 ? -8.336 -73.875 -13.523 1 78.19 140 SER B CA 1
ATOM 2892 C C . SER B 1 140 ? -9.258 -72.75 -13.961 1 78.19 140 SER B C 1
ATOM 2894 O O . SER B 1 140 ? -9.352 -72.438 -15.148 1 78.19 140 SER B O 1
ATOM 2896 N N . ASP B 1 141 ? -9.844 -72.062 -12.992 1 81.81 141 ASP B N 1
ATOM 2897 C CA . ASP B 1 141 ? -10.875 -71.125 -13.398 1 81.81 141 ASP B CA 1
ATOM 2898 C C . ASP B 1 141 ? -10.578 -69.75 -12.867 1 81.81 141 ASP B C 1
ATOM 2900 O O . ASP B 1 141 ? -11.406 -68.812 -12.992 1 81.81 141 ASP B O 1
ATOM 2904 N N . SER B 1 142 ? -9.438 -69.688 -12.102 1 87.38 142 SER B N 1
ATOM 2905 C CA . SER B 1 142 ? -9.195 -68.375 -11.539 1 87.38 142 SER B CA 1
ATOM 2906 C C . SER B 1 142 ? -7.699 -68.125 -11.344 1 87.38 142 SER B C 1
ATOM 2908 O O . SER B 1 142 ? -6.91 -69.062 -11.289 1 87.38 142 SER B O 1
ATOM 2910 N N . CYS B 1 143 ? -7.422 -66.875 -11.328 1 89.69 143 CYS B N 1
ATOM 2911 C CA . CYS B 1 143 ? -6.039 -66.438 -11.094 1 89.69 143 CYS B CA 1
ATOM 2912 C C . CYS B 1 143 ? -5.977 -65.25 -10.125 1 89.69 143 CYS B C 1
ATOM 2914 O O . CYS B 1 143 ? -6.797 -64.375 -10.203 1 89.69 143 CYS B O 1
ATOM 2916 N N . ASN B 1 144 ? -5.039 -65.312 -9.164 1 91.06 144 ASN B N 1
ATOM 2917 C CA . ASN B 1 144 ? -4.754 -64.25 -8.242 1 91.06 144 ASN B CA 1
ATOM 2918 C C . ASN B 1 144 ? -3.453 -63.531 -8.594 1 91.06 144 ASN B C 1
ATOM 2920 O O . ASN B 1 144 ? -2.424 -64.188 -8.805 1 91.06 144 ASN B O 1
ATOM 2924 N N . LEU B 1 145 ? -3.645 -62.25 -8.68 1 93 145 LEU B N 1
ATOM 2925 C CA . LEU B 1 145 ? -2.504 -61.438 -9.102 1 93 145 LEU B CA 1
ATOM 2926 C C . LEU B 1 145 ? -2.209 -60.344 -8.086 1 93 145 LEU B C 1
ATOM 2928 O O . LEU B 1 145 ? -3.129 -59.781 -7.484 1 93 145 LEU B O 1
ATOM 2932 N N . THR B 1 146 ? -0.977 -60.031 -7.863 1 93.56 146 THR B N 1
ATOM 2933 C CA . THR B 1 146 ? -0.56 -58.844 -7.129 1 93.56 146 THR B CA 1
ATOM 2934 C C . THR B 1 146 ? -0.075 -57.75 -8.086 1 93.56 146 THR B C 1
ATOM 2936 O O . THR B 1 146 ? 0.818 -58 -8.906 1 93.56 146 THR B O 1
ATOM 2939 N N . VAL B 1 147 ? -0.729 -56.688 -7.945 1 94.94 147 VAL B N 1
ATOM 2940 C CA . VAL B 1 147 ? -0.375 -55.531 -8.781 1 94.94 147 VAL B CA 1
ATOM 2941 C C . VAL B 1 147 ? 0.357 -54.5 -7.945 1 94.94 147 VAL B C 1
ATOM 2943 O O . VAL B 1 147 ? -0.082 -54.156 -6.844 1 94.94 147 VAL B O 1
ATOM 2946 N N . THR B 1 148 ? 1.521 -54 -8.484 1 96.25 148 THR B N 1
ATOM 2947 C CA . THR B 1 148 ? 2.281 -52.938 -7.816 1 96.25 148 THR B CA 1
ATOM 2948 C C . THR B 1 148 ? 2.49 -51.75 -8.742 1 96.25 148 THR B C 1
ATOM 2950 O O . THR B 1 148 ? 2.977 -51.906 -9.867 1 96.25 148 THR B O 1
ATOM 2953 N N . CYS B 1 149 ? 2.021 -50.656 -8.336 1 97.25 149 CYS B N 1
ATOM 2954 C CA . CYS B 1 149 ? 2.262 -49.406 -9 1 97.25 149 CYS B CA 1
ATOM 2955 C C . CYS B 1 149 ? 3.213 -48.531 -8.188 1 97.25 149 CYS B C 1
ATOM 2957 O O . CYS B 1 149 ? 2.961 -48.25 -7.012 1 97.25 149 CYS B O 1
ATOM 2959 N N . SER B 1 150 ? 4.324 -48.062 -8.906 1 96.88 150 SER B N 1
ATOM 2960 C CA . SER B 1 150 ? 5.312 -47.312 -8.141 1 96.88 150 SER B CA 1
ATOM 2961 C C . SER B 1 150 ? 5.871 -46.156 -8.953 1 96.88 150 SER B C 1
ATOM 2963 O O . SER B 1 150 ? 5.828 -46.156 -10.188 1 96.88 150 SER B O 1
ATOM 2965 N N . THR B 1 151 ? 6.238 -45.094 -8.266 1 96.88 151 THR B N 1
ATOM 2966 C CA . THR B 1 151 ? 7.047 -43.969 -8.727 1 96.88 151 THR B CA 1
ATOM 2967 C C . THR B 1 151 ? 8.195 -43.719 -7.766 1 96.88 151 THR B C 1
ATOM 2969 O O . THR B 1 151 ? 8.414 -44.469 -6.816 1 96.88 151 THR B O 1
ATOM 2972 N N . VAL B 1 152 ? 9.008 -42.719 -8.07 1 94.31 152 VAL B N 1
ATOM 2973 C CA . VAL B 1 152 ? 10.086 -42.375 -7.156 1 94.31 152 VAL B CA 1
ATOM 2974 C C . VAL B 1 152 ? 9.523 -42.094 -5.766 1 94.31 152 VAL B C 1
ATOM 2976 O O . VAL B 1 152 ? 10.141 -42.406 -4.754 1 94.31 152 VAL B O 1
ATOM 2979 N N . ASP B 1 153 ? 8.25 -41.531 -5.648 1 93.5 153 ASP B N 1
ATOM 2980 C CA . ASP B 1 153 ? 7.703 -41.062 -4.387 1 93.5 153 ASP B CA 1
ATOM 2981 C C . ASP B 1 153 ? 6.645 -42 -3.84 1 93.5 153 ASP B C 1
ATOM 2983 O O . ASP B 1 153 ? 6.27 -41.938 -2.668 1 93.5 153 ASP B O 1
ATOM 2987 N N . PHE B 1 154 ? 6.156 -42.844 -4.672 1 96.12 154 PHE B N 1
ATOM 2988 C CA . PHE B 1 154 ? 5.004 -43.656 -4.285 1 96.12 154 PHE B CA 1
ATOM 2989 C C . PHE B 1 154 ? 5.266 -45.125 -4.547 1 96.12 154 PHE B C 1
ATOM 2991 O O . PHE B 1 154 ? 6.062 -45.469 -5.422 1 96.12 154 PHE B O 1
ATOM 2998 N N . ASN B 1 155 ? 4.586 -45.969 -3.717 1 95.38 155 ASN B N 1
ATOM 2999 C CA . ASN B 1 155 ? 4.539 -47.406 -3.906 1 95.38 155 ASN B CA 1
ATOM 3000 C C . ASN B 1 155 ? 3.232 -48 -3.385 1 95.38 155 ASN B C 1
ATOM 3002 O O . ASN B 1 155 ? 3.025 -48.094 -2.172 1 95.38 155 ASN B O 1
ATOM 3006 N N . ILE B 1 156 ? 2.406 -48.406 -4.262 1 94.19 156 ILE B N 1
ATOM 3007 C CA . ILE B 1 156 ? 1.111 -48.969 -3.916 1 94.19 156 ILE B CA 1
ATOM 3008 C C . ILE B 1 156 ? 1.019 -50.406 -4.457 1 94.19 156 ILE B C 1
ATOM 3010 O O . ILE B 1 156 ? 1.345 -50.656 -5.621 1 94.19 156 ILE B O 1
ATOM 3014 N N . SER B 1 157 ? 0.617 -51.25 -3.652 1 93.12 157 SER B N 1
ATOM 3015 C CA . SER B 1 157 ? 0.423 -52.656 -4.074 1 93.12 157 SER B CA 1
ATOM 3016 C C . SER B 1 157 ? -0.937 -53.156 -3.629 1 93.12 157 SER B C 1
ATOM 3018 O O . SER B 1 157 ? -1.42 -52.812 -2.549 1 93.12 157 SER B O 1
ATOM 3020 N N . SER B 1 158 ? -1.525 -54 -4.504 1 92.69 158 SER B N 1
ATOM 3021 C CA . SER B 1 158 ? -2.807 -54.594 -4.152 1 92.69 158 SER B CA 1
ATOM 3022 C C . SER B 1 158 ? -3.02 -55.906 -4.906 1 92.69 158 SER B C 1
ATOM 3024 O O . SER B 1 158 ? -2.291 -56.219 -5.852 1 92.69 158 SER B O 1
ATOM 3026 N N . SER B 1 159 ? -4.082 -56.594 -4.387 1 91.69 159 SER B N 1
ATOM 3027 C CA . SER B 1 159 ? -4.379 -57.906 -4.992 1 91.69 159 SER B CA 1
ATOM 3028 C C . SER B 1 159 ? -5.621 -57.812 -5.875 1 91.69 159 SER B C 1
ATOM 3030 O O . SER B 1 159 ? -6.605 -57.188 -5.512 1 91.69 159 SER B O 1
ATOM 3032 N N . PHE B 1 160 ? -5.473 -58.562 -6.938 1 91.94 160 PHE B N 1
ATOM 3033 C CA . PHE B 1 160 ? -6.586 -58.688 -7.871 1 91.94 160 PHE B CA 1
ATOM 3034 C C . PHE B 1 160 ? -6.852 -60.156 -8.211 1 91.94 160 PHE B C 1
ATOM 3036 O O . PHE B 1 160 ? -5.945 -60.969 -8.125 1 91.94 160 PHE B O 1
ATOM 3043 N N . ARG B 1 161 ? -8.109 -60.312 -8.547 1 90.5 161 ARG B N 1
ATOM 3044 C CA . ARG B 1 161 ? -8.508 -61.688 -8.922 1 90.5 161 ARG B CA 1
ATOM 3045 C C . ARG B 1 161 ? -9.203 -61.688 -10.281 1 90.5 161 ARG B C 1
ATOM 3047 O O . ARG B 1 161 ? -10.039 -60.812 -10.562 1 90.5 161 ARG B O 1
ATOM 3054 N N . CYS B 1 162 ? -8.734 -62.625 -11.047 1 90.25 162 CYS B N 1
ATOM 3055 C CA . CYS B 1 162 ? -9.391 -62.812 -12.336 1 90.25 162 CYS B CA 1
ATOM 3056 C C . CYS B 1 162 ? -10.086 -64.188 -12.391 1 90.25 162 CYS B C 1
ATOM 3058 O O . CYS B 1 162 ? -9.469 -65.188 -12.125 1 90.25 162 CYS B O 1
ATOM 3060 N N . ASP B 1 163 ? -11.391 -64 -12.68 1 85.5 163 ASP B N 1
ATOM 3061 C CA . ASP B 1 163 ? -12.195 -65.25 -12.836 1 85.5 163 ASP B CA 1
ATOM 3062 C C . ASP B 1 163 ? -12.789 -65.312 -14.234 1 85.5 163 ASP B C 1
ATOM 3064 O O . ASP B 1 163 ? -13.703 -64.562 -14.578 1 85.5 163 ASP B O 1
ATOM 3068 N N . GLY B 1 164 ? -12.273 -66.25 -15.016 1 75.75 164 GLY B N 1
ATOM 3069 C CA . GLY B 1 164 ? -12.773 -66.312 -16.375 1 75.75 164 GLY B CA 1
ATOM 3070 C C . GLY B 1 164 ? -12.531 -65.062 -17.188 1 75.75 164 GLY B C 1
ATOM 3071 O O . GLY B 1 164 ? -11.391 -64.625 -17.359 1 75.75 164 GLY B O 1
ATOM 3072 N N . LYS B 1 165 ? -13.773 -64.375 -17.453 1 71.44 165 LYS B N 1
ATOM 3073 C CA . LYS B 1 165 ? -13.664 -63.219 -18.359 1 71.44 165 LYS B CA 1
ATOM 3074 C C . LYS B 1 165 ? -13.555 -61.906 -17.609 1 71.44 165 LYS B C 1
ATOM 3076 O O . LYS B 1 165 ? -13.359 -60.844 -18.203 1 71.44 165 LYS B O 1
ATOM 3081 N N . ASN B 1 166 ? -13.531 -62.062 -16.25 1 85.12 166 ASN B N 1
ATOM 3082 C CA . ASN B 1 166 ? -13.57 -60.812 -15.531 1 85.12 166 ASN B CA 1
ATOM 3083 C C . ASN B 1 166 ? -12.492 -60.719 -14.461 1 85.12 166 ASN B C 1
ATOM 3085 O O . ASN B 1 166 ? -12.211 -61.719 -13.789 1 85.12 166 ASN B O 1
ATOM 3089 N N . CYS B 1 167 ? -11.875 -59.656 -14.492 1 89.81 167 CYS B N 1
ATOM 3090 C CA . CYS B 1 167 ? -10.961 -59.375 -13.391 1 89.81 167 CYS B CA 1
ATOM 3091 C C . CYS B 1 167 ? -11.57 -58.375 -12.406 1 89.81 167 CYS B C 1
ATOM 3093 O O . CYS B 1 167 ? -12.336 -57.5 -12.805 1 89.81 167 CYS B O 1
ATOM 3095 N N . SER B 1 168 ? -11.312 -58.562 -11.031 1 89.38 168 SER B N 1
ATOM 3096 C CA . SER B 1 168 ? -11.836 -57.656 -9.992 1 89.38 168 SER B CA 1
ATOM 3097 C C . SER B 1 168 ? -10.789 -57.406 -8.914 1 89.38 168 SER B C 1
ATOM 3099 O O . SER B 1 168 ? -9.852 -58.188 -8.758 1 89.38 168 SER B O 1
ATOM 3101 N N . HIS B 1 169 ? -10.945 -56.25 -8.258 1 87.44 169 HIS B N 1
ATOM 3102 C CA . HIS B 1 169 ? -10.094 -55.938 -7.125 1 87.44 169 HIS B CA 1
ATOM 3103 C C . HIS B 1 169 ? -10.5 -56.719 -5.887 1 87.44 169 HIS B C 1
ATOM 3105 O O . HIS B 1 169 ? -11.672 -56.719 -5.512 1 87.44 169 HIS B O 1
ATOM 3111 N N . ALA B 1 170 ? -9.508 -57.375 -5.414 1 72.62 170 ALA B N 1
ATOM 3112 C CA . ALA B 1 170 ? -9.828 -58.156 -4.219 1 72.62 170 ALA B CA 1
ATOM 3113 C C . ALA B 1 170 ? -10.156 -57.25 -3.043 1 72.62 170 ALA B C 1
ATOM 3115 O O . ALA B 1 170 ? -10.891 -57.625 -2.133 1 72.62 170 ALA B O 1
ATOM 3116 N N . GLY B 1 171 ? -9.625 -56 -3.135 1 66.62 171 GLY B N 1
ATOM 3117 C CA . GLY B 1 171 ? -9.898 -55.062 -2.043 1 66.62 171 GLY B CA 1
ATOM 3118 C C . GLY B 1 171 ? -10.914 -54 -2.398 1 66.62 171 GLY B C 1
ATOM 3119 O O . GLY B 1 171 ? -11.367 -53.938 -3.545 1 66.62 171 GLY B O 1
ATOM 3120 N N . GLU B 1 172 ? -11.672 -53.406 -1.358 1 59.28 172 GLU B N 1
ATOM 3121 C CA . GLU B 1 172 ? -12.844 -52.562 -1.453 1 59.28 172 GLU B CA 1
ATOM 3122 C C . GLU B 1 172 ? -12.438 -51.125 -1.796 1 59.28 172 GLU B C 1
ATOM 3124 O O . GLU B 1 172 ? -13.289 -50.281 -2.127 1 59.28 172 GLU B O 1
ATOM 3129 N N . LYS B 1 173 ? -11.211 -50.688 -1.671 1 62.97 173 LYS B N 1
ATOM 3130 C CA . LYS B 1 173 ? -11.016 -49.219 -1.619 1 62.97 173 LYS B CA 1
ATOM 3131 C C . LYS B 1 173 ? -10.242 -48.75 -2.838 1 62.97 173 LYS B C 1
ATOM 3133 O O . LYS B 1 173 ? -9.508 -49.5 -3.469 1 62.97 173 LYS B O 1
ATOM 3138 N N . GLU B 1 174 ? -10.562 -47.594 -3.219 1 70.69 174 GLU B N 1
ATOM 3139 C CA . GLU B 1 174 ? -9.805 -46.875 -4.242 1 70.69 174 GLU B CA 1
ATOM 3140 C C . GLU B 1 174 ? -8.305 -46.906 -3.947 1 70.69 174 GLU B C 1
ATOM 3142 O O . GLU B 1 174 ? -7.883 -46.688 -2.812 1 70.69 174 GLU B O 1
ATOM 3147 N N . LEU B 1 175 ? -7.52 -47.438 -4.855 1 89.25 175 LEU B N 1
ATOM 3148 C CA . LEU B 1 175 ? -6.074 -47.469 -4.684 1 89.25 175 LEU B CA 1
ATOM 3149 C C . LEU B 1 175 ? -5.453 -46.125 -5.094 1 89.25 175 LEU B C 1
ATOM 3151 O O . LEU B 1 175 ? -5.105 -45.938 -6.258 1 89.25 175 LEU B O 1
ATOM 3155 N N . LYS B 1 176 ? -5.539 -45.219 -4.117 1 91.31 176 LYS B N 1
ATOM 3156 C CA . LYS B 1 176 ? -5 -43.875 -4.363 1 91.31 176 LYS B CA 1
ATOM 3157 C C . LYS B 1 176 ? -4.082 -43.438 -3.229 1 91.31 176 LYS B C 1
ATOM 3159 O O . LYS B 1 176 ? -4.367 -43.688 -2.057 1 91.31 176 LYS B O 1
ATOM 3164 N N . ALA B 1 177 ? -3.016 -42.875 -3.537 1 93.75 177 ALA B N 1
ATOM 3165 C CA . ALA B 1 177 ? -2.094 -42.219 -2.604 1 93.75 177 ALA B CA 1
ATOM 3166 C C . ALA B 1 177 ? -1.805 -40.781 -3.016 1 93.75 177 ALA B C 1
ATOM 3168 O O . ALA B 1 177 ? -1.711 -40.469 -4.207 1 93.75 177 ALA B O 1
ATOM 3169 N N . THR B 1 178 ? -1.746 -39.844 -1.991 1 93.81 178 THR B N 1
ATOM 3170 C CA . THR B 1 178 ? -1.482 -38.438 -2.275 1 93.81 178 THR B CA 1
ATOM 3171 C C . THR B 1 178 ? -0.317 -37.906 -1.436 1 93.81 178 THR B C 1
ATOM 3173 O O . THR B 1 178 ? -0.21 -38.25 -0.25 1 93.81 178 THR B O 1
ATOM 3176 N N . LYS B 1 179 ? 0.618 -37.219 -2.002 1 89.12 179 LYS B N 1
ATOM 3177 C CA . LYS B 1 179 ? 1.689 -36.5 -1.325 1 89.12 179 LYS B CA 1
ATOM 3178 C C . LYS B 1 179 ? 1.763 -35.062 -1.807 1 89.12 179 LYS B C 1
ATOM 3180 O O . LYS B 1 179 ? 1.871 -34.781 -3.008 1 89.12 179 LYS B O 1
ATOM 3185 N N . LYS B 1 180 ? 2.084 -34.062 -1.071 1 80.31 180 LYS B N 1
ATOM 3186 C CA . LYS B 1 180 ? 2.355 -32.625 -1.234 1 80.31 180 LYS B CA 1
ATOM 3187 C C . LYS B 1 180 ? 1.594 -32.062 -2.428 1 80.31 180 LYS B C 1
ATOM 3189 O O . LYS B 1 180 ? 0.617 -31.344 -2.254 1 80.31 180 LYS B O 1
ATOM 3194 N N . CYS B 1 181 ? 2.086 -32.562 -3.73 1 87.88 181 CYS B N 1
ATOM 3195 C CA . CYS B 1 181 ? 1.467 -31.906 -4.867 1 87.88 181 CYS B CA 1
ATOM 3196 C C . CYS B 1 181 ? 1.102 -32.906 -5.957 1 87.88 181 CYS B C 1
ATOM 3198 O O . CYS B 1 181 ? 0.891 -32.531 -7.109 1 87.88 181 CYS B O 1
ATOM 3200 N N . SER B 1 182 ? 1.058 -34.219 -5.637 1 96.19 182 SER B N 1
ATOM 3201 C CA . SER B 1 182 ? 0.729 -35.188 -6.664 1 96.19 182 SER B CA 1
ATOM 3202 C C . SER B 1 182 ? -0.016 -36.375 -6.07 1 96.19 182 SER B C 1
ATOM 3204 O O . SER B 1 182 ? -0.136 -36.5 -4.848 1 96.19 182 SER B O 1
ATOM 3206 N N . SER B 1 183 ? -0.549 -37.125 -6.941 1 96.62 183 SER B N 1
ATOM 3207 C CA . SER B 1 183 ? -1.276 -38.312 -6.504 1 96.62 183 SER B CA 1
ATOM 3208 C C . SER B 1 183 ? -1.03 -39.469 -7.441 1 96.62 183 SER B C 1
ATOM 3210 O O . SER B 1 183 ? -0.718 -39.281 -8.617 1 96.62 183 SER B O 1
ATOM 3212 N N . LEU B 1 184 ? -1.05 -40.656 -6.785 1 96.75 184 LEU B N 1
ATOM 3213 C CA . LEU B 1 184 ? -0.96 -41.906 -7.527 1 96.75 184 LEU B CA 1
ATOM 3214 C C . LEU B 1 184 ? -2.256 -42.688 -7.41 1 96.75 184 LEU B C 1
ATOM 3216 O O . LEU B 1 184 ? -2.77 -42.906 -6.305 1 96.75 184 LEU B O 1
ATOM 3220 N N . LYS B 1 185 ? -2.744 -43.094 -8.562 1 95.75 185 LYS B N 1
ATOM 3221 C CA . LYS B 1 185 ? -4.004 -43.812 -8.57 1 95.75 185 LYS B CA 1
ATOM 3222 C C . LYS B 1 185 ? -3.883 -45.125 -9.367 1 95.75 185 LYS B C 1
ATOM 3224 O O . LYS B 1 185 ? -3.289 -45.125 -10.445 1 95.75 185 LYS B O 1
ATOM 3229 N N . VAL B 1 186 ? -4.426 -46.188 -8.781 1 95 186 VAL B N 1
ATOM 3230 C CA . VAL B 1 186 ? -4.508 -47.469 -9.453 1 95 186 VAL B CA 1
ATOM 3231 C C . VAL B 1 186 ? -5.973 -47.875 -9.625 1 95 186 VAL B C 1
ATOM 3233 O O . VAL B 1 186 ? -6.742 -47.844 -8.664 1 95 186 VAL B O 1
ATOM 3236 N N . TYR B 1 187 ? -6.246 -48.156 -10.836 1 92.94 187 TYR B N 1
ATOM 3237 C CA . TYR B 1 187 ? -7.633 -48.562 -11.023 1 92.94 187 TYR B CA 1
ATOM 3238 C C . TYR B 1 187 ? -7.758 -49.594 -12.156 1 92.94 187 TYR B C 1
ATOM 3240 O O . TYR B 1 187 ? -6.902 -49.625 -13.047 1 92.94 187 TYR B O 1
ATOM 3248 N N . LEU B 1 188 ? -8.891 -50.312 -12.039 1 92.25 188 LEU B N 1
ATOM 3249 C CA . LEU B 1 188 ? -9.172 -51.344 -13.016 1 92.25 188 LEU B CA 1
ATOM 3250 C C . LEU B 1 188 ? -10.328 -50.938 -13.922 1 92.25 188 LEU B C 1
ATOM 3252 O O . LEU B 1 188 ? -11.375 -50.5 -13.445 1 92.25 188 LEU B O 1
ATOM 3256 N N . GLN B 1 189 ? -10.07 -51 -15.188 1 90 189 GLN B N 1
ATOM 3257 C CA . GLN B 1 189 ? -11.125 -50.844 -16.188 1 90 189 GLN B CA 1
ATOM 3258 C C . GLN B 1 189 ? -11.211 -52.062 -17.094 1 90 189 GLN B C 1
ATOM 3260 O O . GLN B 1 189 ? -10.297 -52.344 -17.891 1 90 189 GLN B O 1
ATOM 3265 N N . GLN B 1 190 ? -12.281 -52.75 -16.938 1 86.94 190 GLN B N 1
ATOM 3266 C CA . GLN B 1 190 ? -12.414 -54.031 -17.594 1 86.94 190 GLN B CA 1
ATOM 3267 C C . GLN B 1 190 ? -11.297 -54.969 -17.172 1 86.94 190 GLN B C 1
ATOM 3269 O O . GLN B 1 190 ? -11.195 -55.344 -16 1 86.94 190 GLN B O 1
ATOM 3274 N N . ASP B 1 191 ? -10.359 -55.344 -18.062 1 88.5 191 ASP B N 1
ATOM 3275 C CA . ASP B 1 191 ? -9.289 -56.281 -17.719 1 88.5 191 ASP B CA 1
ATOM 3276 C C . ASP B 1 191 ? -7.926 -55.594 -17.766 1 88.5 191 ASP B C 1
ATOM 3278 O O . ASP B 1 191 ? -6.891 -56.281 -17.688 1 88.5 191 ASP B O 1
ATOM 3282 N N . THR B 1 192 ? -8.094 -54.312 -17.859 1 92.94 192 THR B N 1
ATOM 3283 C CA . THR B 1 192 ? -6.855 -53.531 -17.938 1 92.94 192 THR B CA 1
ATOM 3284 C C . THR B 1 192 ? -6.641 -52.719 -16.672 1 92.94 192 THR B C 1
ATOM 3286 O O . THR B 1 192 ? -7.539 -52 -16.219 1 92.94 192 THR B O 1
ATOM 3289 N N . ILE B 1 193 ? -5.438 -52.875 -16.109 1 94 193 ILE B N 1
ATOM 3290 C CA . ILE B 1 193 ? -5.082 -52.094 -14.922 1 94 193 ILE B CA 1
ATOM 3291 C C . ILE B 1 193 ? -4.309 -50.844 -15.328 1 94 193 ILE B C 1
ATOM 3293 O O . ILE B 1 193 ? -3.443 -50.906 -16.203 1 94 193 ILE B O 1
ATOM 3297 N N . PHE B 1 194 ? -4.711 -49.719 -14.656 1 95.56 194 PHE B N 1
ATOM 3298 C CA . PHE B 1 194 ? -4.066 -48.438 -14.93 1 95.56 194 PHE B CA 1
ATOM 3299 C C . PHE B 1 194 ? -3.363 -47.938 -13.68 1 95.56 194 PHE B C 1
ATOM 3301 O O . PHE B 1 194 ? -3.896 -48.031 -12.578 1 95.56 194 PHE B O 1
ATOM 3308 N N . CYS B 1 195 ? -2.172 -47.5 -13.93 1 97.12 195 CYS B N 1
ATOM 3309 C CA . CYS B 1 195 ? -1.407 -46.75 -12.938 1 97.12 195 CYS B CA 1
ATOM 3310 C C . CYS B 1 195 ? -1.171 -45.312 -13.398 1 97.12 195 CYS B C 1
ATOM 3312 O O . CYS B 1 195 ? -0.46 -45.094 -14.375 1 97.12 195 CYS B O 1
ATOM 3314 N N . ASN B 1 196 ? -1.776 -44.375 -12.633 1 97.31 196 ASN B N 1
ATOM 3315 C CA . ASN B 1 196 ? -1.745 -42.969 -13.062 1 97.31 196 ASN B CA 1
ATOM 3316 C C . ASN B 1 196 ? -1.111 -42.094 -12.008 1 97.31 196 ASN B C 1
ATOM 3318 O O . ASN B 1 196 ? -1.608 -42 -10.883 1 97.31 196 ASN B O 1
ATOM 3322 N N . HIS B 1 197 ? 0.01 -41.531 -12.359 1 97.88 197 HIS B N 1
ATOM 3323 C CA . HIS B 1 197 ? 0.646 -40.5 -11.555 1 97.88 197 HIS B CA 1
ATOM 3324 C C . HIS B 1 197 ? 0.324 -39.094 -12.086 1 97.88 197 HIS B C 1
ATOM 3326 O O . HIS B 1 197 ? 0.598 -38.812 -13.25 1 97.88 197 HIS B O 1
ATOM 3332 N N . SER B 1 198 ? -0.333 -38.219 -11.266 1 96.94 198 SER B N 1
ATOM 3333 C CA . SER B 1 198 ? -0.77 -36.906 -11.805 1 96.94 198 SER B CA 1
ATOM 3334 C C . SER B 1 198 ? -0.643 -35.812 -10.758 1 96.94 198 SER B C 1
ATOM 3336 O O . SER B 1 198 ? -0.684 -36.094 -9.555 1 96.94 198 SER B O 1
ATOM 3338 N N . ASN B 1 199 ? -0.377 -34.656 -11.211 1 96.75 199 ASN B N 1
ATOM 3339 C CA . ASN B 1 199 ? -0.524 -33.406 -10.438 1 96.75 199 ASN B CA 1
ATOM 3340 C C . ASN B 1 199 ? -1.249 -32.344 -11.242 1 96.75 199 ASN B C 1
ATOM 3342 O O . ASN B 1 199 ? -1.947 -32.656 -12.211 1 96.75 199 ASN B O 1
ATOM 3346 N N . LYS B 1 200 ? -1.148 -31.062 -10.859 1 97.06 200 LYS B N 1
ATOM 3347 C CA . LYS B 1 200 ? -1.97 -30.031 -11.469 1 97.06 200 LYS B CA 1
ATOM 3348 C C . LYS B 1 200 ? -1.436 -29.641 -12.844 1 97.06 200 LYS B C 1
ATOM 3350 O O . LYS B 1 200 ? -2.145 -29.031 -13.641 1 97.06 200 LYS B O 1
ATOM 3355 N N . VAL B 1 201 ? -0.177 -30.141 -13.164 1 97.5 201 VAL B N 1
ATOM 3356 C CA . VAL B 1 201 ? 0.406 -29.594 -14.391 1 97.5 201 VAL B CA 1
ATOM 3357 C C . VAL B 1 201 ? 0.808 -30.734 -15.32 1 97.5 201 VAL B C 1
ATOM 3359 O O . VAL B 1 201 ? 1.155 -30.516 -16.484 1 97.5 201 VAL B O 1
ATOM 3362 N N . SER B 1 202 ? 0.81 -31.969 -14.828 1 97.19 202 SER B N 1
ATOM 3363 C CA . SER B 1 202 ? 1.242 -33.062 -15.68 1 97.19 202 SER B CA 1
ATOM 3364 C C . SER B 1 202 ? 0.667 -34.406 -15.195 1 97.19 202 SER B C 1
ATOM 3366 O O . SER B 1 202 ? 0.14 -34.469 -14.078 1 97.19 202 SER B O 1
ATOM 3368 N N . TRP B 1 203 ? 0.794 -35.375 -16.109 1 97.12 203 TRP B N 1
ATOM 3369 C CA . TRP B 1 203 ? 0.427 -36.75 -15.727 1 97.12 203 TRP B CA 1
ATOM 3370 C C . TRP B 1 203 ? 1.22 -37.781 -16.516 1 97.12 203 TRP B C 1
ATOM 3372 O O . TRP B 1 203 ? 1.73 -37.469 -17.609 1 97.12 203 TRP B O 1
ATOM 3382 N N . ASN B 1 204 ? 1.377 -38.938 -15.914 1 98 204 ASN B N 1
ATOM 3383 C CA . ASN B 1 204 ? 1.971 -40.125 -16.516 1 98 204 ASN B CA 1
ATOM 3384 C C . ASN B 1 204 ? 1.175 -41.406 -16.188 1 98 204 ASN B C 1
ATOM 3386 O O . ASN B 1 204 ? 0.742 -41.594 -15.047 1 98 204 ASN B O 1
ATOM 3390 N N . GLN B 1 205 ? 1.019 -42.188 -17.188 1 97.69 205 GLN B N 1
ATOM 3391 C CA . GLN B 1 205 ? 0.204 -43.375 -16.969 1 97.69 205 GLN B CA 1
ATOM 3392 C C . GLN B 1 205 ? 0.803 -44.594 -17.656 1 97.69 205 GLN B C 1
ATOM 3394 O O . GLN B 1 205 ? 1.298 -44.5 -18.781 1 97.69 205 GLN B O 1
ATOM 3399 N N . THR B 1 206 ? 0.756 -45.719 -16.953 1 98.06 206 THR B N 1
ATOM 3400 C CA . THR B 1 206 ? 1.07 -47.031 -17.5 1 98.06 206 THR B CA 1
ATOM 3401 C C . THR B 1 206 ? -0.106 -48 -17.328 1 98.06 206 THR B C 1
ATOM 3403 O O . THR B 1 206 ? -0.933 -47.812 -16.438 1 98.06 206 THR B O 1
ATOM 3406 N N . MET B 1 207 ? -0.189 -48.875 -18.297 1 97 207 MET B N 1
ATOM 3407 C CA . MET B 1 207 ? -1.286 -49.844 -18.203 1 97 207 MET B CA 1
ATOM 3408 C C . MET B 1 207 ? -0.821 -51.25 -18.594 1 97 207 MET B C 1
ATOM 3410 O O . MET B 1 207 ? 0.162 -51.406 -19.312 1 97 207 MET B O 1
ATOM 3414 N N . LYS B 1 208 ? -1.467 -52.281 -18.047 1 96.31 208 LYS B N 1
ATOM 3415 C CA . LYS B 1 208 ? -1.238 -53.656 -18.375 1 96.31 208 LYS B CA 1
ATOM 3416 C C . LYS B 1 208 ? -2.547 -54.469 -18.375 1 96.31 208 LYS B C 1
ATOM 3418 O O . LYS B 1 208 ? -3.422 -54.219 -17.547 1 96.31 208 LYS B O 1
ATOM 3423 N N . MET B 1 209 ? -2.627 -55.344 -19.281 1 93.5 209 MET B N 1
ATOM 3424 C CA . MET B 1 209 ? -3.766 -56.25 -19.297 1 93.5 209 MET B CA 1
ATOM 3425 C C . MET B 1 209 ? -3.555 -57.406 -18.312 1 93.5 209 MET B C 1
ATOM 3427 O O . MET B 1 209 ? -2.662 -58.219 -18.5 1 93.5 209 MET B O 1
ATOM 3431 N N . LEU B 1 210 ? -4.438 -57.531 -17.312 1 92.06 210 LEU B N 1
ATOM 3432 C CA . LEU B 1 210 ? -4.219 -58.469 -16.219 1 92.06 210 LEU B CA 1
ATOM 3433 C C . LEU B 1 210 ? -4.324 -59.906 -16.719 1 92.06 210 LEU B C 1
ATOM 3435 O O . LEU B 1 210 ? -3.551 -60.781 -16.297 1 92.06 210 LEU B O 1
ATOM 3439 N N . LYS B 1 211 ? -5.219 -60.188 -17.625 1 86.75 211 LYS B N 1
ATOM 3440 C CA . LYS B 1 211 ? -5.477 -61.562 -18.062 1 86.75 211 LYS B CA 1
ATOM 3441 C C . LYS B 1 211 ? -4.238 -62.156 -18.703 1 86.75 211 LYS B C 1
ATOM 3443 O O . LYS B 1 211 ? -4.07 -63.375 -18.703 1 86.75 211 LYS B O 1
ATOM 3448 N N . SER B 1 212 ? -3.414 -61.344 -19.219 1 88.12 212 SER B N 1
ATOM 3449 C CA . SER B 1 212 ? -2.221 -61.844 -19.906 1 88.12 212 SER B CA 1
ATOM 3450 C C . SER B 1 212 ? -1.241 -62.469 -18.922 1 88.12 212 SER B C 1
ATOM 3452 O O . SER B 1 212 ? -0.321 -63.188 -19.328 1 88.12 212 SER B O 1
ATOM 3454 N N . TYR B 1 213 ? -1.491 -62.281 -17.734 1 89.19 213 TYR B N 1
ATOM 3455 C CA . TYR B 1 213 ? -0.567 -62.781 -16.719 1 89.19 213 TYR B CA 1
ATOM 3456 C C . TYR B 1 213 ? -1.127 -64 -16.031 1 89.19 213 TYR B C 1
ATOM 3458 O O . TYR B 1 213 ? -0.483 -64.625 -15.141 1 89.19 213 TYR B O 1
ATOM 3466 N N . CYS B 1 214 ? -2.271 -64.438 -16.422 1 85.44 214 CYS B N 1
ATOM 3467 C CA . CYS B 1 214 ? -2.875 -65.688 -15.883 1 85.44 214 CYS B CA 1
ATOM 3468 C C . CYS B 1 214 ? -2.41 -66.875 -16.656 1 85.44 214 CYS B C 1
ATOM 3470 O O . CYS B 1 214 ? -2.266 -66.875 -17.875 1 85.44 214 CYS B O 1
ATOM 3472 N N . GLU B 1 215 ? -1.474 -67.812 -16.188 1 72.31 215 GLU B N 1
ATOM 3473 C CA . GLU B 1 215 ? -0.97 -69 -16.828 1 72.31 215 GLU B CA 1
ATOM 3474 C C . GLU B 1 215 ? -2.111 -69.938 -17.234 1 72.31 215 GLU B C 1
ATOM 3476 O O . GLU B 1 215 ? -3.031 -70.188 -16.453 1 72.31 215 GLU B O 1
ATOM 3481 N N . THR B 1 216 ? -2.453 -69.875 -18.453 1 60.47 216 THR B N 1
ATOM 3482 C CA . THR B 1 216 ? -3.303 -71 -18.875 1 60.47 216 THR B CA 1
ATOM 3483 C C . THR B 1 216 ? -2.568 -72.312 -18.719 1 60.47 216 THR B C 1
ATOM 3485 O O . THR B 1 216 ? -1.449 -72.5 -19.203 1 60.47 216 THR B O 1
ATOM 3488 N N . LYS B 1 217 ? -2.498 -73 -17.594 1 54.16 217 LYS B N 1
ATOM 3489 C CA . LYS B 1 217 ? -2.031 -74.438 -17.609 1 54.16 217 LYS B CA 1
ATOM 3490 C C . LYS B 1 217 ? -2.588 -75.188 -18.828 1 54.16 217 LYS B C 1
ATOM 3492 O O . LYS B 1 217 ? -3.783 -75.438 -18.891 1 54.16 217 LYS B O 1
ATOM 3497 N N . THR B 1 218 ? -2.184 -74.75 -19.953 1 48.91 218 THR B N 1
ATOM 3498 C CA . THR B 1 218 ? -2.451 -75.812 -20.922 1 48.91 218 THR B CA 1
ATOM 3499 C C . THR B 1 218 ? -1.888 -77.125 -20.438 1 48.91 218 THR B C 1
ATOM 3501 O O . THR B 1 218 ? -0.688 -77.25 -20.172 1 48.91 218 THR B O 1
ATOM 3504 N N . GLY B 1 219 ? -2.557 -77.812 -19.578 1 45.22 219 GLY B N 1
ATOM 3505 C CA . GLY B 1 219 ? -2.277 -79.188 -19.312 1 45.22 219 GLY B CA 1
ATOM 3506 C C . GLY B 1 219 ? -1.635 -79.938 -20.484 1 45.22 219 GLY B C 1
ATOM 3507 O O . GLY B 1 219 ? -2.268 -80.125 -21.516 1 45.22 219 GLY B O 1
ATOM 3508 N N . GLU B 1 220 ? -0.401 -79.625 -20.875 1 44.5 220 GLU B N 1
ATOM 3509 C CA . GLU B 1 220 ? 0.253 -80.562 -21.734 1 44.5 220 GLU B CA 1
ATOM 3510 C C . GLU B 1 220 ? 0.081 -82 -21.203 1 44.5 220 GLU B C 1
ATOM 3512 O O . GLU B 1 220 ? 0.541 -82.312 -20.109 1 44.5 220 GLU B O 1
ATOM 3517 N N . ASN B 1 221 ? -1.166 -82.5 -21.297 1 42.59 221 ASN B N 1
ATOM 3518 C CA . ASN B 1 221 ? -1.253 -83.938 -21.188 1 42.59 221 ASN B CA 1
ATOM 3519 C C . ASN B 1 221 ? -0.109 -84.625 -21.938 1 42.59 221 ASN B C 1
ATOM 3521 O O . ASN B 1 221 ? -0.019 -84.562 -23.156 1 42.59 221 ASN B O 1
ATOM 3525 N N . LYS B 1 222 ? 1.104 -84.625 -21.438 1 46.19 222 LYS B N 1
ATOM 3526 C CA . LYS B 1 222 ? 2.113 -85.562 -21.875 1 46.19 222 LYS B CA 1
ATOM 3527 C C . LYS B 1 222 ? 1.517 -86.938 -22.031 1 46.19 222 LYS B C 1
ATOM 3529 O O . LYS B 1 222 ? 1.103 -87.562 -21.047 1 46.19 222 LYS B O 1
ATOM 3534 N N . GLY B 1 223 ? 0.744 -87.188 -23.078 1 41.81 223 GLY B N 1
ATOM 3535 C CA . GLY B 1 223 ? 0.48 -88.562 -23.5 1 41.81 223 GLY B CA 1
ATOM 3536 C C . GLY B 1 223 ? 1.696 -89.438 -23.406 1 41.81 223 GLY B C 1
ATOM 3537 O O . GLY B 1 223 ? 2.713 -89.188 -24.062 1 41.81 223 GLY B O 1
ATOM 3538 N N . HIS B 1 224 ? 1.994 -89.812 -22.219 1 41.34 224 HIS B N 1
ATOM 3539 C CA . HIS B 1 224 ? 2.867 -91 -22.047 1 41.34 224 HIS B CA 1
ATOM 3540 C C . HIS B 1 224 ? 2.496 -92.125 -23.031 1 41.34 224 HIS B C 1
ATOM 3542 O O . HIS B 1 224 ? 1.418 -92.688 -22.922 1 41.34 224 HIS B O 1
ATOM 3548 N N . ASN B 1 225 ? 2.754 -91.875 -24.375 1 35.22 225 ASN B N 1
ATOM 3549 C CA . ASN B 1 225 ? 2.729 -93.062 -25.25 1 35.22 225 ASN B CA 1
ATOM 3550 C C . ASN B 1 225 ? 3.645 -94.125 -24.734 1 35.22 225 ASN B C 1
ATOM 3552 O O . ASN B 1 225 ? 4.848 -93.938 -24.578 1 35.22 225 ASN B O 1
ATOM 3556 N N . ASN B 1 226 ? 3.115 -95 -23.891 1 37.06 226 ASN B N 1
ATOM 3557 C CA . ASN B 1 226 ? 3.625 -96.312 -23.688 1 37.06 226 ASN B CA 1
ATOM 3558 C C . ASN B 1 226 ? 3.967 -97 -25.016 1 37.06 226 ASN B C 1
ATOM 3560 O O . ASN B 1 226 ? 3.072 -97.375 -25.781 1 37.06 226 ASN B O 1
ATOM 3564 N N . GLU B 1 227 ? 4.82 -96.375 -25.875 1 27.59 227 GLU B N 1
ATOM 3565 C CA . GLU B 1 227 ? 5.512 -97.375 -26.688 1 27.59 227 GLU B CA 1
ATOM 3566 C C . GLU B 1 227 ? 6.586 -98.062 -25.875 1 27.59 227 GLU B C 1
ATOM 3568 O O . GLU B 1 227 ? 7.301 -97.438 -25.094 1 27.59 227 GLU B O 1
#

pLDDT: mean 87.09, std 15.78, range [26.94, 98.19]

Solvent-accessible surface area (backbone atoms only — not comparable to full-atom values): 25321 Å² total; per-residue (Å²): 117,67,69,60,52,52,50,50,51,52,49,53,54,54,59,62,58,56,62,65,75,69,65,68,51,75,42,72,35,47,56,48,34,63,44,78,47,72,41,85,60,87,54,83,64,40,92,60,27,32,38,35,34,27,39,64,88,53,37,37,42,34,37,35,46,48,96,47,75,69,43,62,21,76,96,39,56,92,36,58,45,71,42,75,87,46,56,17,43,33,40,43,74,52,40,45,68,84,67,38,42,41,36,34,33,34,36,41,38,50,43,72,42,79,65,33,61,34,33,37,43,51,39,74,74,58,64,66,51,43,78,47,77,42,72,72,47,73,54,101,61,34,28,34,32,38,39,36,37,32,38,94,88,45,77,47,71,46,50,30,36,33,46,80,95,42,48,48,65,68,61,94,66,83,47,65,50,76,54,103,70,37,33,38,39,45,47,75,55,75,50,31,38,37,32,37,26,35,42,93,71,34,69,30,71,40,72,49,58,55,67,79,60,48,77,73,77,68,74,74,72,73,74,76,71,86,119,117,67,69,60,52,53,50,50,50,53,49,50,52,54,58,63,58,54,62,66,77,68,65,67,52,74,42,71,36,46,55,48,34,62,44,76,46,72,41,83,59,87,56,84,65,38,93,61,28,33,38,36,34,28,40,65,87,53,36,39,44,34,36,37,45,48,96,48,74,69,41,61,24,76,96,39,57,90,36,57,46,71,42,76,87,45,56,18,43,32,39,43,72,52,39,44,68,85,68,38,42,40,36,36,33,35,36,42,38,50,43,73,43,79,65,33,62,34,32,38,43,50,39,72,72,60,61,67,50,42,77,47,79,42,73,72,46,76,53,100,61,34,30,34,33,38,39,36,38,31,39,95,89,45,78,47,72,49,48,31,35,33,46,79,94,41,49,46,65,70,59,95,66,84,47,64,49,77,55,105,70,38,35,39,38,47,49,74,55,74,50,33,39,36,32,38,26,34,41,92,70,31,70,30,73,38,71,49,59,56,68,78,61,48,76,72,77,69,73,74,74,73,73,74,69,85,118

Radius of gyration: 43.12 Å; Cα contacts (8 Å, |Δi|>4): 974; chains: 2; bounding box: 79×179×84 Å